Protein 3EYT (pdb70)

Solvent-accessible surface area: 27781 Å² total

B-factor: mean 21.98, std 7.63, range [4.69, 68.93]

CATH classification: 3.40.30.10

Radius of gyration: 28.7 Å; Cα contacts (8 Å, |Δi|>4): 1107; chains: 4; bounding box: 42×82×71 Å

Sequence (594 aa):
SNAKAPEELQIQQWFNSATDLTLADLRGKVIVIEAFQLCPGCVHGIPLAQKVRAAFPEDKVAVLGLHTVFEHHEATPISLKAFLHEYRIKFPVGVDQPGDGAPRTAAYQRGTPSLLLIDKAGDLRAHHFGDVSELLLLGAEIATLLGEAAPAKAPELQIQQWFNSATDDLTLADLRGKVIVIEAFQLCPGCVHGIPLAQKVRAAFPEDKVAVLGLHTVFEHHEATPISLKAFLHEYRRIKFPVGVDQPGDDGAPRTAAYQRRGTPSLLLIDKAGDLRAHHFGDVSELLLGAEIATLLGEAAPSNAKAPEELQIQQWFNSATDDLTLADLRRGKVIVIEAFQLCPGCVHGIPLAQQKVRAAFPEDKVAVLGLHTVFEHHEATPISLKAFLHEYRIKFPVGVDQPGDGAPRTAAYQRGTPSLLLIDKAGDLRAHHFGDVSELLLGAEIATLLGEAAPSSNAKAPELQIQQWFNSATDDLTLADLRGKVIVIEAFQLCPGCVHGIPLAQKVRAAFPEDDKVAVLGLHTVFEHHEATPISLKAFLHEYRIKFPVGVDQPGDGAPRTAAYQRGTPSLLLIDKAGDLRAHHFGDVSELLLGAEIATLLGEAA

Foldseek 3Di:
DVWAQDWAAFPDKDLDPDDDIVVNVQQAKEKEWEAEVPVLCVVRLVLLVVVPVPDDCVHYAYEYEDQQLPPPVVDPVVVVVVCVVVVPNGMYTYFPVDPHSGDSVSVPPHPRKMWIAASRNITDDIGHGDDDSVVVVVVNVVRSPDDRD/DFQDWAAFPDKDLDPDDDIVVVQQQAKEKEWEAEVPVLCVVRLVLLVVVPVVDDCVHYAGEYEDQQLPPPVVDVVVVVVVCVVVVPNHMYGYFPPDPHSGDSVSVPPHPGWMWIAANRRHTDDIGHGDDDPVVVVVVNVVRSPDDGD/DQKAQDWAAFPDKDLDPDDDILVNVQQAKEKEWEAEVPVLCCVRLVLLVVVPVPDDCVHYAYEYEDEQLPPPVVDVVNVVVVCVVVVPNHMYTYFPPDPHSGDSVVVPPHPGWMWIAANRNMTRDIGHGDDDPVVVVVVNVVRSVDDGDD/DVFAQDWAAFPDKDLDPDDDILVNQQQAKEKEWEAEVPPLCVVRLVLLVVVPVPDDCNHYAGEYEDEQQPPPVCDVVVVVVVCVVVVPNGMYTYFPPDPHSGDSVVVPPHPGKMWIAASRNGTDDIGHGDDDPVVVVVVNVVRSPDDD

Nearest PDB structures (foldseek):
  3eyt-assembly1_B  TM=1.003E+00  e=1.819E-28  Ruegeria pomeroyi
  2hyx-assembly2_C  TM=8.226E-01  e=2.455E-11  Mycobacterium tuberculosis H37Rv
  6gc1-assembly4_D  TM=8.647E-01  e=3.615E-08  Homo sapiens
  6gc1-assembly3_C  TM=8.654E-01  e=5.680E-08  Homo sapiens
  2cvb-assembly1_A  TM=6.441E-01  e=9.315E-06  Thermus thermophilus HB8

Secondary structure (DSSP, 8-state):
----PPPP-EEEEES-SS---TGGGTTSEEEEEEE---TTT--HHHHHHHHHHHS-TTTEEEEEEE---S-TT--HHHHHHHHHHTT--S-EEEEPP-S------TT---SSEEEEE-TTS-EEEEEES---HHHHHHHHHHHHTSPP-/--PPPP-EEEEES-SS---TGGGTTSEEEEEEE---TTT--HHHHHHHHHHHS-TTTEEEEEEE---SSTT--HHHHHHHHHHTT--S-EEEE---S------TT---SSEEEEE-TTS-EEEEEES---HHHHHHHHHHHHTSPP-/-----PPP-EEEEES-SS---TGGGTTSEEEEEEE---TTT--HHHHHHHHHHHS-TTTEEEEEEE---S-TT--HHHHHHHHHHTT--S-EEEEPP-S------TT---SSEEEEE-TTS-EEEEEES---HHHHHHHHHHHHTSPP--/----PPPP-EEEEES-SS---TGGGTTSEEEEEEE---TTT--HHHHHHHHHHHS-TTTEEEEEEE---SSTT--HHHHHHHHHHTT--S-EEEEPP-S------TT---SSEEEEE-TTS-EEEEEES---HHHHHHHHHHHHTS--

InterPro domains:
  IPR000866 Alkyl hydroperoxide reductase subunit C/ Thiol specific antioxidant [PF00578] (2-129)
  IPR013766 Thioredoxin domain [PS51352] (1-149)
  IPR036249 Thioredoxin-like superfamily [SSF52833] (2-154)
  IPR050553 Thioredoxin family ResA/DsbE subfamily [PTHR42852] (3-150)

Structure (mmCIF, N/CA/C/O backbone):
data_3EYT
#
_entry.id   3EYT
#
_cell.length_a   65.543
_cell.length_b   76.800
_cell.length_c   137.137
_cell.angle_alpha   90.00
_cell.angle_beta   90.00
_cell.angle_gamma   90.00
#
_symmetry.space_group_name_H-M   'P 21 21 21'
#
loop_
_entity.id
_entity.type
_entity.pdbx_description
1 polymer 'uncharacterized protein SPOA0173'
2 non-polymer 1,2-ETHANEDIOL
3 non-polymer 'ACETIC ACID'
4 water water
#
loop_
_atom_site.group_PDB
_atom_site.id
_atom_site.type_symbol
_atom_site.label_atom_id
_atom_site.label_alt_id
_atom_site.label_comp_id
_atom_site.label_asym_id
_atom_site.label_entity_id
_atom_site.label_seq_id
_atom_site.pdbx_PDB_ins_code
_atom_site.Cartn_x
_atom_site.Cartn_y
_atom_site.Cartn_z
_atom_site.occupancy
_atom_site.B_iso_or_equiv
_atom_site.auth_seq_id
_atom_site.auth_comp_id
_atom_site.auth_asym_id
_atom_site.auth_atom_id
_atom_site.pdbx_PDB_model_num
ATOM 1 N N . SER A 1 1 ? 49.422 36.203 25.941 1.00 51.60 -2 SER A N 1
ATOM 2 C CA . SER A 1 1 ? 50.452 35.117 26.030 1.00 50.97 -2 SER A CA 1
ATOM 3 C C . SER A 1 1 ? 51.478 35.147 24.884 1.00 50.61 -2 SER A C 1
ATOM 4 O O . SER A 1 1 ? 51.305 35.838 23.861 1.00 50.81 -2 SER A O 1
ATOM 6 N N . ASN A 1 2 ? 52.562 34.400 25.086 1.00 49.45 -1 ASN A N 1
ATOM 7 C CA . ASN A 1 2 ? 53.432 33.968 24.005 1.00 47.78 -1 ASN A CA 1
ATOM 8 C C . ASN A 1 2 ? 52.904 32.688 23.333 1.00 45.78 -1 ASN A C 1
ATOM 9 O O . ASN A 1 2 ? 53.636 32.033 22.573 1.00 46.00 -1 ASN A O 1
ATOM 14 N N . ALA A 1 3 ? 51.650 32.322 23.626 1.00 43.09 0 ALA A N 1
ATOM 15 C CA . ALA A 1 3 ? 51.004 31.158 22.992 1.00 40.10 0 ALA A CA 1
ATOM 16 C C . ALA A 1 3 ? 50.715 31.471 21.511 1.00 38.28 0 ALA A C 1
ATOM 17 O O . ALA A 1 3 ? 50.613 32.636 21.119 1.00 37.82 0 ALA A O 1
ATOM 24 N N . LYS A 1 5 ? 48.455 30.156 17.782 1.00 28.93 2 LYS A N 1
ATOM 25 C CA . LYS A 1 5 ? 47.291 29.433 17.291 1.00 27.45 2 LYS A CA 1
ATOM 26 C C . LYS A 1 5 ? 47.642 27.979 16.919 1.00 25.70 2 LYS A C 1
ATOM 27 O O . LYS A 1 5 ? 48.636 27.734 16.240 1.00 25.13 2 LYS A O 1
ATOM 33 N N . ALA A 1 6 ? 46.832 27.025 17.360 1.00 23.36 3 ALA A N 1
ATOM 34 C CA . ALA A 1 6 ? 47.028 25.617 16.963 1.00 23.03 3 ALA A CA 1
ATOM 35 C C . ALA A 1 6 ? 46.801 25.445 15.453 1.00 22.15 3 ALA A C 1
ATOM 36 O O . ALA A 1 6 ? 45.741 25.830 14.954 1.00 22.27 3 ALA A O 1
ATOM 38 N N . PRO A 1 7 ? 47.779 24.880 14.704 1.00 21.52 4 PRO A N 1
ATOM 39 C CA . PRO A 1 7 ? 47.489 24.689 13.266 1.00 21.05 4 PRO A CA 1
ATOM 40 C C . PRO A 1 7 ? 46.232 23.816 13.018 1.00 20.65 4 PRO A C 1
ATOM 41 O O . PRO A 1 7 ? 45.941 22.897 13.791 1.00 20.51 4 PRO A O 1
ATOM 45 N N A GLU A 1 8 ? 45.530 24.096 11.928 0.50 20.11 5 GLU A N 1
ATOM 46 N N B GLU A 1 8 ? 45.505 24.095 11.944 0.50 19.67 5 GLU A N 1
ATOM 47 C CA A GLU A 1 8 ? 44.304 23.374 11.603 0.50 20.58 5 GLU A CA 1
ATOM 48 C CA B GLU A 1 8 ? 44.267 23.361 11.688 0.50 19.66 5 GLU A CA 1
ATOM 49 C C A GLU A 1 8 ? 44.621 21.894 11.348 0.50 19.49 5 GLU A C 1
ATOM 50 C C B GLU A 1 8 ? 44.598 21.909 11.348 0.50 19.00 5 GLU A C 1
ATOM 51 O O A GLU A 1 8 ? 45.684 21.562 10.834 0.50 19.46 5 GLU A O 1
ATOM 52 O O B GLU A 1 8 ? 45.639 21.614 10.770 0.50 19.06 5 GLU A O 1
ATOM 63 N N . LEU A 1 9 ? 43.724 20.999 11.741 1.00 18.57 6 LEU A N 1
ATOM 64 C CA . LEU A 1 9 ? 43.922 19.571 11.452 1.00 18.13 6 LEU A CA 1
ATOM 65 C C . LEU A 1 9 ? 43.881 19.317 9.950 1.00 17.68 6 LEU A C 1
ATOM 66 O O . LEU A 1 9 ? 43.060 19.916 9.217 1.00 17.32 6 LEU A O 1
ATOM 71 N N . GLN A 1 10 ? 44.772 18.446 9.486 1.00 15.92 7 GLN A N 1
ATOM 72 C CA . GLN A 1 10 ? 44.738 18.015 8.076 1.00 15.66 7 GLN A CA 1
ATOM 73 C C . GLN A 1 10 ? 44.451 16.516 8.109 1.00 15.38 7 GLN A C 1
ATOM 74 O O . GLN A 1 10 ? 45.337 15.712 8.380 1.00 15.12 7 GLN A O 1
ATOM 80 N N . ILE A 1 11 ? 43.194 16.169 7.892 1.00 14.98 8 ILE A N 1
ATOM 81 C CA . ILE A 1 11 ? 42.696 14.840 8.140 1.00 14.67 8 ILE A CA 1
ATOM 82 C C . ILE A 1 11 ? 42.296 14.238 6.798 1.00 15.16 8 ILE A C 1
ATOM 83 O O . ILE A 1 11 ? 41.668 14.905 5.962 1.00 14.77 8 ILE A O 1
ATOM 88 N N . GLN A 1 12 ? 42.618 12.964 6.619 1.00 15.06 9 GLN A N 1
ATOM 89 C CA . GLN A 1 12 ? 42.232 12.225 5.400 1.00 16.83 9 GLN A CA 1
ATOM 90 C C . GLN A 1 12 ? 40.841 11.597 5.554 1.00 16.41 9 GLN A C 1
ATOM 91 O O . GLN A 1 12 ? 40.096 11.507 4.591 1.00 16.89 9 GLN A O 1
ATOM 97 N N . GLN A 1 13 ? 40.535 11.105 6.756 1.00 17.36 10 GLN A N 1
ATOM 98 C CA . GLN A 1 13 ? 39.193 10.606 7.081 1.00 18.29 10 GLN A CA 1
ATOM 99 C C . GLN A 1 13 ? 38.988 10.491 8.586 1.00 17.19 10 GLN A C 1
ATOM 100 O O . GLN A 1 13 ? 39.957 10.367 9.333 1.00 16.54 10 GLN A O 1
ATOM 106 N N . TRP A 1 14 ? 37.718 10.493 9.007 1.00 17.43 11 TRP A N 1
ATOM 107 C CA . TRP A 1 14 ? 37.350 10.468 10.425 1.00 16.68 11 TRP A CA 1
ATOM 108 C C . TRP A 1 14 ? 36.653 9.160 10.754 1.00 16.97 11 TRP A C 1
ATOM 109 O O . TRP A 1 14 ? 35.839 8.667 9.965 1.00 16.09 11 TRP A O 1
ATOM 120 N N . PHE A 1 15 ? 36.920 8.630 11.941 1.00 15.78 12 PHE A N 1
ATOM 121 C CA . PHE A 1 15 ? 36.178 7.477 12.443 1.00 15.98 12 PHE A CA 1
ATOM 122 C C . PHE A 1 15 ? 35.441 7.980 13.656 1.00 16.27 12 PHE A C 1
ATOM 123 O O . PHE A 1 15 ? 35.905 8.908 14.307 1.00 15.84 12 PHE A O 1
ATOM 131 N N . ASN A 1 16 ? 34.287 7.387 13.948 1.00 17.30 13 ASN A N 1
ATOM 132 C CA . ASN A 1 16 ? 33.496 7.781 15.103 1.00 18.56 13 ASN A CA 1
ATOM 133 C C . ASN A 1 16 ? 33.010 9.224 15.029 1.00 19.57 13 ASN A C 1
ATOM 134 O O . ASN A 1 16 ? 32.895 9.867 16.055 1.00 20.12 13 ASN A O 1
ATOM 139 N N . SER A 1 17 ? 32.742 9.743 13.842 1.00 20.70 14 SER A N 1
ATOM 140 C CA . SER A 1 17 ? 32.284 11.139 13.768 1.00 22.30 14 SER A CA 1
ATOM 141 C C . SER A 1 17 ? 31.309 11.296 12.639 1.00 22.94 14 SER A C 1
ATOM 142 O O . SER A 1 17 ? 31.591 10.883 11.514 1.00 23.66 14 SER A O 1
ATOM 145 N N . ALA A 1 18 ? 30.157 11.895 12.941 1.00 24.17 15 ALA A N 1
ATOM 146 C CA . ALA A 1 18 ? 29.126 12.116 11.940 1.00 25.23 15 ALA A CA 1
ATOM 147 C C . ALA A 1 18 ? 29.554 13.188 10.933 1.00 26.06 15 ALA A C 1
ATOM 148 O O . ALA A 1 18 ? 29.109 13.169 9.788 1.00 26.85 15 ALA A O 1
ATOM 150 N N . THR A 1 19 ? 30.424 14.105 11.362 1.00 26.32 16 THR A N 1
ATOM 151 C CA . THR A 1 19 ? 30.895 15.206 10.516 1.00 27.13 16 THR A CA 1
ATOM 152 C C . THR A 1 19 ? 32.433 15.297 10.445 1.00 27.44 16 THR A C 1
ATOM 153 O O . THR A 1 19 ? 33.139 14.693 11.267 1.00 26.63 16 THR A O 1
ATOM 157 N N . ASP A 1 20 ? 32.937 16.064 9.473 1.00 27.65 17 ASP A N 1
ATOM 158 C CA . ASP A 1 20 ? 34.385 16.326 9.305 1.00 28.40 17 ASP A CA 1
ATOM 159 C C . ASP A 1 20 ? 34.764 17.404 10.289 1.00 27.77 17 ASP A C 1
ATOM 160 O O . ASP A 1 20 ? 34.686 18.592 9.948 1.00 28.46 17 ASP A O 1
ATOM 165 N N . LEU A 1 21 ? 35.169 17.004 11.503 1.00 26.18 18 LEU A N 1
ATOM 166 C CA . LEU A 1 21 ? 35.448 17.955 12.583 1.00 25.07 18 LEU A CA 1
ATOM 167 C C . LEU A 1 21 ? 36.613 18.840 12.260 1.00 24.14 18 LEU A C 1
ATOM 168 O O . LEU A 1 21 ? 37.610 18.357 11.737 1.00 24.25 18 LEU A O 1
ATOM 173 N N . THR A 1 22 ? 36.501 20.122 12.587 1.00 23.06 19 THR A N 1
ATOM 174 C CA . THR A 1 22 ? 37.640 21.028 12.542 1.00 23.09 19 THR A CA 1
ATOM 175 C C . THR A 1 22 ? 37.811 21.666 13.922 1.00 23.34 19 THR A C 1
ATOM 176 O O . THR A 1 22 ? 36.870 21.709 14.727 1.00 23.20 19 THR A O 1
ATOM 180 N N . LEU A 1 23 ? 39.002 22.187 14.184 1.00 23.84 20 LEU A N 1
ATOM 181 C CA . LEU A 1 23 ? 39.224 22.947 15.408 1.00 23.87 20 LEU A CA 1
ATOM 182 C C . LEU A 1 23 ? 38.279 24.169 15.508 1.00 24.75 20 LEU A C 1
ATOM 183 O O . LEU A 1 23 ? 37.892 24.554 16.611 1.00 23.68 20 LEU A O 1
ATOM 188 N N . ALA A 1 24 ? 37.903 24.741 14.362 1.00 24.90 21 ALA A N 1
ATOM 189 C CA . ALA A 1 24 ? 36.951 25.849 14.332 1.00 25.56 21 ALA A CA 1
ATOM 190 C C . ALA A 1 24 ? 35.560 25.425 14.809 1.00 25.57 21 ALA A C 1
ATOM 191 O O . ALA A 1 24 ? 34.936 26.159 15.576 1.00 26.00 21 ALA A O 1
ATOM 193 N N . ASP A 1 25 ? 35.080 24.244 14.404 1.00 25.68 22 ASP A N 1
ATOM 194 C CA . ASP A 1 25 ? 33.824 23.683 14.955 1.00 26.08 22 ASP A CA 1
ATOM 195 C C . ASP A 1 25 ? 33.859 23.590 16.478 1.00 25.96 22 ASP A C 1
ATOM 196 O O . ASP A 1 25 ? 32.811 23.594 17.116 1.00 26.64 22 ASP A O 1
ATOM 201 N N . LEU A 1 26 ? 35.057 23.498 17.059 1.00 25.22 23 LEU A N 1
ATOM 202 C CA . LEU A 1 26 ? 35.220 23.168 18.480 1.00 24.78 23 LEU A CA 1
ATOM 203 C C . LEU A 1 26 ? 35.587 24.364 19.342 1.00 24.91 23 LEU A C 1
ATOM 204 O O . LEU A 1 26 ? 35.807 24.221 20.545 1.00 25.42 23 LEU A O 1
ATOM 209 N N . ARG A 1 27 ? 35.674 25.529 18.708 1.00 25.07 24 ARG A N 1
ATOM 210 C CA . ARG A 1 27 ? 35.894 26.809 19.376 1.00 26.05 24 ARG A CA 1
ATOM 211 C C . ARG A 1 27 ? 34.966 26.993 20.587 1.00 25.90 24 ARG A C 1
ATOM 212 O O . ARG A 1 27 ? 33.755 26.800 20.485 1.00 25.51 24 ARG A O 1
ATOM 220 N N . GLY A 1 28 ? 35.539 27.335 21.741 1.00 25.50 25 GLY A N 1
ATOM 221 C CA . GLY A 1 28 ? 34.751 27.443 22.978 1.00 25.37 25 GLY A CA 1
ATOM 222 C C . GLY A 1 28 ? 34.887 26.230 23.887 1.00 25.76 25 GLY A C 1
ATOM 223 O O . GLY A 1 28 ? 34.495 26.280 25.063 1.00 25.32 25 GLY A O 1
ATOM 224 N N . LYS A 1 29 ? 35.412 25.129 23.331 1.00 24.69 26 LYS A N 1
ATOM 225 C CA . LYS A 1 29 ? 35.721 23.954 24.114 1.00 24.82 26 LYS A CA 1
ATOM 226 C C . LYS A 1 29 ? 37.230 23.881 24.310 1.00 23.74 26 LYS A C 1
ATOM 227 O O . LYS A 1 29 ? 37.998 24.362 23.476 1.00 23.59 26 LYS A O 1
ATOM 233 N N . VAL A 1 30 ? 37.651 23.290 25.421 1.00 23.00 27 VAL A N 1
ATOM 234 C CA . VAL A 1 30 ? 39.039 22.885 25.597 1.00 21.70 27 VAL A CA 1
ATOM 235 C C . VAL A 1 30 ? 39.210 21.585 24.790 1.00 21.77 27 VAL A C 1
ATOM 236 O O . VAL A 1 30 ? 38.349 20.706 24.853 1.00 21.99 27 VAL A O 1
ATOM 240 N N . ILE A 1 31 ? 40.277 21.467 23.992 1.00 20.18 28 ILE A N 1
ATOM 241 C CA . ILE A 1 31 ? 40.387 20.320 23.103 1.00 20.24 28 ILE A CA 1
ATOM 242 C C . ILE A 1 31 ? 41.608 19.507 23.506 1.00 19.75 28 ILE A C 1
ATOM 243 O O . ILE A 1 31 ? 42.699 20.073 23.655 1.00 20.93 28 ILE A O 1
ATOM 248 N N . VAL A 1 32 ? 41.411 18.206 23.733 1.00 18.33 29 VAL A N 1
ATOM 249 C CA . VAL A 1 32 ? 42.499 17.290 24.037 1.00 17.46 29 VAL A CA 1
ATOM 250 C C . VAL A 1 32 ? 42.707 16.379 22.817 1.00 17.57 29 VAL A C 1
ATOM 251 O O . VAL A 1 32 ? 41.766 15.683 22.373 1.00 16.91 29 VAL A O 1
ATOM 255 N N . ILE A 1 33 ? 43.929 16.375 22.279 1.00 16.76 30 ILE A N 1
ATOM 256 C CA . ILE A 1 33 ? 44.239 15.533 21.130 1.00 16.70 30 ILE A CA 1
ATOM 257 C C . ILE A 1 33 ? 45.302 14.517 21.524 1.00 17.47 30 ILE A C 1
ATOM 258 O O . ILE A 1 33 ? 46.381 14.887 22.027 1.00 17.28 30 ILE A O 1
ATOM 263 N N . GLU A 1 34 ? 44.982 13.240 21.301 1.00 16.86 31 GLU A N 1
ATOM 264 C CA . GLU A 1 34 ? 45.924 12.139 21.539 1.00 16.90 31 GLU A CA 1
ATOM 265 C C . GLU A 1 34 ? 46.435 11.675 20.176 1.00 16.00 31 GLU A C 1
ATOM 266 O O . GLU A 1 34 ? 45.667 11.130 19.376 1.00 15.27 31 GLU A O 1
ATOM 272 N N . ALA A 1 35 ? 47.698 11.973 19.880 1.00 15.18 32 ALA A N 1
ATOM 273 C CA . ALA A 1 35 ? 48.293 11.491 18.631 1.00 14.77 32 ALA A CA 1
ATOM 274 C C . ALA A 1 35 ? 48.988 10.177 18.927 1.00 15.44 32 ALA A C 1
ATOM 275 O O . ALA A 1 35 ? 49.811 10.078 19.853 1.00 15.99 32 ALA A O 1
ATOM 277 N N . PHE A 1 36 ? 48.640 9.158 18.146 1.00 15.69 33 PHE A N 1
ATOM 278 C CA . PHE A 1 36 ? 49.094 7.789 18.427 1.00 15.21 33 PHE A CA 1
ATOM 279 C C . PHE A 1 36 ? 49.304 6.995 17.119 1.00 14.58 33 PHE A C 1
ATOM 280 O O . PHE A 1 36 ? 48.765 7.361 16.054 1.00 13.78 33 PHE A O 1
ATOM 288 N N . GLN A 1 37 ? 50.039 5.883 17.243 1.00 14.34 34 GLN A N 1
ATOM 289 C CA . GLN A 1 37 ? 50.087 4.845 16.234 1.00 13.79 34 GLN A CA 1
ATOM 290 C C . GLN A 1 37 ? 49.518 3.586 16.859 1.00 14.21 34 GLN A C 1
ATOM 291 O O . GLN A 1 37 ? 49.847 3.239 18.025 1.00 13.18 34 GLN A O 1
ATOM 305 N N . LEU A 1 39 ? 50.095 0.501 16.338 1.00 17.57 36 LEU A N 1
ATOM 306 C CA . LEU A 1 39 ? 51.082 -0.560 16.640 1.00 17.21 36 LEU A CA 1
ATOM 307 C C . LEU A 1 39 ? 52.196 -0.083 17.546 1.00 18.94 36 LEU A C 1
ATOM 308 O O . LEU A 1 39 ? 53.232 -0.741 17.654 1.00 19.11 36 LEU A O 1
ATOM 313 N N . CYS A 1 40 ? 51.980 1.055 18.205 1.00 18.93 37 CYS A N 1
ATOM 314 C CA . CYS A 1 40 ? 52.957 1.591 19.154 1.00 19.55 37 CYS A CA 1
ATOM 315 C C . CYS A 1 40 ? 52.548 1.090 20.540 1.00 18.47 37 CYS A C 1
ATOM 316 O O . CYS A 1 40 ? 51.491 1.471 21.030 1.00 18.03 37 CYS A O 1
ATOM 319 N N . PRO A 1 41 ? 53.370 0.226 21.166 1.00 17.86 38 PRO A N 1
ATOM 320 C CA . PRO A 1 41 ? 52.987 -0.420 22.439 1.00 17.53 38 PRO A CA 1
ATOM 321 C C . PRO A 1 41 ? 52.682 0.621 23.500 1.00 17.33 38 PRO A C 1
ATOM 322 O O . PRO A 1 41 ? 51.721 0.469 24.255 1.00 16.84 38 PRO A O 1
ATOM 326 N N . GLY A 1 42 ? 53.458 1.703 23.538 1.00 16.91 39 GLY A N 1
ATOM 327 C CA . GLY A 1 42 ? 53.199 2.788 24.519 1.00 17.41 39 GLY A CA 1
ATOM 328 C C . GLY A 1 42 ? 51.888 3.529 24.287 1.00 17.76 39 GLY A C 1
ATOM 329 O O . GLY A 1 42 ? 51.211 3.943 25.247 1.00 17.14 39 GLY A O 1
ATOM 330 N N . CYS A 1 43 ? 51.512 3.716 23.015 1.00 17.45 40 CYS A N 1
ATOM 331 C CA . CYS A 1 43 ? 50.198 4.277 22.702 1.00 18.06 40 CYS A CA 1
ATOM 332 C C . CYS A 1 43 ? 49.085 3.371 23.214 1.00 17.93 40 CYS A C 1
ATOM 333 O O . CYS A 1 43 ? 48.127 3.843 23.783 1.00 16.32 40 CYS A O 1
ATOM 336 N N . VAL A 1 44 ? 49.209 2.063 22.982 1.00 17.61 41 VAL A N 1
ATOM 337 C CA . VAL A 1 44 ? 48.120 1.139 23.368 1.00 19.90 41 VAL A CA 1
ATOM 338 C C . VAL A 1 44 ? 47.997 0.966 24.905 1.00 20.57 41 VAL A C 1
ATOM 339 O O . VAL A 1 44 ? 46.895 0.898 25.429 1.00 20.81 41 VAL A O 1
ATOM 351 N N . HIS A 1 46 ? 49.417 3.124 27.406 1.00 20.35 43 HIS A N 1
ATOM 352 C CA . HIS A 1 46 ? 49.334 4.352 28.199 1.00 20.93 43 HIS A CA 1
ATOM 353 C C . HIS A 1 46 ? 48.555 5.481 27.505 1.00 20.74 43 HIS A C 1
ATOM 354 O O . HIS A 1 46 ? 47.657 6.091 28.112 1.00 21.13 43 HIS A O 1
ATOM 361 N N . GLY A 1 47 ? 48.856 5.740 26.239 1.00 19.39 44 GLY A N 1
ATOM 362 C CA . GLY A 1 47 ? 48.335 6.998 25.606 1.00 20.46 44 GLY A CA 1
ATOM 363 C C . GLY A 1 47 ? 46.827 6.994 25.398 1.00 19.42 44 GLY A C 1
ATOM 364 O O . GLY A 1 47 ? 46.114 7.900 25.796 1.00 19.74 44 GLY A O 1
ATOM 365 N N . ILE A 1 48 ? 46.336 5.938 24.770 1.00 19.67 45 ILE A N 1
ATOM 366 C CA . ILE A 1 48 ? 44.911 5.801 24.519 1.00 19.33 45 ILE A CA 1
ATOM 367 C C . ILE A 1 48 ? 44.120 5.630 25.827 1.00 18.69 45 ILE A C 1
ATOM 368 O O . ILE A 1 48 ? 43.093 6.293 25.993 1.00 18.76 45 ILE A O 1
ATOM 373 N N . PRO A 1 49 ? 44.585 4.761 26.754 1.00 18.38 46 PRO A N 1
ATOM 374 C CA . PRO A 1 49 ? 43.847 4.698 28.016 1.00 18.56 46 PRO A CA 1
ATOM 375 C C . PRO A 1 49 ? 43.786 6.055 28.713 1.00 18.61 46 PRO A C 1
ATOM 376 O O . PRO A 1 49 ? 42.746 6.404 29.247 1.00 18.62 46 PRO A O 1
ATOM 380 N N . LEU A 1 50 ? 44.867 6.838 28.659 1.00 18.89 47 LEU A N 1
ATOM 381 C CA . LEU A 1 50 ? 44.814 8.191 29.241 1.00 18.87 47 LEU A CA 1
ATOM 382 C C . LEU A 1 50 ? 43.756 9.059 28.547 1.00 18.94 47 LEU A C 1
ATOM 383 O O . LEU A 1 50 ? 43.021 9.784 29.217 1.00 18.36 47 LEU A O 1
ATOM 388 N N . ALA A 1 51 ? 43.670 8.998 27.210 1.00 18.84 48 ALA A N 1
ATOM 389 C CA . ALA A 1 51 ? 42.674 9.812 26.506 1.00 18.45 48 ALA A CA 1
ATOM 390 C C . ALA A 1 51 ? 41.244 9.384 26.889 1.00 17.53 48 ALA A C 1
ATOM 391 O O . ALA A 1 51 ? 40.363 10.207 27.042 1.00 18.56 48 ALA A O 1
ATOM 393 N N . GLN A 1 52 ? 41.030 8.091 27.052 1.00 18.07 49 GLN A N 1
ATOM 394 C CA . GLN A 1 52 ? 39.758 7.578 27.551 1.00 18.61 49 GLN A CA 1
ATOM 395 C C . GLN A 1 52 ? 39.441 8.074 28.973 1.00 18.95 49 GLN A C 1
ATOM 396 O O . GLN A 1 52 ? 38.288 8.435 29.259 1.00 19.11 49 GLN A O 1
ATOM 402 N N . LYS A 1 53 ? 40.450 8.134 29.841 1.00 18.69 50 LYS A N 1
ATOM 403 C CA . LYS A 1 53 ? 40.215 8.645 31.201 1.00 20.44 50 LYS A CA 1
ATOM 404 C C . LYS A 1 53 ? 39.767 10.101 31.172 1.00 20.26 50 LYS A C 1
ATOM 405 O O . LYS A 1 53 ? 38.897 10.509 31.960 1.00 21.00 50 LYS A O 1
ATOM 411 N N . VAL A 1 54 ? 40.371 10.893 30.281 1.00 20.34 51 VAL A N 1
ATOM 412 C CA . VAL A 1 54 ? 39.995 12.317 30.120 1.00 19.67 51 VAL A CA 1
ATOM 413 C C . VAL A 1 54 ? 38.567 12.427 29.637 1.00 19.45 51 VAL A C 1
ATOM 414 O O . VAL A 1 54 ? 37.788 13.212 30.177 1.00 19.77 51 VAL A O 1
ATOM 418 N N . ARG A 1 55 ? 38.228 11.641 28.616 1.00 18.99 52 ARG A N 1
ATOM 419 C CA . ARG A 1 55 ? 36.862 11.594 28.092 1.00 19.25 52 ARG A CA 1
ATOM 420 C C . ARG A 1 55 ? 35.848 11.281 29.221 1.00 20.02 52 ARG A C 1
ATOM 421 O O . ARG A 1 55 ? 34.807 11.923 29.305 1.00 20.01 52 ARG A O 1
ATOM 429 N N . ALA A 1 56 ? 36.175 10.311 30.076 1.00 20.11 53 ALA A N 1
ATOM 430 C CA . ALA A 1 56 ? 35.280 9.890 31.174 1.00 21.53 53 ALA A CA 1
ATOM 431 C C . ALA A 1 56 ? 35.217 10.918 32.318 1.00 21.96 53 ALA A C 1
ATOM 432 O O . ALA A 1 56 ? 34.206 10.985 33.024 1.00 23.32 53 ALA A O 1
ATOM 434 N N . ALA A 1 57 ? 36.273 11.722 32.481 1.00 22.32 54 ALA A N 1
ATOM 435 C CA . ALA A 1 57 ? 36.380 12.678 33.609 1.00 21.69 54 ALA A CA 1
ATOM 436 C C . ALA A 1 57 ? 35.683 14.018 33.362 1.00 21.89 54 ALA A C 1
ATOM 437 O O . ALA A 1 57 ? 35.247 14.671 34.312 1.00 20.59 54 ALA A O 1
ATOM 439 N N . PHE A 1 58 ? 35.617 14.439 32.100 1.00 21.94 55 PHE A N 1
ATOM 440 C CA . PHE A 1 58 ? 35.069 15.754 31.740 1.00 22.30 55 PHE A CA 1
ATOM 441 C C . PHE A 1 58 ? 33.903 15.590 30.789 1.00 23.20 55 PHE A C 1
ATOM 442 O O . PHE A 1 58 ? 33.864 14.612 30.023 1.00 23.12 55 PHE A O 1
ATOM 450 N N . PRO A 1 59 ? 32.932 16.521 30.854 1.00 23.81 56 PRO A N 1
ATOM 451 C CA . PRO A 1 59 ? 31.745 16.436 30.021 1.00 24.34 56 PRO A CA 1
ATOM 452 C C . PRO A 1 59 ? 32.043 16.822 28.578 1.00 24.91 56 PRO A C 1
ATOM 453 O O . PRO A 1 59 ? 32.962 17.600 28.340 1.00 24.50 56 PRO A O 1
ATOM 457 N N . GLU A 1 60 ? 31.264 16.272 27.645 1.00 25.69 57 GLU A N 1
ATOM 458 C CA . GLU A 1 60 ? 31.431 16.524 26.200 1.00 27.01 57 GLU A CA 1
ATOM 459 C C . GLU A 1 60 ? 31.255 17.990 25.887 1.00 26.85 57 GLU A C 1
ATOM 460 O O . GLU A 1 60 ? 31.877 18.514 24.971 1.00 25.88 57 GLU A O 1
ATOM 466 N N . ASP A 1 61 ? 30.357 18.645 26.623 1.00 26.86 58 ASP A N 1
ATOM 467 C CA . ASP A 1 61 ? 30.035 20.044 26.336 1.00 27.07 58 ASP A CA 1
ATOM 468 C C . ASP A 1 61 ? 31.186 20.985 26.637 1.00 25.93 58 ASP A C 1
ATOM 469 O O . ASP A 1 61 ? 31.214 22.120 26.166 1.00 25.51 58 ASP A O 1
ATOM 474 N N . LYS A 1 62 ? 32.139 20.506 27.428 1.00 24.64 59 LYS A N 1
ATOM 475 C CA . LYS A 1 62 ? 33.146 21.383 27.968 1.00 23.31 59 LYS A CA 1
ATOM 476 C C . LYS A 1 62 ? 34.521 21.051 27.375 1.00 21.89 59 LYS A C 1
ATOM 477 O O . LYS A 1 62 ? 35.319 21.944 27.120 1.00 20.31 59 LYS A O 1
ATOM 483 N N . VAL A 1 63 ? 34.760 19.761 27.159 1.00 21.06 60 VAL A N 1
ATOM 484 C CA . VAL A 1 63 ? 36.067 19.262 26.729 1.00 20.67 60 VAL A CA 1
ATOM 485 C C . VAL A 1 63 ? 35.848 18.290 25.564 1.00 20.45 60 VAL A C 1
ATOM 486 O O . VAL A 1 63 ? 35.049 17.341 25.684 1.00 21.61 60 VAL A O 1
ATOM 490 N N . ALA A 1 64 ? 36.467 18.583 24.418 1.00 19.70 61 ALA A N 1
ATOM 491 C CA . ALA A 1 64 ? 36.491 17.676 23.269 1.00 18.61 61 ALA A CA 1
ATOM 492 C C . ALA A 1 64 ? 37.733 16.802 23.381 1.00 18.52 61 ALA A C 1
ATOM 493 O O . ALA A 1 64 ? 38.838 17.314 23.638 1.00 18.85 61 ALA A O 1
ATOM 495 N N . VAL A 1 65 ? 37.558 15.489 23.250 1.00 18.44 62 VAL A N 1
ATOM 496 C CA . VAL A 1 65 ? 38.705 14.544 23.132 1.00 17.87 62 VAL A CA 1
ATOM 497 C C . VAL A 1 65 ? 38.762 13.902 21.728 1.00 18.88 62 VAL A C 1
ATOM 498 O O . VAL A 1 65 ? 37.808 13.214 21.302 1.00 19.48 62 VAL A O 1
ATOM 502 N N . LEU A 1 66 ? 39.873 14.122 21.023 1.00 17.79 63 LEU A N 1
ATOM 503 C CA . LEU A 1 66 ? 40.082 13.582 19.672 1.00 18.37 63 LEU A CA 1
ATOM 504 C C . LEU A 1 66 ? 41.329 12.719 19.626 1.00 18.23 63 LEU A C 1
ATOM 505 O O . LEU A 1 66 ? 42.330 13.001 20.327 1.00 18.36 63 LEU A O 1
ATOM 510 N N . GLY A 1 67 ? 41.242 11.645 18.831 1.00 18.14 64 GLY A N 1
ATOM 511 C CA . GLY A 1 67 ? 42.403 10.833 18.500 1.00 16.86 64 GLY A CA 1
ATOM 512 C C . GLY A 1 67 ? 42.917 11.297 17.154 1.00 17.00 64 GLY A C 1
ATOM 513 O O . GLY A 1 67 ? 42.139 11.707 16.277 1.00 17.15 64 GLY A O 1
ATOM 514 N N . LEU A 1 68 ? 44.227 11.284 16.976 1.00 17.22 65 LEU A N 1
ATOM 515 C CA . LEU A 1 68 ? 44.805 11.603 15.683 1.00 15.60 65 LEU A CA 1
ATOM 516 C C . LEU A 1 68 ? 45.765 10.473 15.342 1.00 15.76 65 LEU A C 1
ATOM 517 O O . LEU A 1 68 ? 46.769 10.304 16.032 1.00 16.31 65 LEU A O 1
ATOM 522 N N . HIS A 1 69 ? 45.447 9.688 14.318 1.00 14.99 66 HIS A N 1
ATOM 523 C CA . HIS A 1 69 ? 46.268 8.564 13.948 1.00 14.06 66 HIS A CA 1
ATOM 524 C C . HIS A 1 69 ? 47.397 9.060 13.044 1.00 13.77 66 HIS A C 1
ATOM 525 O O . HIS A 1 69 ? 47.190 9.337 11.857 1.00 14.71 66 HIS A O 1
ATOM 532 N N . THR A 1 70 ? 48.575 9.256 13.650 1.00 14.68 67 THR A N 1
ATOM 533 C CA . THR A 1 70 ? 49.760 9.794 12.960 1.00 15.42 67 THR A CA 1
ATOM 534 C C . THR A 1 70 ? 50.758 8.682 12.599 1.00 15.32 67 THR A C 1
ATOM 535 O O . THR A 1 70 ? 51.684 8.407 13.362 1.00 16.79 67 THR A O 1
ATOM 539 N N . VAL A 1 71 ? 50.586 8.058 11.441 1.00 14.36 68 VAL A N 1
ATOM 540 C CA . VAL A 1 71 ? 51.438 6.927 11.061 1.00 13.77 68 VAL A CA 1
ATOM 541 C C . VAL A 1 71 ? 52.690 7.480 10.366 1.00 14.07 68 VAL A C 1
ATOM 542 O O . VAL A 1 71 ? 52.602 8.087 9.284 1.00 14.56 68 VAL A O 1
ATOM 546 N N . PHE A 1 72 ? 53.843 7.304 10.990 1.00 14.37 69 PHE A N 1
ATOM 547 C CA . PHE A 1 72 ? 55.107 7.782 10.413 1.00 14.91 69 PHE A CA 1
ATOM 548 C C . PHE A 1 72 ? 56.086 6.633 10.111 1.00 14.95 69 PHE A C 1
ATOM 549 O O . PHE A 1 72 ? 57.212 6.874 9.636 1.00 13.69 69 PHE A O 1
ATOM 557 N N . GLU A 1 73 ? 55.656 5.387 10.363 1.00 14.86 70 GLU A N 1
ATOM 558 C CA . GLU A 1 73 ? 56.472 4.188 10.010 1.00 15.82 70 GLU A CA 1
ATOM 559 C C . GLU A 1 73 ? 55.545 3.000 9.764 1.00 15.88 70 GLU A C 1
ATOM 560 O O . GLU A 1 73 ? 54.394 3.066 10.145 1.00 16.15 70 GLU A O 1
ATOM 566 N N . HIS A 1 74 ? 56.036 1.930 9.147 1.00 16.09 71 HIS A N 1
ATOM 567 C CA . HIS A 1 74 ? 55.210 0.747 8.856 1.00 15.98 71 HIS A CA 1
ATOM 568 C C . HIS A 1 74 ? 53.860 1.142 8.284 1.00 15.55 71 HIS A C 1
ATOM 569 O O . HIS A 1 74 ? 52.826 0.678 8.749 1.00 14.44 71 HIS A O 1
ATOM 576 N N . HIS A 1 75 ? 53.841 2.049 7.302 1.00 15.35 72 HIS A N 1
ATOM 577 C CA . HIS A 1 75 ? 52.581 2.614 6.801 1.00 15.54 72 HIS A CA 1
ATOM 578 C C . HIS A 1 75 ? 51.562 1.556 6.350 1.00 16.17 72 HIS A C 1
ATOM 579 O O . HIS A 1 75 ? 50.345 1.700 6.608 1.00 15.76 72 HIS A O 1
ATOM 586 N N . GLU A 1 76 ? 52.075 0.511 5.693 1.00 15.39 73 GLU A N 1
ATOM 587 C CA . GLU A 1 76 ? 51.245 -0.542 5.124 1.00 16.08 73 GLU A CA 1
ATOM 588 C C . GLU A 1 76 ? 50.570 -1.419 6.183 1.00 15.13 73 GLU A C 1
ATOM 589 O O . GLU A 1 76 ? 49.611 -2.107 5.884 1.00 17.17 73 GLU A O 1
ATOM 595 N N . ALA A 1 77 ? 51.059 -1.375 7.411 1.00 14.50 74 ALA A N 1
ATOM 596 C CA . ALA A 1 77 ? 50.558 -2.185 8.512 1.00 15.14 74 ALA A CA 1
ATOM 597 C C . ALA A 1 77 ? 49.464 -1.453 9.275 1.00 15.71 74 ALA A C 1
ATOM 598 O O . ALA A 1 77 ? 48.779 -2.072 10.090 1.00 15.40 74 ALA A O 1
ATOM 608 N N . THR A 1 79 ? 47.073 1.002 7.828 1.00 14.98 76 THR A N 1
ATOM 609 C CA . THR A 1 79 ? 46.136 1.675 6.930 1.00 15.02 76 THR A CA 1
ATOM 610 C C . THR A 1 79 ? 44.746 1.831 7.601 1.00 14.48 76 THR A C 1
ATOM 611 O O . THR A 1 79 ? 44.455 1.196 8.634 1.00 13.87 76 THR A O 1
ATOM 615 N N . PRO A 1 80 ? 43.901 2.713 7.053 1.00 14.61 77 PRO A N 1
ATOM 616 C CA . PRO A 1 80 ? 42.571 2.927 7.645 1.00 14.61 77 PRO A CA 1
ATOM 617 C C . PRO A 1 80 ? 41.746 1.645 7.865 1.00 14.95 77 PRO A C 1
ATOM 618 O O . PRO A 1 80 ? 40.995 1.585 8.845 1.00 15.30 77 PRO A O 1
ATOM 622 N N . ILE A 1 81 ? 41.862 0.653 6.985 1.00 14.69 78 ILE A N 1
ATOM 623 C CA . ILE A 1 81 ? 41.183 -0.643 7.230 1.00 16.23 78 ILE A CA 1
ATOM 624 C C . ILE A 1 81 ? 41.616 -1.317 8.570 1.00 15.00 78 ILE A C 1
ATOM 625 O O . ILE A 1 81 ? 40.790 -1.840 9.326 1.00 14.39 78 ILE A O 1
ATOM 630 N N . SER A 1 82 ? 42.902 -1.266 8.861 1.00 14.30 79 SER A N 1
ATOM 631 C CA . SER A 1 82 ? 43.429 -1.800 10.121 1.00 14.36 79 SER A CA 1
ATOM 632 C C . SER A 1 82 ? 42.992 -0.935 11.301 1.00 13.72 79 SER A C 1
ATOM 633 O O . SER A 1 82 ? 42.597 -1.454 12.353 1.00 11.14 79 SER A O 1
ATOM 636 N N . LEU A 1 83 ? 43.046 0.387 11.119 1.00 12.89 80 LEU A N 1
ATOM 637 C CA . LEU A 1 83 ? 42.642 1.307 12.195 1.00 13.23 80 LEU A CA 1
ATOM 638 C C . LEU A 1 83 ? 41.170 1.088 12.599 1.00 13.29 80 LEU A C 1
ATOM 639 O O . LEU A 1 83 ? 40.862 1.008 13.779 1.00 12.90 80 LEU A O 1
ATOM 644 N N . LYS A 1 84 ? 40.282 0.978 11.612 1.00 13.83 81 LYS A N 1
ATOM 645 C CA . LYS A 1 84 ? 38.866 0.701 11.866 1.00 14.07 81 LYS A CA 1
ATOM 646 C C . LYS A 1 84 ? 38.676 -0.533 12.776 1.00 13.57 81 LYS A C 1
ATOM 647 O O . LYS A 1 84 ? 37.918 -0.485 13.748 1.00 14.56 81 LYS A O 1
ATOM 653 N N . ALA A 1 85 ? 39.386 -1.622 12.481 1.00 13.16 82 ALA A N 1
ATOM 654 C CA . ALA A 1 85 ? 39.277 -2.847 13.277 1.00 12.93 82 ALA A CA 1
ATOM 655 C C . ALA A 1 85 ? 39.824 -2.619 14.676 1.00 12.29 82 ALA A C 1
ATOM 656 O O . ALA A 1 85 ? 39.256 -3.094 15.657 1.00 11.54 82 ALA A O 1
ATOM 658 N N . PHE A 1 86 ? 40.927 -1.880 14.758 1.00 11.77 83 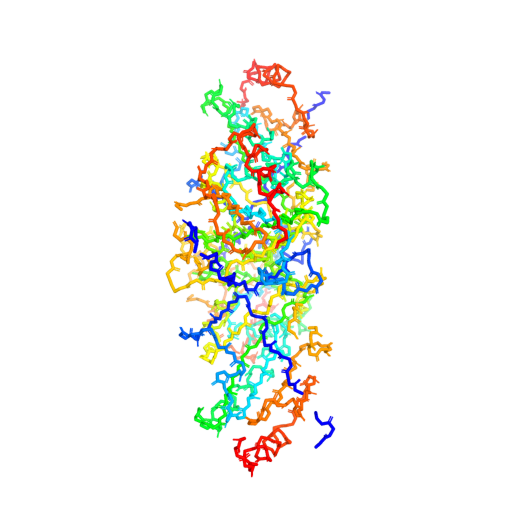PHE A N 1
ATOM 659 C CA . PHE A 1 86 ? 41.589 -1.578 16.021 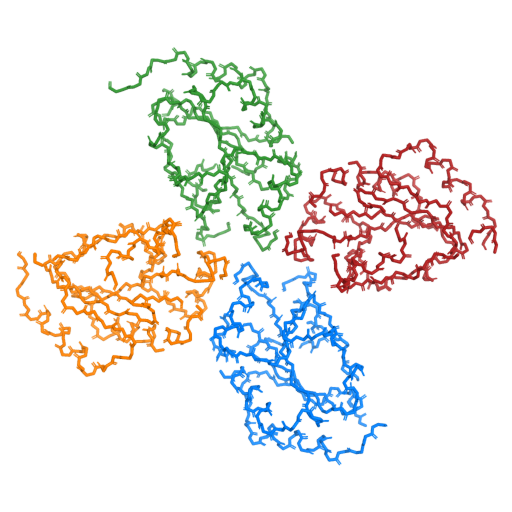1.00 12.20 83 PHE A CA 1
ATOM 660 C C . PHE A 1 86 ? 40.668 -0.774 16.937 1.00 12.13 83 PHE A C 1
ATOM 661 O O . PHE A 1 86 ? 40.542 -1.072 18.145 1.00 10.89 83 PHE A O 1
ATOM 669 N N . LEU A 1 87 ? 40.038 0.254 16.371 1.00 12.52 84 LEU A N 1
ATOM 670 C CA . LEU A 1 87 ? 39.090 1.065 17.158 1.00 13.92 84 LEU A CA 1
ATOM 671 C C . LEU A 1 87 ? 37.916 0.234 17.659 1.00 14.58 84 LEU A C 1
ATOM 672 O O . LEU A 1 87 ? 37.502 0.377 18.818 1.00 15.17 84 LEU A O 1
ATOM 677 N N . HIS A 1 88 ? 37.422 -0.653 16.807 1.00 14.68 85 HIS A N 1
ATOM 678 C CA . HIS A 1 88 ? 36.355 -1.556 17.168 1.00 15.52 85 HIS A CA 1
ATOM 679 C C . HIS A 1 88 ? 36.779 -2.500 18.286 1.00 15.25 85 HIS A C 1
ATOM 680 O O . HIS A 1 88 ? 36.075 -2.629 19.286 1.00 12.93 85 HIS A O 1
ATOM 687 N N . GLU A 1 89 ? 37.936 -3.151 18.120 1.00 14.83 86 GLU A N 1
ATOM 688 C CA . GLU A 1 89 ? 38.412 -4.151 19.088 1.00 15.43 86 GLU A CA 1
ATOM 689 C C . GLU A 1 89 ? 38.761 -3.567 20.434 1.00 15.35 86 GLU A C 1
ATOM 690 O O . GLU A 1 89 ? 38.531 -4.191 21.458 1.00 15.05 86 GLU A O 1
ATOM 696 N N . TYR A 1 90 ? 39.279 -2.347 20.429 1.00 15.79 87 TYR A N 1
ATOM 697 C CA . TYR A 1 90 ? 39.594 -1.646 21.675 1.00 16.03 87 TYR A CA 1
ATOM 698 C C . TYR A 1 90 ? 38.446 -0.769 22.209 1.00 16.86 87 TYR A C 1
ATOM 699 O O . TYR A 1 90 ? 38.639 -0.086 23.195 1.00 17.60 87 TYR A O 1
ATOM 708 N N . ARG A 1 91 ? 37.281 -0.793 21.554 1.00 17.65 88 ARG A N 1
ATOM 709 C CA . ARG A 1 91 ? 36.086 -0.017 21.982 1.00 18.61 88 ARG A CA 1
ATOM 710 C C . ARG A 1 91 ? 36.380 1.448 22.212 1.00 19.22 88 ARG A C 1
ATOM 711 O O . ARG A 1 91 ? 35.945 2.054 23.198 1.00 18.99 88 ARG A O 1
ATOM 719 N N . ILE A 1 92 ? 37.124 2.013 21.275 1.00 18.81 89 ILE A N 1
ATOM 720 C CA . ILE A 1 92 ? 37.424 3.419 21.299 1.00 19.37 89 ILE A CA 1
ATOM 721 C C . ILE A 1 92 ? 36.314 4.150 20.551 1.00 18.87 89 ILE A C 1
ATOM 722 O O . ILE A 1 92 ? 36.140 3.949 19.355 1.00 19.66 89 ILE A O 1
ATOM 727 N N . LYS A 1 93 ? 35.584 5.006 21.265 1.00 18.10 90 LYS A N 1
ATOM 728 C CA . LYS A 1 93 ? 34.380 5.663 20.731 1.00 18.91 90 LYS A CA 1
ATOM 729 C C . LYS A 1 93 ? 34.512 7.153 20.427 1.00 17.33 90 LYS A C 1
ATOM 730 O O . LYS A 1 93 ? 33.656 7.695 19.776 1.00 16.77 90 LYS A O 1
ATOM 736 N N . PHE A 1 94 ? 35.568 7.818 20.886 1.00 16.96 91 PHE A N 1
ATOM 737 C CA . PHE A 1 94 ? 35.696 9.246 20.575 1.00 17.18 91 PHE A CA 1
ATOM 738 C C . PHE A 1 94 ? 36.217 9.455 19.128 1.00 17.28 91 PHE A C 1
ATOM 739 O O . PHE A 1 94 ? 36.729 8.503 18.530 1.00 18.49 91 PHE A O 1
ATOM 747 N N . PRO A 1 95 ? 36.055 10.669 18.553 1.00 17.19 92 PRO A N 1
ATOM 748 C CA . PRO A 1 95 ? 36.435 10.806 17.127 1.00 16.30 92 PRO A CA 1
ATOM 749 C C . PRO A 1 95 ? 37.941 10.642 16.900 1.00 15.93 92 PRO A C 1
ATOM 750 O O . PRO A 1 95 ? 38.733 11.091 17.708 1.00 16.74 92 PRO A O 1
ATOM 754 N N . VAL A 1 96 ? 38.319 9.932 15.838 1.00 15.15 93 VAL A N 1
ATOM 755 C CA . VAL A 1 96 ? 39.713 9.669 15.540 1.00 13.56 93 VAL A CA 1
ATOM 756 C C . VAL A 1 96 ? 39.920 10.011 14.092 1.00 14.81 93 VAL A C 1
ATOM 757 O O . VAL A 1 96 ? 39.225 9.485 13.204 1.00 15.78 93 VAL A O 1
ATOM 761 N N . GLY A 1 97 ? 40.890 10.877 13.835 1.00 14.65 94 GLY A N 1
ATOM 762 C CA . GLY A 1 97 ? 41.157 11.329 12.472 1.00 15.63 94 GLY A CA 1
ATOM 763 C C . GLY A 1 97 ? 42.434 10.701 11.953 1.00 14.13 94 GLY A C 1
ATOM 764 O O . GLY A 1 97 ? 43.436 10.593 12.689 1.00 15.17 94 GLY A O 1
ATOM 765 N N . VAL A 1 98 ? 42.417 10.275 10.697 1.00 14.34 95 VAL A N 1
ATOM 766 C CA . VAL A 1 98 ? 43.648 9.734 10.053 1.00 14.44 95 VAL A CA 1
ATOM 767 C C . VAL A 1 98 ? 44.430 10.950 9.528 1.00 15.41 95 VAL A C 1
ATOM 768 O O . VAL A 1 98 ? 43.918 11.702 8.707 1.00 15.41 95 VAL A O 1
ATOM 772 N N . ASP A 1 99 ? 45.656 11.135 10.004 1.00 14.38 96 ASP A N 1
ATOM 773 C CA . ASP A 1 99 ? 46.456 12.243 9.563 1.00 14.31 96 ASP A CA 1
ATOM 774 C C . ASP A 1 99 ? 46.860 12.021 8.070 1.00 14.41 96 ASP A C 1
ATOM 775 O O . ASP A 1 99 ? 47.161 10.894 7.663 1.00 14.03 96 ASP A O 1
ATOM 780 N N . GLN A 1 100 ? 46.855 13.089 7.269 1.00 13.55 97 GLN A N 1
ATOM 781 C CA . GLN A 1 100 ? 47.151 13.000 5.818 1.00 13.37 97 GLN A CA 1
ATOM 782 C C . GLN A 1 100 ? 48.608 12.671 5.588 1.00 14.48 97 GLN A C 1
ATOM 783 O O . GLN A 1 100 ? 49.436 13.144 6.347 1.00 14.69 97 GLN A O 1
ATOM 789 N N . PRO A 1 101 ? 48.907 11.924 4.512 1.00 15.33 98 PRO A N 1
ATOM 790 C CA . PRO A 1 101 ? 50.268 11.489 4.159 1.00 15.53 98 PRO A CA 1
ATOM 791 C C . PRO A 1 101 ? 51.114 12.708 3.821 1.00 16.61 98 PRO A C 1
ATOM 792 O O . PRO A 1 101 ? 50.619 13.664 3.161 1.00 17.43 98 PRO A O 1
ATOM 796 N N . GLY A 1 102 ? 52.339 12.724 4.345 1.00 14.99 99 GLY A N 1
ATOM 797 C CA . GLY A 1 102 ? 53.213 13.881 4.189 1.00 16.18 99 GLY A CA 1
ATOM 798 C C . GLY A 1 102 ? 54.086 13.723 2.966 1.00 17.49 99 GLY A C 1
ATOM 799 O O . GLY A 1 102 ? 53.986 12.735 2.228 1.00 17.45 99 GLY A O 1
ATOM 800 N N . ASP A 1 103 ? 54.928 14.718 2.735 1.00 20.00 100 ASP A N 1
ATOM 801 C CA . ASP A 1 103 ? 55.936 14.661 1.681 1.00 21.96 100 ASP A CA 1
ATOM 802 C C . ASP A 1 103 ? 56.863 13.472 1.916 1.00 21.02 100 ASP A C 1
ATOM 803 O O . ASP A 1 103 ? 57.150 12.719 0.985 1.00 22.65 100 ASP A O 1
ATOM 808 N N . GLY A 1 104 ? 57.299 13.299 3.163 1.00 20.33 101 GLY A N 1
ATOM 809 C CA . GLY A 1 104 ? 58.099 12.138 3.571 1.00 19.24 101 GLY A CA 1
ATOM 810 C C . GLY A 1 104 ? 57.296 11.199 4.469 1.00 18.75 101 GLY A C 1
ATOM 811 O O . GLY A 1 104 ? 56.073 11.063 4.311 1.00 17.95 101 GLY A O 1
ATOM 812 N N . ALA A 1 105 ? 57.988 10.566 5.423 1.00 17.21 102 ALA A N 1
ATOM 813 C CA . ALA A 1 105 ? 57.378 9.538 6.281 1.00 17.28 102 ALA A CA 1
ATOM 814 C C . ALA A 1 105 ? 56.345 10.121 7.249 1.00 16.49 102 ALA A C 1
ATOM 815 O O . ALA A 1 105 ? 55.315 9.506 7.502 1.00 15.85 102 ALA A O 1
ATOM 825 N N . PRO A 1 107 ? 53.299 12.217 8.665 1.00 14.35 104 PRO A N 1
ATOM 826 C CA . PRO A 1 107 ? 52.081 12.806 8.101 1.00 13.50 104 PRO A CA 1
ATOM 827 C C . PRO A 1 107 ? 51.891 14.304 8.397 1.00 14.02 104 PRO A C 1
ATOM 828 O O . PRO A 1 107 ? 52.629 14.897 9.186 1.00 14.86 104 PRO A O 1
ATOM 832 N N . ARG A 1 108 ? 50.945 14.935 7.705 1.00 13.33 105 ARG A N 1
ATOM 833 C CA . ARG A 1 108 ? 50.872 16.404 7.682 1.00 14.16 105 ARG A CA 1
ATOM 834 C C . ARG A 1 108 ? 50.617 17.141 8.999 1.00 13.48 105 ARG A C 1
ATOM 835 O O . ARG A 1 108 ? 51.289 18.148 9.292 1.00 12.87 105 ARG A O 1
ATOM 843 N N . THR A 1 109 ? 49.643 16.689 9.777 1.00 13.87 106 THR A N 1
ATOM 844 C CA . THR A 1 109 ? 49.318 17.370 11.034 1.00 14.42 106 THR A CA 1
ATOM 845 C C . THR A 1 109 ? 50.449 17.195 12.053 1.00 14.89 106 THR A C 1
ATOM 846 O O . THR A 1 109 ? 50.836 18.134 12.765 1.00 13.77 106 THR A O 1
ATOM 858 N N . ALA A 1 111 ? 53.562 16.822 11.477 1.00 16.11 108 ALA A N 1
ATOM 859 C CA . ALA A 1 111 ? 54.652 17.718 11.084 1.00 16.46 108 ALA A CA 1
ATOM 860 C C . ALA A 1 111 ? 54.354 19.186 11.385 1.00 16.85 108 ALA A C 1
ATOM 861 O O . ALA A 1 111 ? 55.186 19.898 11.925 1.00 17.31 108 ALA A O 1
ATOM 863 N N . ALA A 1 112 ? 53.154 19.626 11.034 1.00 17.07 109 ALA A N 1
ATOM 864 C CA . ALA A 1 112 ? 52.684 20.954 11.381 1.00 17.04 109 ALA A CA 1
ATOM 865 C C . ALA A 1 112 ? 52.798 21.281 12.880 1.00 17.35 109 ALA A C 1
ATOM 866 O O . ALA A 1 112 ? 53.150 22.408 13.239 1.00 16.92 109 ALA A O 1
ATOM 868 N N . TYR A 1 113 ? 52.542 20.301 13.741 1.00 15.76 110 TYR A N 1
ATOM 869 C CA . TYR A 1 113 ? 52.637 20.515 15.172 1.00 16.92 110 TYR A CA 1
ATOM 870 C C . TYR A 1 113 ? 54.061 20.241 15.699 1.00 17.69 110 TYR A C 1
ATOM 871 O O . TYR A 1 113 ? 54.304 20.332 16.914 1.00 18.17 110 TYR A O 1
ATOM 880 N N . GLN A 1 114 ? 54.973 19.901 14.783 1.00 16.41 111 GLN A N 1
ATOM 881 C CA . GLN A 1 114 ? 56.346 19.530 15.116 1.00 16.44 111 GLN A CA 1
ATOM 882 C C . GLN A 1 114 ? 56.389 18.475 16.224 1.00 15.48 111 GLN A C 1
ATOM 883 O O . GLN A 1 114 ? 57.158 18.588 17.182 1.00 15.15 111 GLN A O 1
ATOM 897 N N . ARG A 1 116 ? 57.266 15.020 18.075 1.00 15.25 113 ARG A N 1
ATOM 898 C CA . ARG A 1 116 ? 58.572 14.362 18.123 1.00 16.49 113 ARG A CA 1
ATOM 899 C C . ARG A 1 116 ? 58.460 12.841 18.101 1.00 17.26 113 ARG A C 1
ATOM 900 O O . ARG A 1 116 ? 59.465 12.134 17.964 1.00 16.98 113 ARG A O 1
ATOM 908 N N . GLY A 1 117 ? 57.236 12.347 18.250 1.00 17.32 114 GLY A N 1
ATOM 909 C CA . GLY A 1 117 ? 56.949 10.899 18.239 1.00 16.91 114 GLY A CA 1
ATOM 910 C C . GLY A 1 117 ? 55.545 10.647 18.791 1.00 16.35 114 GLY A C 1
ATOM 911 O O . GLY A 1 117 ? 54.778 11.583 18.958 1.00 17.10 114 GLY A O 1
ATOM 912 N N . THR A 1 118 ? 55.223 9.392 19.088 1.00 16.28 115 THR A N 1
ATOM 913 C CA . THR A 1 118 ? 53.941 9.008 19.694 1.00 16.91 115 THR A CA 1
ATOM 914 C C . THR A 1 118 ? 54.234 8.162 20.930 1.00 17.41 115 THR A C 1
ATOM 915 O O . THR A 1 118 ? 55.285 7.523 20.997 1.00 16.70 115 THR A O 1
ATOM 919 N N . PRO A 1 119 ? 53.326 8.169 21.925 1.00 17.51 116 PRO A N 1
ATOM 920 C CA . PRO A 1 119 ? 52.123 8.998 22.022 1.00 17.76 116 PRO A CA 1
ATOM 921 C C . PRO A 1 119 ? 52.491 10.445 22.336 1.00 17.92 116 PRO A C 1
ATOM 922 O O . PRO A 1 119 ? 53.441 10.691 23.084 1.00 18.70 116 PRO A O 1
ATOM 926 N N . SER A 1 120 ? 51.755 11.397 21.752 1.00 18.48 117 SER A N 1
ATOM 927 C CA . SER A 1 120 ? 51.879 12.798 22.119 1.00 17.91 117 SER A CA 1
ATOM 928 C C . SER A 1 120 ? 50.483 13.289 22.468 1.00 18.01 117 SER A C 1
ATOM 929 O O . SER A 1 120 ? 49.501 12.832 21.888 1.00 17.81 117 SER A O 1
ATOM 932 N N . LEU A 1 121 ? 50.392 14.214 23.420 1.00 18.63 118 LEU A N 1
ATOM 933 C CA . LEU A 1 121 ? 49.108 14.747 23.859 1.00 18.28 118 LEU A CA 1
ATOM 934 C C . LEU A 1 121 ? 49.151 16.267 23.762 1.00 19.00 118 LEU A C 1
ATOM 935 O O . LEU A 1 121 ? 50.040 16.898 24.354 1.00 19.57 118 LEU A O 1
ATOM 940 N N . LEU A 1 122 ? 48.202 16.851 23.028 1.00 18.36 119 LEU A N 1
ATOM 941 C CA . LEU A 1 122 ? 48.150 18.292 22.819 1.00 19.45 119 LEU A CA 1
ATOM 942 C C . LEU A 1 122 ? 46.912 18.850 23.482 1.00 19.60 119 LEU A C 1
ATOM 943 O O . LEU A 1 122 ? 45.841 18.209 23.441 1.00 19.35 119 LEU A O 1
ATOM 948 N N . LEU A 1 123 ? 47.062 20.032 24.091 1.00 18.81 120 LEU A N 1
ATOM 949 C CA . LEU A 1 123 ? 45.947 20.722 24.702 1.00 19.20 120 LEU A CA 1
ATOM 950 C C . LEU A 1 123 ? 45.763 22.076 24.022 1.00 19.37 120 LEU A C 1
ATOM 951 O O . LEU A 1 123 ? 46.703 22.913 23.995 1.00 18.75 120 LEU A O 1
ATOM 956 N N . ILE A 1 124 ? 44.552 22.271 23.496 1.00 18.35 121 ILE A N 1
ATOM 957 C CA . ILE A 1 124 ? 44.150 23.503 22.837 1.00 18.39 121 ILE A CA 1
ATOM 958 C C . ILE A 1 124 ? 43.091 24.223 23.688 1.00 18.72 121 ILE A C 1
ATOM 959 O O . ILE A 1 124 ? 42.133 23.590 24.170 1.00 18.04 121 ILE A O 1
ATOM 964 N N . ASP A 1 125 ? 43.259 25.537 23.871 1.00 19.17 122 ASP A N 1
ATOM 965 C CA . ASP A 1 125 ? 42.296 26.331 24.672 1.00 20.61 122 ASP A CA 1
ATOM 966 C C . ASP A 1 125 ? 41.002 26.739 23.927 1.00 20.98 122 ASP A C 1
ATOM 967 O O . ASP A 1 125 ? 40.839 26.448 22.721 1.00 21.17 122 ASP A O 1
ATOM 972 N N . LYS A 1 126 ? 40.059 27.343 24.662 1.00 21.46 123 LYS A N 1
ATOM 973 C CA . LYS A 1 126 ? 38.753 27.760 24.113 1.00 22.14 123 LYS A CA 1
ATOM 974 C C . LYS A 1 126 ? 38.887 28.717 22.921 1.00 22.98 123 LYS A C 1
ATOM 975 O O . LYS A 1 126 ? 37.984 28.778 22.077 1.00 23.81 123 LYS A O 1
ATOM 981 N N . ALA A 1 127 ? 40.017 29.433 22.854 1.00 23.05 124 ALA A N 1
ATOM 982 C CA . ALA A 1 127 ? 40.309 30.401 21.789 1.00 23.72 124 ALA A CA 1
ATOM 983 C C . ALA A 1 127 ? 41.037 29.795 20.580 1.00 23.87 124 ALA A C 1
ATOM 984 O O . ALA A 1 127 ? 41.221 30.478 19.573 1.00 23.67 124 ALA A O 1
ATOM 986 N N . GLY A 1 128 ? 41.460 28.535 20.686 1.00 23.18 125 GLY A N 1
ATOM 987 C CA . GLY A 1 128 ? 42.109 27.869 19.576 1.00 22.65 125 GLY A CA 1
ATOM 988 C C . GLY A 1 128 ? 43.614 27.934 19.605 1.00 23.00 125 GLY A C 1
ATOM 989 O O . GLY A 1 128 ? 44.272 27.558 18.629 1.00 23.39 125 GLY A O 1
ATOM 990 N N . ASP A 1 129 ? 44.179 28.387 20.720 1.00 22.91 126 ASP A N 1
ATOM 991 C CA . ASP A 1 129 ? 45.646 28.411 20.870 1.00 23.08 126 ASP A CA 1
ATOM 992 C C . ASP A 1 129 ? 46.184 27.110 21.501 1.00 21.54 126 ASP A C 1
ATOM 993 O O . ASP A 1 129 ? 45.578 26.569 22.425 1.00 20.08 126 ASP A O 1
ATOM 998 N N . LEU A 1 130 ? 47.324 26.630 21.002 1.00 20.50 127 LEU A N 1
ATOM 999 C CA . LEU A 1 130 ? 47.991 25.446 21.571 1.00 19.88 127 LEU A CA 1
ATOM 1000 C C . LEU A 1 130 ? 48.593 25.856 22.913 1.00 20.05 127 LEU A C 1
ATOM 1001 O O . LEU A 1 130 ? 49.322 26.852 22.982 1.00 21.24 127 LEU A O 1
ATOM 1006 N N . ARG A 1 131 ? 48.283 25.143 23.987 1.00 19.15 128 ARG A N 1
ATOM 1007 C CA . ARG A 1 131 ? 48.747 25.563 25.305 1.00 18.40 128 ARG A CA 1
ATOM 1008 C C . ARG A 1 131 ? 49.650 24.527 25.968 1.00 19.42 128 ARG A C 1
ATOM 1009 O O . ARG A 1 131 ? 50.340 24.859 26.943 1.00 19.11 128 ARG A O 1
ATOM 1017 N N . ALA A 1 132 ? 49.588 23.266 25.516 1.00 18.23 129 ALA A N 1
ATOM 1018 C CA . ALA A 1 132 ? 50.499 22.224 26.051 1.00 18.86 129 ALA A CA 1
ATOM 1019 C C . ALA A 1 132 ? 50.760 21.183 24.988 1.00 18.63 129 ALA A C 1
ATOM 1020 O O . ALA A 1 132 ? 49.902 20.949 24.158 1.00 19.12 129 ALA A O 1
ATOM 1022 N N . HIS A 1 133 ? 51.914 20.532 25.046 1.00 19.00 130 HIS A N 1
ATOM 1023 C CA . HIS A 1 133 ? 52.276 19.553 24.037 1.00 19.47 130 HIS A CA 1
ATOM 1024 C C . HIS A 1 133 ? 53.193 18.608 24.750 1.00 19.83 130 HIS A C 1
ATOM 1025 O O . HIS A 1 133 ? 54.327 18.961 25.044 1.00 19.78 130 HIS A O 1
ATOM 1032 N N . HIS A 1 134 ? 52.705 17.413 25.052 1.00 19.90 131 HIS A N 1
ATOM 1033 C CA . HIS A 1 134 ? 53.484 16.466 25.851 1.00 21.38 131 HIS A CA 1
ATOM 1034 C C . HIS A 1 134 ? 53.833 15.279 24.984 1.00 22.18 131 HIS A C 1
ATOM 1035 O O . HIS A 1 134 ? 52.997 14.800 24.229 1.00 22.71 131 HIS A O 1
ATOM 1042 N N . PHE A 1 135 ? 55.066 14.813 25.092 1.00 22.09 132 PHE A N 1
ATOM 1043 C CA . PHE A 1 135 ? 55.502 13.650 24.349 1.00 22.64 132 PHE A CA 1
ATOM 1044 C C . PHE A 1 135 ? 55.774 12.553 25.346 1.00 23.72 132 PHE A C 1
ATOM 1045 O O . PHE A 1 135 ? 56.580 12.739 26.224 1.00 23.59 132 PHE A O 1
ATOM 1053 N N . GLY A 1 136 ? 55.071 11.426 25.239 1.00 25.13 133 GLY A N 1
ATOM 1054 C CA . GLY A 1 136 ? 55.339 10.273 26.115 1.00 26.48 133 GLY A CA 1
ATOM 1055 C C . GLY A 1 136 ? 54.501 10.315 27.382 1.00 26.94 133 GLY A C 1
ATOM 1056 O O . GLY A 1 136 ? 53.342 10.697 27.336 1.00 27.64 133 GLY A O 1
ATOM 1057 N N . ASP A 1 137 ? 55.099 9.946 28.511 1.00 27.67 134 ASP A N 1
ATOM 1058 C CA . ASP A 1 137 ? 54.388 9.832 29.800 1.00 28.33 134 ASP A CA 1
ATOM 1059 C C . ASP A 1 137 ? 53.919 11.166 30.324 1.00 28.09 134 ASP A C 1
ATOM 1060 O O . ASP A 1 137 ? 54.696 12.135 30.365 1.00 28.25 134 ASP A O 1
ATOM 1065 N N . VAL A 1 138 ? 52.641 11.223 30.698 1.00 27.33 135 VAL A N 1
ATOM 1066 C CA . VAL A 1 138 ? 52.046 12.455 31.225 1.00 26.73 135 VAL A CA 1
ATOM 1067 C C . VAL A 1 138 ? 51.420 12.148 32.581 1.00 25.68 135 VAL A C 1
ATOM 1068 O O . VAL A 1 138 ? 50.712 11.170 32.704 1.00 26.13 135 VAL A O 1
ATOM 1072 N N . SER A 1 139 ? 51.717 12.976 33.579 1.00 23.46 136 SER A N 1
ATOM 1073 C CA . SER A 1 139 ? 51.136 12.885 34.908 1.00 21.88 136 SER A CA 1
ATOM 1074 C C . SER A 1 139 ? 49.651 13.225 34.820 1.00 21.37 136 SER A C 1
ATOM 1075 O O . SER A 1 139 ? 49.312 14.287 34.309 1.00 19.80 136 SER A O 1
ATOM 1078 N N . GLU A 1 140 ? 48.775 12.336 35.306 1.00 20.78 137 GLU A N 1
ATOM 1079 C CA . GLU A 1 140 ? 47.329 12.613 35.308 1.00 20.72 137 GLU A CA 1
ATOM 1080 C C . GLU A 1 140 ? 46.972 13.825 36.200 1.00 20.51 137 GLU A C 1
ATOM 1081 O O . GLU A 1 140 ? 46.097 14.608 35.850 1.00 19.34 137 GLU A O 1
ATOM 1087 N N . LEU A 1 141 ? 47.645 13.956 37.348 1.00 19.84 138 LEU A N 1
ATOM 1088 C CA . LEU A 1 141 ? 47.498 15.145 38.194 1.00 19.72 138 LEU A CA 1
ATOM 1089 C C . LEU A 1 141 ? 47.769 16.435 37.419 1.00 20.35 138 LEU A C 1
ATOM 1090 O O . LEU A 1 141 ? 46.913 17.346 37.409 1.00 19.97 138 LEU A O 1
ATOM 1095 N N A LEU A 1 142 ? 48.935 16.500 36.761 0.50 20.67 139 LEU A N 1
ATOM 1096 N N B LEU A 1 142 ? 48.925 16.525 36.757 0.50 20.54 139 LEU A N 1
ATOM 1097 C CA A LEU A 1 142 ? 49.339 17.681 35.977 0.50 21.08 139 LEU A CA 1
ATOM 1098 C CA B LEU A 1 142 ? 49.268 17.766 36.046 0.50 20.78 139 LEU A CA 1
ATOM 1099 C C A LEU A 1 142 ? 48.380 17.968 34.849 0.50 20.91 139 LEU A C 1
ATOM 1100 C C B LEU A 1 142 ? 48.452 17.993 34.779 0.50 20.78 139 LEU A C 1
ATOM 1101 O O A LEU A 1 142 ? 48.026 19.126 34.605 0.50 20.74 139 LEU A O 1
ATOM 1102 O O B LEU A 1 142 ? 48.239 19.150 34.391 0.50 20.62 139 LEU A O 1
ATOM 1111 N N . LEU A 1 143 ? 47.974 16.909 34.150 1.00 20.44 140 LEU A N 1
ATOM 1112 C CA . LEU A 1 143 ? 47.074 17.051 33.008 1.00 20.36 140 LEU A CA 1
ATOM 1113 C C . LEU A 1 143 ? 45.705 17.602 33.447 1.00 19.81 140 LEU A C 1
ATOM 1114 O O . LEU A 1 143 ? 45.179 18.556 32.836 1.00 19.41 140 LEU A O 1
ATOM 1119 N N . GLY A 1 144 ? 45.138 17.017 34.508 1.00 18.13 141 GLY A N 1
ATOM 1120 C CA . GLY A 1 144 ? 43.900 17.536 35.065 1.00 17.80 141 GLY A CA 1
ATOM 1121 C C . GLY A 1 144 ? 44.038 18.999 35.456 1.00 16.72 141 GLY A C 1
ATOM 1122 O O . GLY A 1 144 ? 43.144 19.806 35.190 1.00 16.57 141 GLY A O 1
ATOM 1123 N N . ALA A 1 145 ? 45.171 19.347 36.057 1.00 16.62 142 ALA A N 1
ATOM 1124 C CA . ALA A 1 145 ? 45.451 20.737 36.476 1.00 17.42 142 ALA A CA 1
ATOM 1125 C C . ALA A 1 145 ? 45.445 21.714 35.284 1.00 18.26 142 ALA A C 1
ATOM 1126 O O . ALA A 1 145 ? 44.843 22.803 35.348 1.00 18.07 142 ALA A O 1
ATOM 1128 N N . GLU A 1 146 ? 46.118 21.321 34.205 1.00 18.66 143 GLU A N 1
ATOM 1129 C CA . GLU A 1 146 ? 46.160 22.098 32.961 1.00 19.60 143 GLU A CA 1
ATOM 1130 C C . GLU A 1 146 ? 44.782 22.236 32.320 1.00 19.90 143 GLU A C 1
ATOM 1131 O O . GLU A 1 146 ? 44.394 23.331 31.883 1.00 20.56 143 GLU A O 1
ATOM 1137 N N . ILE A 1 147 ? 44.028 21.140 32.249 1.00 19.38 144 ILE A N 1
ATOM 1138 C CA . ILE A 1 147 ? 42.679 21.196 31.659 1.00 19.31 144 ILE A CA 1
ATOM 1139 C C . ILE A 1 147 ? 41.771 22.135 32.473 1.00 19.43 144 ILE A C 1
ATOM 1140 O O . ILE A 1 147 ? 41.028 22.957 31.907 1.00 19.51 144 ILE A O 1
ATOM 1145 N N . ALA A 1 148 ? 41.865 22.052 33.802 1.00 19.16 145 ALA A N 1
ATOM 1146 C CA . ALA A 1 148 ? 41.067 22.923 34.677 1.00 19.30 145 ALA A CA 1
ATOM 1147 C C . ALA A 1 148 ? 41.449 24.380 34.481 1.00 19.14 145 ALA A C 1
ATOM 1148 O O . ALA A 1 148 ? 40.585 25.256 34.443 1.00 19.05 145 ALA A O 1
ATOM 1150 N N . THR A 1 149 ? 42.745 24.641 34.361 1.00 19.04 146 THR A N 1
ATOM 1151 C CA . THR A 1 149 ? 43.227 25.991 34.098 1.00 20.27 146 THR A CA 1
ATOM 1152 C C . THR A 1 149 ? 42.579 26.573 32.850 1.00 20.15 146 THR A C 1
ATOM 1153 O O . THR A 1 149 ? 42.111 27.730 32.849 1.00 20.73 146 THR A O 1
ATOM 1157 N N . LEU A 1 150 ? 42.520 25.762 31.798 1.00 20.16 147 LEU A N 1
ATOM 1158 C CA . LEU A 1 150 ? 41.955 26.206 30.523 1.00 19.98 147 LEU A CA 1
ATOM 1159 C C . LEU A 1 150 ? 40.428 26.290 30.576 1.00 20.45 147 LEU A C 1
ATOM 1160 O O . LEU A 1 150 ? 39.837 27.163 29.928 1.00 20.69 147 LEU A O 1
ATOM 1165 N N . LEU A 1 151 ? 39.798 25.395 31.344 1.00 20.75 148 LEU A N 1
ATOM 1166 C CA . LEU A 1 151 ? 38.343 25.443 31.547 1.00 21.35 148 LEU A CA 1
ATOM 1167 C C . LEU A 1 151 ? 37.939 26.681 32.344 1.00 21.79 148 LEU A C 1
ATOM 1168 O O . LEU A 1 151 ? 36.859 27.210 32.154 1.00 22.18 148 LEU A O 1
ATOM 1173 N N . GLY A 1 152 ? 38.821 27.123 33.231 1.00 22.48 149 GLY A N 1
ATOM 1174 C CA . GLY A 1 152 ? 38.568 28.275 34.060 1.00 24.37 149 GLY A CA 1
ATOM 1175 C C . GLY A 1 152 ? 38.715 29.605 33.353 1.00 25.80 149 GLY A C 1
ATOM 1176 O O . GLY A 1 152 ? 38.447 30.640 33.951 1.00 26.41 149 GLY A O 1
ATOM 1177 N N . GLU A 1 153 ? 39.115 29.592 32.082 1.00 26.66 150 GLU A N 1
ATOM 1178 C CA . GLU A 1 153 ? 39.334 30.827 31.347 1.00 28.38 150 GLU A CA 1
ATOM 1179 C C . GLU A 1 153 ? 38.041 31.242 30.638 1.00 29.31 150 GLU A C 1
ATOM 1180 O O . GLU A 1 153 ? 37.233 30.394 30.244 1.00 29.53 150 GLU A O 1
ATOM 1186 N N . ALA A 1 154 ? 37.839 32.545 30.490 1.00 30.78 151 ALA A N 1
ATOM 1187 C CA . ALA A 1 154 ? 36.633 33.068 29.835 1.00 32.39 151 ALA A CA 1
ATOM 1188 C C . ALA A 1 154 ? 36.553 32.649 28.368 1.00 33.55 151 ALA A C 1
ATOM 1189 O O . ALA A 1 154 ? 37.554 32.688 27.661 1.00 33.85 151 ALA A O 1
ATOM 1191 N N . ALA A 1 155 ? 35.367 32.233 27.924 1.00 35.17 152 ALA A N 1
ATOM 1192 C CA . ALA A 1 155 ? 35.141 31.853 26.527 1.00 36.67 152 ALA A CA 1
ATOM 1193 C C . ALA A 1 155 ? 35.488 33.019 25.584 1.00 37.31 152 ALA A C 1
ATOM 1194 O O . ALA A 1 155 ? 35.355 34.170 25.970 1.00 37.19 152 ALA A O 1
ATOM 1196 N N . PRO A 1 156 ? 35.947 32.714 24.352 1.00 38.02 153 PRO A N 1
ATOM 1197 C CA . PRO A 1 156 ? 36.493 33.744 23.454 1.00 38.37 153 PRO A CA 1
ATOM 1198 C C . PRO A 1 156 ? 35.469 34.778 22.971 1.00 38.38 153 PRO A C 1
ATOM 1199 O O . PRO A 1 156 ? 34.276 34.479 22.896 1.00 38.40 153 PRO A O 1
ATOM 1203 N N . ALA B 1 3 ? 43.151 -41.349 20.103 1.00 38.66 0 ALA B N 1
ATOM 1204 C CA . ALA B 1 3 ? 42.965 -40.754 21.474 1.00 38.35 0 ALA B CA 1
ATOM 1205 C C . ALA B 1 3 ? 43.155 -39.227 21.510 1.00 37.76 0 ALA B C 1
ATOM 1206 O O . ALA B 1 3 ? 42.167 -38.481 21.419 1.00 39.12 0 ALA B O 1
ATOM 1216 N N . LYS B 1 5 ? 46.161 -37.319 19.820 1.00 30.28 2 LYS B N 1
ATOM 1217 C CA . LYS B 1 5 ? 47.213 -36.766 18.956 1.00 28.91 2 LYS B CA 1
ATOM 1218 C C . LYS B 1 5 ? 46.898 -35.312 18.553 1.00 27.04 2 LYS B C 1
ATOM 1219 O O . LYS B 1 5 ? 45.790 -35.028 18.122 1.00 27.26 2 LYS B O 1
ATOM 1225 N N . ALA B 1 6 ? 47.857 -34.403 18.707 1.00 24.63 3 ALA B N 1
ATOM 1226 C CA . ALA B 1 6 ? 47.660 -33.001 18.321 1.00 23.10 3 ALA B CA 1
ATOM 1227 C C . ALA B 1 6 ? 47.621 -32.897 16.796 1.00 22.18 3 ALA B C 1
ATOM 1228 O O . ALA B 1 6 ? 48.522 -33.412 16.137 1.00 22.11 3 ALA B O 1
ATOM 1230 N N . PRO B 1 7 ? 46.569 -32.263 16.224 1.00 21.44 4 PRO B N 1
ATOM 1231 C CA . PRO B 1 7 ? 46.526 -32.081 14.757 1.00 21.60 4 PRO B CA 1
ATOM 1232 C C . PRO B 1 7 ? 47.740 -31.312 14.215 1.00 21.60 4 PRO B C 1
ATOM 1233 O O . PRO B 1 7 ? 48.279 -30.438 14.878 1.00 21.37 4 PRO B O 1
ATOM 1237 N N . GLU B 1 8 ? 48.172 -31.659 13.013 1.00 22.57 5 GLU B N 1
ATOM 1238 C CA . GLU B 1 8 ? 49.319 -31.008 12.395 1.00 23.00 5 GLU B CA 1
ATOM 1239 C C . GLU B 1 8 ? 49.022 -29.522 12.214 1.00 22.13 5 GLU B C 1
ATOM 1240 O O . GLU B 1 8 ? 47.878 -29.148 11.971 1.00 21.94 5 GLU B O 1
ATOM 1246 N N . LEU B 1 9 ? 50.040 -28.684 12.394 1.00 20.88 6 LEU B N 1
ATOM 1247 C CA . LEU B 1 9 ? 49.934 -27.260 12.077 1.00 20.07 6 LEU B CA 1
ATOM 1248 C C . LEU B 1 9 ? 49.706 -27.072 10.578 1.00 18.92 6 LEU B C 1
ATOM 1249 O O . LEU B 1 9 ? 50.307 -27.781 9.767 1.00 18.21 6 LEU B O 1
ATOM 1254 N N . GLN B 1 10 ? 48.813 -26.154 10.216 1.00 17.36 7 GLN B N 1
ATOM 1255 C CA . GLN B 1 10 ? 48.600 -25.793 8.817 1.00 17.27 7 GLN B CA 1
ATOM 1256 C C . GLN B 1 10 ? 48.934 -24.319 8.694 1.00 17.16 7 GLN B C 1
ATOM 1257 O O . GLN B 1 10 ? 48.132 -23.469 9.108 1.00 17.97 7 GLN B O 1
ATOM 1263 N N . ILE B 1 11 ? 50.152 -24.026 8.228 1.00 15.75 8 ILE B N 1
ATOM 1264 C CA . ILE B 1 11 ? 50.735 -22.671 8.330 1.00 15.53 8 ILE B CA 1
ATOM 1265 C C . ILE B 1 11 ? 50.918 -22.099 6.939 1.00 15.81 8 ILE B C 1
ATOM 1266 O O . ILE B 1 11 ? 51.483 -22.753 6.066 1.00 15.91 8 ILE B O 1
ATOM 1271 N N . GLN B 1 12 ? 50.444 -20.882 6.724 1.00 15.42 9 GLN B N 1
ATOM 1272 C CA . GLN B 1 12 ? 50.617 -20.225 5.434 1.00 15.58 9 GLN B CA 1
ATOM 1273 C C . GLN B 1 12 ? 52.025 -19.634 5.306 1.00 15.17 9 GLN B C 1
ATOM 1274 O O . GLN B 1 12 ? 52.662 -19.749 4.256 1.00 15.01 9 GLN B O 1
ATOM 1280 N N . GLN B 1 13 ? 52.518 -19.039 6.390 1.00 14.27 10 GLN B N 1
ATOM 1281 C CA . GLN B 1 13 ? 53.800 -18.344 6.351 1.00 15.13 10 GLN B CA 1
ATOM 1282 C C . GLN B 1 13 ? 54.365 -18.364 7.752 1.00 14.85 10 GLN B C 1
ATOM 1283 O O . GLN B 1 13 ? 53.633 -18.140 8.715 1.00 15.52 10 GLN B O 1
ATOM 1289 N N . TRP B 1 14 ? 55.665 -18.601 7.884 1.00 16.21 11 TRP B N 1
ATOM 1290 C CA . TRP B 1 14 ? 56.344 -18.489 9.199 1.00 16.27 11 TRP B CA 1
ATOM 1291 C C . TRP B 1 14 ? 57.127 -17.195 9.340 1.00 16.56 11 TRP B C 1
ATOM 1292 O O . TRP B 1 14 ? 57.876 -16.819 8.426 1.00 17.21 11 TRP B O 1
ATOM 1303 N N . PHE B 1 15 ? 57.011 -16.549 10.505 1.00 15.95 12 PHE B N 1
ATOM 1304 C CA . PHE B 1 15 ? 57.897 -15.454 10.880 1.00 15.66 12 PHE B CA 1
ATOM 1305 C C . PHE B 1 15 ? 58.864 -15.913 12.007 1.00 16.44 12 PHE B C 1
ATOM 1306 O O . PHE B 1 15 ? 58.577 -16.875 12.728 1.00 15.97 12 PHE B O 1
ATOM 1314 N N . ASN B 1 16 ? 59.988 -15.217 12.173 1.00 17.37 13 ASN B N 1
ATOM 1315 C CA . ASN B 1 16 ? 61.038 -15.628 13.150 1.00 18.01 13 ASN B CA 1
ATOM 1316 C C . ASN B 1 16 ? 61.439 -17.106 13.054 1.00 20.05 13 ASN B C 1
ATOM 1317 O O . ASN B 1 16 ? 61.605 -17.776 14.069 1.00 20.11 13 ASN B O 1
ATOM 1322 N N . SER B 1 17 ? 61.593 -17.652 11.860 1.00 21.99 14 SER B N 1
ATOM 1323 C CA . SER B 1 17 ? 61.975 -19.066 11.804 1.00 23.61 14 SER B CA 1
ATOM 1324 C C . SER B 1 17 ? 62.729 -19.353 10.526 1.00 24.40 14 SER B C 1
ATOM 1325 O O . SER B 1 17 ? 62.243 -19.018 9.454 1.00 25.51 14 SER B O 1
ATOM 1328 N N . ALA B 1 18 ? 63.892 -19.994 10.617 1.00 25.73 15 ALA B N 1
ATOM 1329 C CA . ALA B 1 18 ? 64.645 -20.322 9.403 1.00 26.81 15 ALA B CA 1
ATOM 1330 C C . ALA B 1 18 ? 63.883 -21.354 8.574 1.00 27.86 15 ALA B C 1
ATOM 1331 O O . ALA B 1 18 ? 63.858 -21.274 7.348 1.00 28.37 15 ALA B O 1
ATOM 1333 N N . THR B 1 19 ? 63.228 -22.295 9.256 1.00 29.30 16 THR B N 1
ATOM 1334 C CA . THR B 1 19 ? 62.508 -23.386 8.587 1.00 30.24 16 THR B CA 1
ATOM 1335 C C . THR B 1 19 ? 60.999 -23.379 8.798 1.00 30.42 16 THR B C 1
ATOM 1336 O O . THR B 1 19 ? 60.472 -22.741 9.720 1.00 30.87 16 THR B O 1
ATOM 1340 N N A ASP B 1 20 ? 60.332 -24.113 7.920 0.50 30.63 17 ASP B N 1
ATOM 1341 N N B ASP B 1 20 ? 60.291 -24.089 7.922 0.50 30.45 17 ASP B N 1
ATOM 1342 C CA A ASP B 1 20 ? 58.932 -24.447 8.039 0.50 30.66 17 ASP B CA 1
ATOM 1343 C CA B ASP B 1 20 ? 58.858 -24.331 8.079 0.50 30.24 17 ASP B CA 1
ATOM 1344 C C A ASP B 1 20 ? 58.812 -25.489 9.155 0.50 30.32 17 ASP B C 1
ATOM 1345 C C B ASP B 1 20 ? 58.663 -25.438 9.118 0.50 30.13 17 ASP B C 1
ATOM 1346 O O A ASP B 1 20 ? 58.969 -26.684 8.902 0.50 30.23 17 ASP B O 1
ATOM 1347 O O B ASP B 1 20 ? 58.614 -26.622 8.772 0.50 29.97 17 ASP B O 1
ATOM 1356 N N . LEU B 1 21 ? 58.561 -25.028 10.382 1.00 29.50 18 LEU B N 1
ATOM 1357 C CA . LEU B 1 21 ? 58.416 -25.923 11.535 1.00 28.73 18 LEU B CA 1
ATOM 1358 C C . LEU B 1 21 ? 57.160 -26.772 11.490 1.00 27.64 18 LEU B C 1
ATOM 1359 O O . LEU B 1 21 ? 56.077 -26.271 11.142 1.00 27.41 18 LEU B O 1
ATOM 1364 N N . THR B 1 22 ? 57.311 -28.051 11.829 1.00 25.94 19 THR B N 1
ATOM 1365 C CA . THR B 1 22 ? 56.170 -28.929 12.048 1.00 25.09 19 THR B CA 1
ATOM 1366 C C . THR B 1 22 ? 56.237 -29.445 13.481 1.00 25.33 19 THR B C 1
ATOM 1367 O O . THR B 1 22 ? 57.278 -29.354 14.146 1.00 24.96 19 THR B O 1
ATOM 1371 N N . LEU B 1 23 ? 55.132 -29.997 13.964 1.00 25.25 20 LEU B N 1
ATOM 1372 C CA . LEU B 1 23 ? 55.140 -30.648 15.289 1.00 25.40 20 LEU B CA 1
ATOM 1373 C C . LEU B 1 23 ? 56.092 -31.855 15.317 1.00 25.37 20 LEU B C 1
ATOM 1374 O O . LEU B 1 23 ? 56.762 -32.095 16.326 1.00 24.90 20 LEU B O 1
ATOM 1379 N N . ALA B 1 24 ? 56.164 -32.594 14.210 1.00 24.79 21 ALA B N 1
ATOM 1380 C CA . ALA B 1 24 ? 57.121 -33.694 14.107 1.00 24.93 21 ALA B CA 1
ATOM 1381 C C . ALA B 1 24 ? 58.561 -33.234 14.277 1.00 25.13 21 ALA B C 1
ATOM 1382 O O . ALA B 1 24 ? 59.340 -33.936 14.895 1.00 24.10 21 ALA B O 1
ATOM 1384 N N . ASP B 1 25 ? 58.919 -32.062 13.742 1.00 25.17 22 ASP B N 1
ATOM 1385 C CA . ASP B 1 25 ? 60.252 -31.489 14.013 1.00 25.71 22 ASP B CA 1
ATOM 1386 C C . ASP B 1 25 ? 60.517 -31.348 15.503 1.00 25.60 22 ASP B C 1
ATOM 1387 O O . ASP B 1 25 ? 61.653 -31.467 15.933 1.00 25.89 22 ASP B O 1
ATOM 1392 N N . LEU B 1 26 ? 59.462 -31.097 16.277 1.00 24.76 23 LEU B N 1
ATOM 1393 C CA . LEU B 1 26 ? 59.581 -30.814 17.712 1.00 24.20 23 LEU B CA 1
ATOM 1394 C C . LEU B 1 26 ? 59.302 -31.993 18.646 1.00 24.33 23 LEU B C 1
ATOM 1395 O O . LEU B 1 26 ? 59.231 -31.814 19.871 1.00 23.90 23 LEU B O 1
ATOM 1400 N N . ARG B 1 27 ? 59.161 -33.201 18.096 1.00 25.20 24 ARG B N 1
ATOM 1401 C CA . ARG B 1 27 ? 58.981 -34.404 18.941 1.00 26.27 24 ARG B CA 1
ATOM 1402 C C . ARG B 1 27 ? 60.073 -34.496 19.986 1.00 25.70 24 ARG B C 1
ATOM 1403 O O . ARG B 1 27 ? 61.231 -34.222 19.692 1.00 25.90 24 ARG B O 1
ATOM 1411 N N . GLY B 1 28 ? 59.705 -34.857 21.212 1.00 25.28 25 GLY B N 1
ATOM 1412 C CA . GLY B 1 28 ? 60.678 -34.933 22.290 1.00 25.05 25 GLY B CA 1
ATOM 1413 C C . GLY B 1 28 ? 60.740 -33.674 23.138 1.00 24.90 25 GLY B C 1
ATOM 1414 O O . GLY B 1 28 ? 61.256 -33.714 24.237 1.00 25.12 25 GLY B O 1
ATOM 1415 N N . LYS B 1 29 ? 60.216 -32.555 22.627 1.00 24.57 26 LYS B N 1
ATOM 1416 C CA . LYS B 1 29 ? 60.062 -31.327 23.409 1.00 23.91 26 LYS B CA 1
ATOM 1417 C C . LYS B 1 29 ? 58.612 -31.153 23.851 1.00 22.86 26 LYS B C 1
ATOM 1418 O O . LYS B 1 29 ? 57.694 -31.632 23.185 1.00 22.25 26 LYS B O 1
ATOM 1424 N N . VAL B 1 30 ? 58.412 -30.439 24.960 1.00 21.83 27 VAL B N 1
ATOM 1425 C CA . VAL B 1 30 ? 57.088 -29.956 25.322 1.00 20.58 27 VAL B CA 1
ATOM 1426 C C . VAL B 1 30 ? 56.835 -28.712 24.459 1.00 20.22 27 VAL B C 1
ATOM 1427 O O . VAL B 1 30 ? 57.720 -27.881 24.273 1.00 20.12 27 VAL B O 1
ATOM 1431 N N . ILE B 1 31 ? 55.641 -28.606 23.894 1.00 19.34 28 ILE B N 1
ATOM 1432 C CA . ILE B 1 31 ? 55.360 -27.522 22.951 1.00 18.95 28 ILE B CA 1
ATOM 1433 C C . ILE B 1 31 ? 54.236 -26.676 23.529 1.00 18.58 28 ILE B C 1
ATOM 1434 O O . ILE B 1 31 ? 53.193 -27.204 23.945 1.00 18.86 28 ILE B O 1
ATOM 1439 N N . VAL B 1 32 ? 54.489 -25.373 23.605 1.00 17.67 29 VAL B N 1
ATOM 1440 C CA . VAL B 1 32 ? 53.503 -24.395 24.054 1.00 17.84 29 VAL B CA 1
ATOM 1441 C C . VAL B 1 32 ? 53.136 -23.515 22.871 1.00 18.58 29 VAL B C 1
ATOM 1442 O O . VAL B 1 32 ? 53.991 -22.843 22.292 1.00 19.05 29 VAL B O 1
ATOM 1446 N N . ILE B 1 33 ? 51.863 -23.547 22.508 1.00 17.90 30 ILE B N 1
ATOM 1447 C CA . ILE B 1 33 ? 51.365 -22.759 21.393 1.00 18.62 30 ILE B CA 1
ATOM 1448 C C . ILE B 1 33 ? 50.434 -21.670 21.887 1.00 18.10 30 ILE B C 1
ATOM 1449 O O . ILE B 1 33 ? 49.409 -21.951 22.522 1.00 18.89 30 ILE B O 1
ATOM 1454 N N . GLU B 1 34 ? 50.793 -20.426 21.593 1.00 17.79 31 GLU B N 1
ATOM 1455 C CA . GLU B 1 34 ? 49.946 -19.295 21.914 1.00 18.38 31 GLU B CA 1
ATOM 1456 C C . GLU B 1 34 ? 49.200 -18.902 20.649 1.00 18.08 31 GLU B C 1
ATOM 1457 O O . GLU B 1 34 ? 49.790 -18.406 19.689 1.00 18.44 31 GLU B O 1
ATOM 1463 N N . ALA B 1 35 ? 47.898 -19.141 20.640 1.00 17.97 32 ALA B N 1
ATOM 1464 C CA . ALA B 1 35 ? 47.064 -18.766 19.499 1.00 17.79 32 ALA B CA 1
ATOM 1465 C C . ALA B 1 35 ? 46.429 -17.403 19.776 1.00 17.74 32 ALA B C 1
ATOM 1466 O O . ALA B 1 35 ? 45.749 -17.218 20.805 1.00 18.23 32 ALA B O 1
ATOM 1468 N N . PHE B 1 36 ? 46.681 -16.441 18.883 1.00 16.36 33 PHE B N 1
ATOM 1469 C CA . PHE B 1 36 ? 46.372 -15.030 19.157 1.00 15.89 33 PHE B CA 1
ATOM 1470 C C . PHE B 1 36 ? 45.942 -14.324 17.884 1.00 15.06 33 PHE B C 1
ATOM 1471 O O . PHE B 1 36 ? 46.146 -14.857 16.766 1.00 15.57 33 PHE B O 1
ATOM 1479 N N . GLN B 1 37 ? 45.329 -13.153 18.056 1.00 14.31 34 GLN B N 1
ATOM 1480 C CA . GLN B 1 37 ? 45.097 -12.188 16.971 1.00 15.13 34 GLN B CA 1
ATOM 1481 C C . GLN B 1 37 ? 45.783 -10.884 17.403 1.00 14.30 34 GLN B C 1
ATOM 1482 O O . GLN B 1 37 ? 45.689 -10.454 18.587 1.00 14.41 34 GLN B O 1
ATOM 1496 N N . LEU B 1 39 ? 45.182 -7.871 16.920 1.00 15.53 36 LEU B N 1
ATOM 1497 C CA . LEU B 1 39 ? 44.299 -6.777 17.340 1.00 16.27 36 LEU B CA 1
ATOM 1498 C C . LEU B 1 39 ? 43.355 -7.151 18.523 1.00 17.21 36 LEU B C 1
ATOM 1499 O O . LEU B 1 39 ? 42.437 -6.406 18.866 1.00 17.36 36 LEU B O 1
ATOM 1504 N N . CYS B 1 40 ? 43.600 -8.296 19.141 1.00 17.46 37 CYS B N 1
ATOM 1505 C CA . CYS B 1 40 ? 42.747 -8.756 20.252 1.00 18.47 37 CYS B CA 1
ATOM 1506 C C . CYS B 1 40 ? 43.379 -8.205 21.537 1.00 17.23 37 CYS B C 1
ATOM 1507 O O . CYS B 1 40 ? 44.524 -8.542 21.840 1.00 16.68 37 CYS B O 1
ATOM 1510 N N . PRO B 1 41 ? 42.671 -7.312 22.252 1.00 17.89 38 PRO B N 1
ATOM 1511 C CA . PRO B 1 41 ? 43.280 -6.681 23.421 1.00 17.96 38 PRO B CA 1
ATOM 1512 C C . PRO B 1 41 ? 43.752 -7.686 24.475 1.00 18.43 38 PRO B C 1
ATOM 1513 O O . PRO B 1 41 ? 44.840 -7.520 25.031 1.00 18.40 38 PRO B O 1
ATOM 1517 N N . GLY B 1 42 ? 43.004 -8.763 24.683 1.00 18.13 39 GLY B N 1
ATOM 1518 C CA . GLY B 1 42 ? 43.442 -9.803 25.617 1.00 18.75 39 GLY B CA 1
ATOM 1519 C C . GLY B 1 42 ? 44.738 -10.515 25.197 1.00 19.00 39 GLY B C 1
ATOM 1520 O O . GLY B 1 42 ? 45.530 -10.906 26.030 1.00 18.46 39 GLY B O 1
ATOM 1521 N N . CYS B 1 43 ? 44.953 -10.708 23.906 1.00 19.01 40 CYS B N 1
ATOM 1522 C CA . CYS B 1 43 ? 46.211 -11.298 23.445 1.00 19.44 40 CYS B CA 1
ATOM 1523 C C . CYS B 1 43 ? 47.382 -10.374 23.709 1.00 19.27 40 CYS B C 1
ATOM 1524 O O . CYS B 1 43 ? 48.440 -10.819 24.116 1.00 18.98 40 CYS B O 1
ATOM 1527 N N . VAL B 1 44 ? 47.199 -9.088 23.435 1.00 19.82 41 VAL B N 1
ATOM 1528 C CA . VAL B 1 44 ? 48.283 -8.127 23.561 1.00 20.98 41 VAL B CA 1
ATOM 1529 C C . VAL B 1 44 ? 48.628 -7.903 25.051 1.00 21.61 41 VAL B C 1
ATOM 1530 O O . VAL B 1 44 ? 49.796 -7.885 25.442 1.00 21.55 41 VAL B O 1
ATOM 1542 N N . HIS B 1 46 ? 47.670 -9.935 27.782 1.00 22.77 43 HIS B N 1
ATOM 1543 C CA . HIS B 1 46 ? 47.921 -11.122 28.617 1.00 22.35 43 HIS B CA 1
ATOM 1544 C C . HIS B 1 46 ? 48.509 -12.295 27.886 1.00 21.50 43 HIS B C 1
ATOM 1545 O O . HIS B 1 46 ? 49.454 -12.920 28.377 1.00 22.55 43 HIS B O 1
ATOM 1552 N N . GLY B 1 47 ? 47.928 -12.629 26.738 1.00 19.71 44 GLY B N 1
ATOM 1553 C CA . GLY B 1 47 ? 48.298 -13.869 26.034 1.00 20.14 44 GLY B CA 1
ATOM 1554 C C . GLY B 1 47 ? 49.737 -13.873 25.566 1.00 19.95 44 GLY B C 1
ATOM 1555 O O . GLY B 1 47 ? 50.520 -14.786 25.907 1.00 19.34 44 GLY B O 1
ATOM 1556 N N . ILE B 1 48 ? 50.100 -12.857 24.782 1.00 19.31 45 ILE B N 1
ATOM 1557 C CA . ILE B 1 48 ? 51.485 -12.747 24.300 1.00 19.80 45 ILE B CA 1
ATOM 1558 C C . ILE B 1 48 ? 52.535 -12.607 25.443 1.00 19.78 45 ILE B C 1
ATOM 1559 O O . ILE B 1 48 ? 53.537 -13.340 25.453 1.00 19.90 45 ILE B O 1
ATOM 1564 N N . PRO B 1 49 ? 52.308 -11.693 26.406 1.00 19.60 46 PRO B N 1
ATOM 1565 C CA . PRO B 1 49 ? 53.222 -11.623 27.548 1.00 20.21 46 PRO B CA 1
ATOM 1566 C C . PRO B 1 49 ? 53.371 -12.964 28.296 1.00 19.97 46 PRO B C 1
ATOM 1567 O O . PRO B 1 49 ? 54.466 -13.294 28.731 1.00 19.84 46 PRO B O 1
ATOM 1571 N N . LEU B 1 50 ? 52.293 -13.725 28.450 1.00 19.82 47 LEU B N 1
ATOM 1572 C CA . LEU B 1 50 ? 52.413 -15.063 29.064 1.00 19.91 47 LEU B CA 1
ATOM 1573 C C . LEU B 1 50 ? 53.356 -15.961 28.284 1.00 19.64 47 LEU B C 1
ATOM 1574 O O . LEU B 1 50 ? 54.209 -16.619 28.871 1.00 19.62 47 LEU B O 1
ATOM 1579 N N . ALA B 1 51 ? 53.179 -16.012 26.961 1.00 19.17 48 ALA B N 1
ATOM 1580 C CA . ALA B 1 51 ? 54.029 -16.850 26.091 1.00 18.43 48 ALA B CA 1
ATOM 1581 C C . ALA B 1 51 ? 55.504 -16.418 26.203 1.00 18.88 48 ALA B C 1
ATOM 1582 O O . ALA B 1 51 ? 56.407 -17.267 26.264 1.00 18.46 48 ALA B O 1
ATOM 1584 N N . GLN B 1 52 ? 55.739 -15.104 26.258 1.00 19.23 49 GLN B N 1
ATOM 1585 C CA . GLN B 1 52 ? 57.096 -14.573 26.504 1.00 19.76 49 GLN B CA 1
ATOM 1586 C C . GLN B 1 52 ? 57.674 -15.006 27.860 1.00 20.33 49 GLN B C 1
ATOM 1587 O O . GLN B 1 52 ? 58.868 -15.323 27.961 1.00 20.29 49 GLN B O 1
ATOM 1593 N N . LYS B 1 53 ? 56.826 -15.042 28.890 1.00 20.86 50 LYS B N 1
ATOM 1594 C CA . LYS B 1 53 ? 57.260 -15.516 30.218 1.00 20.99 50 LYS B CA 1
ATOM 1595 C C . LYS B 1 53 ? 57.663 -16.982 30.203 1.00 20.99 50 LYS B C 1
ATOM 1596 O O . LYS B 1 53 ? 58.667 -17.364 30.830 1.00 20.14 50 LYS B O 1
ATOM 1602 N N . VAL B 1 54 ? 56.897 -17.792 29.462 1.00 20.27 51 VAL B N 1
ATOM 1603 C CA . VAL B 1 54 ? 57.181 -19.201 29.319 1.00 20.71 51 VAL B CA 1
ATOM 1604 C C . VAL B 1 54 ? 58.512 -19.381 28.608 1.00 20.59 51 VAL B C 1
ATOM 1605 O O . VAL B 1 54 ? 59.378 -20.104 29.102 1.00 20.91 51 VAL B O 1
ATOM 1609 N N . ARG B 1 55 ? 58.686 -18.687 27.487 1.00 20.79 52 ARG B N 1
ATOM 1610 C CA . ARG B 1 55 ? 59.926 -18.731 26.715 1.00 21.10 52 ARG B CA 1
ATOM 1611 C C . ARG B 1 55 ? 61.129 -18.395 27.592 1.00 21.81 52 ARG B C 1
ATOM 1612 O O . ARG B 1 55 ? 62.182 -19.042 27.489 1.00 22.38 52 ARG B O 1
ATOM 1620 N N . ALA B 1 56 ? 60.957 -17.403 28.465 1.00 22.02 53 ALA B N 1
ATOM 1621 C CA . ALA B 1 56 ? 62.034 -16.930 29.347 1.00 22.17 53 ALA B CA 1
ATOM 1622 C C . ALA B 1 56 ? 62.280 -17.879 30.507 1.00 22.71 53 ALA B C 1
ATOM 1623 O O . ALA B 1 56 ? 63.405 -17.979 31.006 1.00 22.92 53 ALA B O 1
ATOM 1625 N N . ALA B 1 57 ? 61.240 -18.592 30.932 1.00 23.57 54 ALA B N 1
ATOM 1626 C CA . ALA B 1 57 ? 61.325 -19.415 32.145 1.00 23.34 54 ALA B CA 1
ATOM 1627 C C . ALA B 1 57 ? 61.785 -20.850 31.916 1.00 23.94 54 ALA B C 1
ATOM 1628 O O . ALA B 1 57 ? 62.216 -21.515 32.854 1.00 23.17 54 ALA B O 1
ATOM 1630 N N . PHE B 1 58 ? 61.694 -21.338 30.683 1.00 23.65 55 PHE B N 1
ATOM 1631 C CA . PHE B 1 58 ? 62.075 -22.709 30.375 1.00 24.34 55 PHE B CA 1
ATOM 1632 C C . PHE B 1 58 ? 63.099 -22.679 29.250 1.00 24.92 55 PHE B C 1
ATOM 1633 O O . PHE B 1 58 ? 63.066 -21.774 28.434 1.00 25.57 55 PHE B O 1
ATOM 1641 N N . PRO B 1 59 ? 64.009 -23.660 29.193 1.00 25.42 56 PRO B N 1
ATOM 1642 C CA . PRO B 1 59 ? 65.039 -23.588 28.138 1.00 25.97 56 PRO B CA 1
ATOM 1643 C C . PRO B 1 59 ? 64.585 -24.154 26.789 1.00 26.41 56 PRO B C 1
ATOM 1644 O O . PRO B 1 59 ? 63.743 -25.044 26.752 1.00 25.99 56 PRO B O 1
ATOM 1648 N N . GLU B 1 60 ? 65.175 -23.654 25.705 1.00 27.32 57 GLU B N 1
ATOM 1649 C CA . GLU B 1 60 ? 64.766 -24.000 24.335 1.00 28.51 57 GLU B CA 1
ATOM 1650 C C . GLU B 1 60 ? 64.834 -25.496 24.072 1.00 28.76 57 GLU B C 1
ATOM 1651 O O . GLU B 1 60 ? 63.982 -26.053 23.365 1.00 28.35 57 GLU B O 1
ATOM 1657 N N . ASP B 1 61 ? 65.864 -26.143 24.625 1.00 28.55 58 ASP B N 1
ATOM 1658 C CA . ASP B 1 61 ? 66.108 -27.548 24.325 1.00 28.79 58 ASP B CA 1
ATOM 1659 C C . ASP B 1 61 ? 65.026 -28.463 24.912 1.00 27.43 58 ASP B C 1
ATOM 1660 O O . ASP B 1 61 ? 64.851 -29.586 24.434 1.00 27.13 58 ASP B O 1
ATOM 1665 N N . LYS B 1 62 ? 64.303 -27.974 25.920 1.00 25.50 59 LYS B N 1
ATOM 1666 C CA . LYS B 1 62 ? 63.242 -28.754 26.561 1.00 24.43 59 LYS B CA 1
ATOM 1667 C C . LYS B 1 62 ? 61.817 -28.319 26.184 1.00 23.61 59 LYS B C 1
ATOM 1668 O O . LYS B 1 62 ? 60.906 -29.159 26.176 1.00 22.89 59 LYS B O 1
ATOM 1674 N N . VAL B 1 63 ? 61.637 -27.020 25.924 1.00 22.30 60 VAL B N 1
ATOM 1675 C CA . VAL B 1 63 ? 60.315 -26.438 25.672 1.00 21.30 60 VAL B CA 1
ATOM 1676 C C . VAL B 1 63 ? 60.284 -25.551 24.404 1.00 21.06 60 VAL B C 1
ATOM 1677 O O . VAL B 1 63 ? 61.004 -24.566 24.312 1.00 21.75 60 VAL B O 1
ATOM 1681 N N . ALA B 1 64 ? 59.429 -25.891 23.448 1.00 20.19 61 ALA B N 1
ATOM 1682 C CA . ALA B 1 64 ? 59.235 -25.063 22.278 1.00 19.37 61 ALA B CA 1
ATOM 1683 C C . ALA B 1 64 ? 58.073 -24.111 22.553 1.00 19.23 61 ALA B C 1
ATOM 1684 O O . ALA B 1 64 ? 57.049 -24.537 23.088 1.00 19.43 61 ALA B O 1
ATOM 1686 N N . VAL B 1 65 ? 58.271 -22.826 22.265 1.00 17.89 62 VAL B N 1
ATOM 1687 C CA . VAL B 1 65 ? 57.208 -21.819 22.342 1.00 18.33 62 VAL B CA 1
ATOM 1688 C C . VAL B 1 65 ? 56.961 -21.259 20.950 1.00 18.23 62 VAL B C 1
ATOM 1689 O O . VAL B 1 65 ? 57.891 -20.731 20.314 1.00 18.81 62 VAL B O 1
ATOM 1693 N N . LEU B 1 66 ? 55.715 -21.395 20.485 1.00 18.13 63 LEU B N 1
ATOM 1694 C CA . LEU B 1 66 ? 55.290 -20.941 19.150 1.00 18.44 63 LEU B CA 1
ATOM 1695 C C . LEU B 1 66 ? 54.071 -20.026 19.245 1.00 18.34 63 LEU B C 1
ATOM 1696 O O . LEU B 1 66 ? 53.194 -20.234 20.084 1.00 18.59 63 LEU B O 1
ATOM 1701 N N . GLY B 1 67 ? 54.011 -19.065 18.331 1.00 16.82 64 GLY B N 1
ATOM 1702 C CA . GLY B 1 67 ? 52.829 -18.237 18.171 1.00 17.05 64 GLY B CA 1
ATOM 1703 C C . GLY B 1 67 ? 52.081 -18.757 16.966 1.00 16.90 64 GLY B C 1
ATOM 1704 O O . GLY B 1 67 ? 52.691 -19.184 15.978 1.00 16.07 64 GLY B O 1
ATOM 1705 N N . LEU B 1 68 ? 50.752 -18.713 17.044 1.00 16.68 65 LEU B N 1
ATOM 1706 C CA . LEU B 1 68 ? 49.918 -19.053 15.921 1.00 16.52 65 LEU B CA 1
ATOM 1707 C C . LEU B 1 68 ? 48.932 -17.902 15.696 1.00 16.34 65 LEU B C 1
ATOM 1708 O O . LEU B 1 68 ? 48.061 -17.665 16.542 1.00 15.92 65 LEU B O 1
ATOM 1713 N N . HIS B 1 69 ? 49.063 -17.187 14.566 1.00 15.43 66 HIS B N 1
ATOM 1714 C CA . HIS B 1 69 ? 48.192 -16.040 14.327 1.00 15.11 66 HIS B CA 1
ATOM 1715 C C . HIS B 1 69 ? 46.920 -16.562 13.653 1.00 15.96 66 HIS B C 1
ATOM 1716 O O . HIS B 1 69 ? 46.942 -16.955 12.469 1.00 16.94 66 HIS B O 1
ATOM 1723 N N . THR B 1 70 ? 45.847 -16.647 14.430 1.00 16.27 67 THR B N 1
ATOM 1724 C CA . THR B 1 70 ? 44.614 -17.294 13.982 1.00 15.84 67 THR B CA 1
ATOM 1725 C C . THR B 1 70 ? 43.589 -16.205 13.719 1.00 15.71 67 THR B C 1
ATOM 1726 O O . THR B 1 70 ? 42.761 -15.908 14.591 1.00 15.55 67 THR B O 1
ATOM 1730 N N . VAL B 1 71 ? 43.644 -15.641 12.513 1.00 15.17 68 VAL B N 1
ATOM 1731 C CA . VAL B 1 71 ? 42.778 -14.561 12.112 1.00 15.38 68 VAL B CA 1
ATOM 1732 C C . VAL B 1 71 ? 41.430 -15.113 11.687 1.00 15.94 68 VAL B C 1
ATOM 1733 O O . VAL B 1 71 ? 41.299 -15.733 10.632 1.00 16.71 68 VAL B O 1
ATOM 1737 N N . PHE B 1 72 ? 40.416 -14.873 12.504 1.00 16.88 69 PHE B N 1
ATOM 1738 C CA . PHE B 1 72 ? 39.078 -15.371 12.196 1.00 16.96 69 PHE B CA 1
ATOM 1739 C C . PHE B 1 72 ? 38.097 -14.218 12.098 1.00 17.89 69 PHE B C 1
ATOM 1740 O O . PHE B 1 72 ? 36.917 -14.413 11.827 1.00 17.26 69 PHE B O 1
ATOM 1748 N N . GLU B 1 73 ? 38.581 -13.004 12.355 1.00 18.27 70 GLU B N 1
ATOM 1749 C CA . GLU B 1 73 ? 37.745 -11.802 12.201 1.00 18.60 70 GLU B CA 1
ATOM 1750 C C . GLU B 1 73 ? 38.601 -10.627 11.727 1.00 17.69 70 GLU B C 1
ATOM 1751 O O . GLU B 1 73 ? 39.820 -10.660 11.908 1.00 17.08 70 GLU B O 1
ATOM 1757 N N . HIS B 1 74 ? 37.968 -9.619 11.111 1.00 16.78 71 HIS B N 1
ATOM 1758 C CA . HIS B 1 74 ? 38.658 -8.435 10.555 1.00 16.94 71 HIS B CA 1
ATOM 1759 C C . HIS B 1 74 ? 39.842 -8.889 9.706 1.00 16.95 71 HIS B C 1
ATOM 1760 O O . HIS B 1 74 ? 40.956 -8.387 9.895 1.00 15.23 71 HIS B O 1
ATOM 1767 N N . HIS B 1 75 ? 39.612 -9.844 8.802 1.00 16.20 72 HIS B N 1
ATOM 1768 C CA . HIS B 1 75 ? 40.722 -10.555 8.151 1.00 17.29 72 HIS B CA 1
ATOM 1769 C C . HIS B 1 75 ? 41.644 -9.562 7.408 1.00 16.94 72 HIS B C 1
ATOM 1770 O O . HIS B 1 75 ? 42.854 -9.636 7.556 1.00 17.50 72 HIS B O 1
ATOM 1777 N N . GLU B 1 76 ? 41.059 -8.629 6.659 1.00 17.22 73 GLU B N 1
ATOM 1778 C CA . GLU B 1 76 ? 41.836 -7.618 5.881 1.00 18.82 73 GLU B CA 1
ATOM 1779 C C . GLU B 1 76 ? 42.678 -6.648 6.744 1.00 18.14 73 GLU B C 1
ATOM 1780 O O . GLU B 1 76 ? 43.642 -6.055 6.252 1.00 17.08 73 GLU B O 1
ATOM 1786 N N . ALA B 1 77 ? 42.324 -6.511 8.017 1.00 17.13 74 ALA B N 1
ATOM 1787 C CA . ALA B 1 77 ? 43.017 -5.608 8.933 1.00 16.98 74 ALA B CA 1
ATOM 1788 C C . ALA B 1 77 ? 44.238 -6.285 9.539 1.00 16.83 74 ALA B C 1
ATOM 1789 O O . ALA B 1 77 ? 45.096 -5.625 10.079 1.00 17.18 74 ALA B O 1
ATOM 1799 N N . THR B 1 79 ? 46.409 -8.888 8.100 1.00 14.47 76 THR B N 1
ATOM 1800 C CA . THR B 1 79 ? 47.214 -9.697 7.187 1.00 15.07 76 THR B CA 1
ATOM 1801 C C . THR B 1 79 ? 48.700 -9.849 7.604 1.00 15.86 76 THR B C 1
ATOM 1802 O O . THR B 1 79 ? 49.202 -9.129 8.510 1.00 16.18 76 THR B O 1
ATOM 1806 N N . PRO B 1 80 ? 49.429 -10.776 6.939 1.00 15.57 77 PRO B N 1
ATOM 1807 C CA . PRO B 1 80 ? 50.802 -10.994 7.373 1.00 14.47 77 PRO B CA 1
ATOM 1808 C C . PRO B 1 80 ? 51.696 -9.742 7.309 1.00 14.89 77 PRO B C 1
ATOM 1809 O O . PRO B 1 80 ? 52.626 -9.613 8.122 1.00 15.31 77 PRO B O 1
ATOM 1813 N N . ILE B 1 81 ? 51.435 -8.840 6.376 1.00 14.74 78 ILE B N 1
ATOM 1814 C CA . ILE B 1 81 ? 52.259 -7.627 6.336 1.00 17.32 78 ILE B CA 1
ATOM 1815 C C . ILE B 1 81 ? 52.033 -6.768 7.626 1.00 15.94 78 ILE B C 1
ATOM 1816 O O . ILE B 1 81 ? 52.982 -6.166 8.141 1.00 14.91 78 ILE B O 1
ATOM 1821 N N . SER B 1 82 ? 50.801 -6.757 8.154 1.00 14.42 79 SER B N 1
ATOM 1822 C CA . SER B 1 82 ? 50.530 -6.087 9.435 1.00 14.19 79 SER B CA 1
ATOM 1823 C C . SER B 1 82 ? 51.182 -6.800 10.597 1.00 14.20 79 SER B C 1
ATOM 1824 O O . SER B 1 82 ? 51.750 -6.168 11.512 1.00 13.41 79 SER B O 1
ATOM 1827 N N . LEU B 1 83 ? 51.104 -8.129 10.560 1.00 13.40 80 LEU B N 1
ATOM 1828 C CA . LEU B 1 83 ? 51.682 -8.953 11.599 1.00 13.11 80 LEU B CA 1
ATOM 1829 C C . LEU B 1 83 ? 53.211 -8.772 11.679 1.00 12.84 80 LEU B C 1
ATOM 1830 O O . LEU B 1 83 ? 53.770 -8.713 12.765 1.00 12.69 80 LEU B O 1
ATOM 1835 N N . LYS B 1 84 ? 53.860 -8.661 10.522 1.00 13.56 81 LYS B N 1
ATOM 1836 C CA . LYS B 1 84 ? 55.316 -8.479 10.452 1.00 14.38 81 LYS B CA 1
ATOM 1837 C C . LYS B 1 84 ? 55.687 -7.234 11.281 1.00 13.67 81 LYS B C 1
ATOM 1838 O O . LYS B 1 84 ? 56.546 -7.288 12.163 1.00 15.74 81 LYS B O 1
ATOM 1844 N N . ALA B 1 85 ? 55.010 -6.126 11.038 1.00 12.97 82 ALA B N 1
ATOM 1845 C CA . ALA B 1 85 ? 55.244 -4.900 11.816 1.00 12.62 82 ALA B CA 1
ATOM 1846 C C . ALA B 1 85 ? 54.924 -5.042 13.309 1.00 12.96 82 ALA B C 1
ATOM 1847 O O . ALA B 1 85 ? 55.714 -4.596 14.161 1.00 12.04 82 ALA B O 1
ATOM 1849 N N . PHE B 1 86 ? 53.788 -5.686 13.625 1.00 12.30 83 PHE B N 1
ATOM 1850 C CA . PHE B 1 86 ? 53.416 -6.026 15.001 1.00 13.46 83 PHE B CA 1
ATOM 1851 C C . PHE B 1 86 ? 54.526 -6.719 15.813 1.00 14.18 83 PHE B C 1
ATOM 1852 O O . PHE B 1 86 ? 54.861 -6.287 16.927 1.00 14.59 83 PHE B O 1
ATOM 1860 N N . LEU B 1 87 ? 55.055 -7.795 15.239 1.00 14.76 84 LEU B N 1
ATOM 1861 C CA . LEU B 1 87 ? 56.050 -8.634 15.872 1.00 15.77 84 LEU B CA 1
ATOM 1862 C C . LEU B 1 87 ? 57.339 -7.830 16.048 1.00 16.79 84 LEU B C 1
ATOM 1863 O O . LEU B 1 87 ? 58.027 -7.968 17.064 1.00 18.27 84 LEU B O 1
ATOM 1868 N N . HIS B 1 88 ? 57.646 -6.992 15.068 1.00 16.31 85 HIS B N 1
ATOM 1869 C CA . HIS B 1 88 ? 58.797 -6.110 15.197 1.00 18.24 85 HIS B CA 1
ATOM 1870 C C . HIS B 1 88 ? 58.602 -5.108 16.330 1.00 17.82 85 HIS B C 1
ATOM 1871 O O . HIS B 1 88 ? 59.423 -5.045 17.230 1.00 18.70 85 HIS B O 1
ATOM 1878 N N . GLU B 1 89 ? 57.505 -4.353 16.306 1.00 18.21 86 GLU B N 1
ATOM 1879 C CA . GLU B 1 89 ? 57.251 -3.321 17.351 1.00 18.32 86 GLU B CA 1
ATOM 1880 C C . GLU B 1 89 ? 57.084 -3.852 18.772 1.00 17.24 86 GLU B C 1
ATOM 1881 O O . GLU B 1 89 ? 57.487 -3.204 19.731 1.00 17.54 86 GLU B O 1
ATOM 1887 N N . TYR B 1 90 ? 56.515 -5.033 18.903 1.00 16.45 87 TYR B N 1
ATOM 1888 C CA . TYR B 1 90 ? 56.400 -5.665 20.208 1.00 17.30 87 TYR B CA 1
ATOM 1889 C C . TYR B 1 90 ? 57.581 -6.580 20.580 1.00 17.73 87 TYR B C 1
ATOM 1890 O O . TYR B 1 90 ? 57.529 -7.234 21.597 1.00 17.55 87 TYR B O 1
ATOM 1899 N N A ARG B 1 91 ? 58.625 -6.630 19.753 0.50 18.52 88 ARG B N 1
ATOM 1900 N N B ARG B 1 91 ? 58.607 -6.622 19.730 0.50 18.52 88 ARG B N 1
ATOM 1901 C CA A ARG B 1 91 ? 59.842 -7.405 20.079 0.50 19.19 88 ARG B CA 1
ATOM 1902 C CA B ARG B 1 91 ? 59.830 -7.393 20.002 0.50 19.17 88 ARG B CA 1
ATOM 1903 C C A ARG B 1 91 ? 59.542 -8.885 20.339 0.50 19.20 88 ARG B C 1
ATOM 1904 C C B ARG B 1 91 ? 59.527 -8.858 20.333 0.50 19.21 88 ARG B C 1
ATOM 1905 O O A ARG B 1 91 ? 60.033 -9.462 21.298 0.50 19.26 88 ARG B O 1
ATOM 1906 O O B ARG B 1 91 ? 59.992 -9.390 21.328 0.50 19.29 88 ARG B O 1
ATOM 1921 N N . ILE B 1 92 ? 58.729 -9.495 19.492 1.00 19.57 89 ILE B N 1
ATOM 1922 C CA . ILE B 1 92 ? 58.344 -10.887 19.685 1.00 20.75 89 ILE B CA 1
ATOM 1923 C C . ILE B 1 92 ? 59.265 -11.709 18.807 1.00 20.98 89 ILE B C 1
ATOM 1924 O O . ILE B 1 92 ? 59.246 -11.532 17.587 1.00 21.04 89 ILE B O 1
ATOM 1929 N N . LYS B 1 93 ? 60.108 -12.554 19.429 1.00 20.50 90 LYS B N 1
ATOM 1930 C CA . LYS B 1 93 ? 61.215 -13.222 18.718 1.00 20.30 90 LYS B CA 1
ATOM 1931 C C . LYS B 1 93 ? 61.041 -14.728 18.471 1.00 19.83 90 LYS B C 1
ATOM 1932 O O . LYS B 1 93 ? 61.807 -15.333 17.699 1.00 20.15 90 LYS B O 1
ATOM 1938 N N . PHE B 1 94 ? 60.089 -15.350 19.152 1.00 18.84 91 PHE B N 1
ATOM 1939 C CA . PHE B 1 94 ? 59.870 -16.785 18.953 1.00 18.25 91 PHE B CA 1
ATOM 1940 C C . PHE B 1 94 ? 59.097 -17.050 17.640 1.00 17.50 91 PHE B C 1
ATOM 1941 O O . PHE B 1 94 ? 58.484 -16.111 17.082 1.00 18.26 91 PHE B O 1
ATOM 1949 N N . PRO B 1 95 ? 59.137 -18.305 17.124 1.00 16.87 92 PRO B N 1
ATOM 1950 C CA . PRO B 1 95 ? 58.529 -18.543 15.804 1.00 16.02 92 PRO B CA 1
ATOM 1951 C C . PRO B 1 95 ? 57.018 -18.248 15.821 1.00 15.96 92 PRO B C 1
ATOM 1952 O O . PRO B 1 95 ? 56.332 -18.587 16.780 1.00 16.07 92 PRO B O 1
ATOM 1956 N N . VAL B 1 96 ? 56.518 -17.591 14.790 1.00 15.29 93 VAL B N 1
ATOM 1957 C CA . VAL B 1 96 ? 55.093 -17.285 14.724 1.00 14.89 93 VAL B CA 1
ATOM 1958 C C . VAL B 1 96 ? 54.571 -17.701 13.354 1.00 15.44 93 VAL B C 1
ATOM 1959 O O . VAL B 1 96 ? 55.106 -17.269 12.318 1.00 15.14 93 VAL B O 1
ATOM 1963 N N . GLY B 1 97 ? 53.583 -18.601 13.344 1.00 15.36 94 GLY B N 1
ATOM 1964 C CA . GLY B 1 97 ? 53.016 -19.120 12.092 1.00 14.61 94 GLY B CA 1
ATOM 1965 C C . GLY B 1 97 ? 51.669 -18.457 11.807 1.00 15.89 94 GLY B C 1
ATOM 1966 O O . GLY B 1 97 ? 50.811 -18.382 12.693 1.00 16.57 94 GLY B O 1
ATOM 1967 N N . VAL B 1 98 ? 51.469 -17.997 10.565 1.00 15.68 95 VAL B N 1
ATOM 1968 C CA . VAL B 1 98 ? 50.159 -17.511 10.127 1.00 14.90 95 VAL B CA 1
ATOM 1969 C C . VAL B 1 98 ? 49.312 -18.752 9.847 1.00 15.41 95 VAL B C 1
ATOM 1970 O O . VAL B 1 98 ? 49.649 -19.604 8.998 1.00 15.12 95 VAL B O 1
ATOM 1974 N N . ASP B 1 99 ? 48.203 -18.860 10.559 1.00 15.02 96 ASP B N 1
ATOM 1975 C CA . ASP B 1 99 ? 47.322 -19.997 10.365 1.00 15.69 96 ASP B CA 1
ATOM 1976 C C . ASP B 1 99 ? 46.736 -19.874 8.946 1.00 16.08 96 ASP B C 1
ATOM 1977 O O . ASP B 1 99 ? 46.337 -18.791 8.531 1.00 16.85 96 ASP B O 1
ATOM 1982 N N . GLN B 1 100 ? 46.732 -20.986 8.210 1.00 16.45 97 GLN B N 1
ATOM 1983 C CA . GLN B 1 100 ? 46.231 -21.068 6.840 1.00 17.92 97 GLN B CA 1
ATOM 1984 C C . GLN B 1 100 ? 44.760 -20.616 6.736 1.00 18.28 97 GLN B C 1
ATOM 1985 O O . GLN B 1 100 ? 43.865 -21.282 7.290 1.00 19.22 97 GLN B O 1
ATOM 1991 N N . PRO B 1 101 ? 44.501 -19.510 6.020 1.00 18.35 98 PRO B N 1
ATOM 1992 C CA . PRO B 1 101 ? 43.094 -19.053 5.943 1.00 19.20 98 PRO B CA 1
ATOM 1993 C C . PRO B 1 101 ? 42.146 -20.180 5.454 1.00 21.16 98 PRO B C 1
ATOM 1994 O O . PRO B 1 101 ? 42.519 -21.007 4.589 1.00 21.35 98 PRO B O 1
ATOM 1998 N N . GLY B 1 102 ? 40.952 -20.245 6.025 1.00 21.77 99 GLY B N 1
ATOM 1999 C CA . GLY B 1 102 ? 40.027 -21.343 5.717 1.00 23.33 99 GLY B CA 1
ATOM 2000 C C . GLY B 1 102 ? 39.088 -20.931 4.601 1.00 24.50 99 GLY B C 1
ATOM 2001 O O . GLY B 1 102 ? 39.206 -19.832 4.057 1.00 24.44 99 GLY B O 1
ATOM 2002 N N A ASP B 1 103 ? 38.130 -21.797 4.280 0.50 25.04 100 ASP B N 1
ATOM 2003 N N B ASP B 1 103 ? 38.167 -21.816 4.230 0.50 24.92 100 ASP B N 1
ATOM 2004 C CA A ASP B 1 103 ? 37.110 -21.469 3.279 0.50 25.75 100 ASP B CA 1
ATOM 2005 C CA B ASP B 1 103 ? 37.131 -21.423 3.282 0.50 25.49 100 ASP B CA 1
ATOM 2006 C C A ASP B 1 103 ? 36.047 -20.496 3.821 0.50 25.47 100 ASP B C 1
ATOM 2007 C C B ASP B 1 103 ? 36.332 -20.281 3.908 0.50 25.26 100 ASP B C 1
ATOM 2008 O O A ASP B 1 103 ? 35.416 -19.737 3.064 0.50 26.17 100 ASP B O 1
ATOM 2009 O O B ASP B 1 103 ? 36.164 -19.202 3.299 0.50 25.84 100 ASP B O 1
ATOM 2018 N N . GLY B 1 104 ? 35.874 -20.516 5.136 1.00 24.83 101 GLY B N 1
ATOM 2019 C CA . GLY B 1 104 ? 35.071 -19.545 5.857 1.00 22.76 101 GLY B CA 1
ATOM 2020 C C . GLY B 1 104 ? 35.977 -18.744 6.778 1.00 21.08 101 GLY B C 1
ATOM 2021 O O . GLY B 1 104 ? 37.207 -18.616 6.545 1.00 20.84 101 GLY B O 1
ATOM 2022 N N . ALA B 1 105 ? 35.374 -18.207 7.825 1.00 18.87 102 ALA B N 1
ATOM 2023 C CA . ALA B 1 105 ? 36.035 -17.219 8.672 1.00 18.61 102 ALA B CA 1
ATOM 2024 C C . ALA B 1 105 ? 37.214 -17.832 9.443 1.00 17.76 102 ALA B C 1
ATOM 2025 O O . ALA B 1 105 ? 38.260 -17.221 9.539 1.00 17.69 102 ALA B O 1
ATOM 2035 N N . PRO B 1 107 ? 40.449 -20.001 10.344 1.00 16.45 104 PRO B N 1
ATOM 2036 C CA . PRO B 1 107 ? 41.559 -20.592 9.626 1.00 16.80 104 PRO B CA 1
ATOM 2037 C C . PRO B 1 107 ? 41.738 -22.073 10.005 1.00 17.02 104 PRO B C 1
ATOM 2038 O O . PRO B 1 107 ? 41.090 -22.566 10.941 1.00 16.51 104 PRO B O 1
ATOM 2042 N N . ARG B 1 108 ? 42.563 -22.787 9.237 1.00 17.52 105 ARG B N 1
ATOM 2043 C CA . ARG B 1 108 ? 42.533 -24.254 9.252 1.00 16.87 105 ARG B CA 1
ATOM 2044 C C . ARG B 1 108 ? 43.036 -24.904 10.536 1.00 17.15 105 ARG B C 1
ATOM 2045 O O . ARG B 1 108 ? 42.451 -25.889 11.039 1.00 16.19 105 ARG B O 1
ATOM 2053 N N . THR B 1 109 ? 44.112 -24.383 11.094 1.00 16.19 106 THR B N 1
ATOM 2054 C CA . THR B 1 109 ? 44.615 -24.986 12.356 1.00 16.09 106 THR B CA 1
ATOM 2055 C C . THR B 1 109 ? 43.648 -24.697 13.516 1.00 16.06 106 THR B C 1
ATOM 2056 O O . THR B 1 109 ? 43.360 -25.579 14.346 1.00 15.47 106 THR B O 1
ATOM 2068 N N . ALA B 1 111 ? 40.472 -24.262 13.310 1.00 16.73 108 ALA B N 1
ATOM 2069 C CA . ALA B 1 111 ? 39.314 -25.165 13.128 1.00 17.39 108 ALA B CA 1
ATOM 2070 C C . ALA B 1 111 ? 39.635 -26.611 13.542 1.00 17.31 108 ALA B C 1
ATOM 2071 O O . ALA B 1 111 ? 38.822 -27.256 14.229 1.00 16.58 108 ALA B O 1
ATOM 2073 N N . ALA B 1 112 ? 40.818 -27.098 13.153 1.00 17.25 109 ALA B N 1
ATOM 2074 C CA . ALA B 1 112 ? 41.263 -28.475 13.518 1.00 17.39 109 ALA B CA 1
ATOM 2075 C C . ALA B 1 112 ? 41.338 -28.700 15.018 1.00 16.95 109 ALA B C 1
ATOM 2076 O O . ALA B 1 112 ? 41.111 -29.809 15.497 1.00 16.56 109 ALA B O 1
ATOM 2078 N N . TYR B 1 113 ? 41.687 -27.653 15.750 1.00 17.17 110 TYR B N 1
ATOM 2079 C CA . TYR B 1 113 ? 41.850 -27.720 17.198 1.00 17.62 110 TYR B CA 1
ATOM 2080 C C . TYR B 1 113 ? 40.569 -27.333 17.937 1.00 19.26 110 TYR B C 1
ATOM 2081 O O . TYR B 1 113 ? 40.522 -27.418 19.180 1.00 19.03 110 TYR B O 1
ATOM 2090 N N . GLN B 1 114 ? 39.535 -26.948 17.175 1.00 18.93 111 GLN B N 1
ATOM 2091 C CA . GLN B 1 114 ? 38.264 -26.464 17.729 1.00 20.43 111 GLN B CA 1
ATOM 2092 C C . GLN B 1 114 ? 38.461 -25.414 18.805 1.00 20.89 111 GLN B C 1
ATOM 2093 O O . GLN B 1 114 ? 37.881 -25.479 19.887 1.00 20.88 111 GLN B O 1
ATOM 2107 N N A ARG B 1 116 ? 38.022 -21.853 20.682 0.50 21.61 113 ARG B N 1
ATOM 2108 N N B ARG B 1 116 ? 38.001 -21.865 20.685 0.50 21.37 113 ARG B N 1
ATOM 2109 C CA A ARG B 1 116 ? 36.884 -20.986 20.948 0.50 21.99 113 ARG B CA 1
ATOM 2110 C CA B ARG B 1 116 ? 36.871 -20.971 20.926 0.50 21.54 113 ARG B CA 1
ATOM 2111 C C A ARG B 1 116 ? 37.164 -19.537 20.534 0.50 21.81 113 ARG B C 1
ATOM 2112 C C B ARG B 1 116 ? 37.160 -19.535 20.490 0.50 21.54 113 ARG B C 1
ATOM 2113 O O A ARG B 1 116 ? 36.242 -18.723 20.425 0.50 22.19 113 ARG B O 1
ATOM 2114 O O B ARG B 1 116 ? 36.241 -18.728 20.322 0.50 21.92 113 ARG B O 1
ATOM 2129 N N . GLY B 1 117 ? 38.433 -19.213 20.313 1.00 21.31 114 GLY B N 1
ATOM 2130 C CA . GLY B 1 117 ? 38.811 -17.854 19.965 1.00 20.83 114 GLY B CA 1
ATOM 2131 C C . GLY B 1 117 ? 40.135 -17.605 20.623 1.00 19.56 114 GLY B C 1
ATOM 2132 O O . GLY B 1 117 ? 40.888 -18.554 20.863 1.00 20.15 114 GLY B O 1
ATOM 2133 N N . THR B 1 118 ? 40.423 -16.343 20.909 1.00 18.47 115 THR B N 1
ATOM 2134 C CA . THR B 1 118 ? 41.777 -15.952 21.296 1.00 17.74 115 THR B CA 1
ATOM 2135 C C . THR B 1 118 ? 41.725 -15.058 22.527 1.00 17.80 115 THR B C 1
ATOM 2136 O O . THR B 1 118 ? 40.731 -14.385 22.734 1.00 17.24 115 THR B O 1
ATOM 2140 N N . PRO B 1 119 ? 42.774 -15.080 23.369 1.00 17.51 116 PRO B N 1
ATOM 2141 C CA . PRO B 1 119 ? 43.928 -15.985 23.335 1.00 17.55 116 PRO B CA 1
ATOM 2142 C C . PRO B 1 119 ? 43.592 -17.438 23.772 1.00 17.71 116 PRO B C 1
ATOM 2143 O O . PRO B 1 119 ? 42.763 -17.675 24.678 1.00 17.55 116 PRO B O 1
ATOM 2147 N N . SER B 1 120 ? 44.172 -18.404 23.074 1.00 17.42 117 SER B N 1
ATOM 2148 C CA . SER B 1 120 ? 44.128 -19.793 23.508 1.00 17.02 117 SER B CA 1
ATOM 2149 C C . SER B 1 120 ? 45.553 -20.286 23.675 1.00 18.27 117 SER B C 1
ATOM 2150 O O . SER B 1 120 ? 46.446 -19.865 22.936 1.00 18.16 117 SER B O 1
ATOM 2153 N N . LEU B 1 121 ? 45.769 -21.151 24.656 1.00 18.86 118 LEU B N 1
ATOM 2154 C CA . LEU B 1 121 ? 47.084 -21.706 24.906 1.00 19.60 118 LEU B CA 1
ATOM 2155 C C . LEU B 1 121 ? 46.971 -23.212 24.869 1.00 19.69 118 LEU B C 1
ATOM 2156 O O . LEU B 1 121 ? 46.136 -23.788 25.566 1.00 20.76 118 LEU B O 1
ATOM 2161 N N . LEU B 1 122 ? 47.801 -23.840 24.048 1.00 19.69 119 LEU B N 1
ATOM 2162 C CA . LEU B 1 122 ? 47.789 -25.297 23.856 1.00 20.67 119 LEU B CA 1
ATOM 2163 C C . LEU B 1 122 ? 49.130 -25.845 24.352 1.00 20.66 119 LEU B C 1
ATOM 2164 O O . LEU B 1 122 ? 50.179 -25.226 24.131 1.00 19.82 119 LEU B O 1
ATOM 2169 N N . LEU B 1 123 ? 49.077 -26.974 25.063 1.00 21.04 120 LEU B N 1
ATOM 2170 C CA . LEU B 1 123 ? 50.272 -27.686 25.512 1.00 20.93 120 LEU B CA 1
ATOM 2171 C C . LEU B 1 123 ? 50.297 -29.042 24.861 1.00 19.83 120 LEU B C 1
ATOM 2172 O O . LEU B 1 123 ? 49.334 -29.811 24.997 1.00 19.28 120 LEU B O 1
ATOM 2177 N N . ILE B 1 124 ? 51.383 -29.323 24.151 1.00 19.39 121 ILE B N 1
ATOM 2178 C CA . ILE B 1 124 ? 51.610 -30.626 23.517 1.00 19.83 121 ILE B CA 1
ATOM 2179 C C . ILE B 1 124 ? 52.760 -31.357 24.232 1.00 20.08 121 ILE B C 1
ATOM 2180 O O . ILE B 1 124 ? 53.792 -30.733 24.539 1.00 19.55 121 ILE B O 1
ATOM 2185 N N . ASP B 1 125 ? 52.592 -32.657 24.498 1.00 20.77 122 ASP B N 1
ATOM 2186 C CA . ASP B 1 125 ? 53.624 -33.406 25.228 1.00 21.88 122 ASP B CA 1
ATOM 2187 C C . ASP B 1 125 ? 54.716 -33.883 24.290 1.00 22.03 122 ASP B C 1
ATOM 2188 O O . ASP B 1 125 ? 54.657 -33.634 23.077 1.00 22.62 122 ASP B O 1
ATOM 2193 N N . LYS B 1 126 ? 55.718 -34.545 24.847 1.00 22.40 123 LYS B N 1
ATOM 2194 C CA . LYS B 1 126 ? 56.871 -34.989 24.069 1.00 23.07 123 LYS B CA 1
ATOM 2195 C C . LYS B 1 126 ? 56.510 -35.997 22.944 1.00 23.78 123 LYS B C 1
ATOM 2196 O O . LYS B 1 126 ? 57.259 -36.148 21.968 1.00 24.71 123 LYS B O 1
ATOM 2202 N N . ALA B 1 127 ? 55.365 -36.672 23.081 1.00 23.87 124 ALA B N 1
ATOM 2203 C CA . ALA B 1 127 ? 54.888 -37.627 22.073 1.00 23.97 124 ALA B CA 1
ATOM 2204 C C . ALA B 1 127 ? 54.075 -36.955 20.973 1.00 24.28 124 ALA B C 1
ATOM 2205 O O . ALA B 1 127 ? 53.771 -37.579 19.973 1.00 24.27 124 ALA B O 1
ATOM 2207 N N . GLY B 1 128 ? 53.715 -35.682 21.166 1.00 24.27 125 GLY B N 1
ATOM 2208 C CA . GLY B 1 128 ? 52.908 -34.970 20.201 1.00 24.01 125 GLY B CA 1
ATOM 2209 C C . GLY B 1 128 ? 51.421 -35.066 20.462 1.00 23.86 125 GLY B C 1
ATOM 2210 O O . GLY B 1 128 ? 50.627 -34.809 19.572 1.00 24.07 125 GLY B O 1
ATOM 2211 N N . ASP B 1 129 ? 51.044 -35.430 21.685 1.00 23.75 126 ASP B N 1
ATOM 2212 C CA . ASP B 1 129 ? 49.634 -35.491 22.081 1.00 23.23 126 ASP B CA 1
ATOM 2213 C C . ASP B 1 129 ? 49.220 -34.152 22.665 1.00 22.16 126 ASP B C 1
ATOM 2214 O O . ASP B 1 129 ? 49.979 -33.545 23.401 1.00 22.25 126 ASP B O 1
ATOM 2219 N N . LEU B 1 130 ? 48.013 -33.697 22.351 1.00 21.77 127 LEU B N 1
ATOM 2220 C CA . LEU B 1 130 ? 47.493 -32.475 22.944 1.00 22.11 127 LEU B CA 1
ATOM 2221 C C . LEU B 1 130 ? 47.113 -32.750 24.383 1.00 21.99 127 LEU B C 1
ATOM 2222 O O . LEU B 1 130 ? 46.332 -33.659 24.620 1.00 23.06 127 LEU B O 1
ATOM 2227 N N . ARG B 1 131 ? 47.659 -31.993 25.339 1.00 21.80 128 ARG B N 1
ATOM 2228 C CA . ARG B 1 131 ? 47.426 -32.288 26.749 1.00 22.06 128 ARG B CA 1
ATOM 2229 C C . ARG B 1 131 ? 46.740 -31.208 27.591 1.00 22.58 128 ARG B C 1
ATOM 2230 O O . ARG B 1 131 ? 46.278 -31.498 28.687 1.00 23.32 128 ARG B O 1
ATOM 2238 N N . ALA B 1 132 ? 46.695 -29.973 27.094 1.00 21.85 129 ALA B N 1
ATOM 2239 C CA . ALA B 1 132 ? 45.911 -28.880 27.703 1.00 21.70 129 ALA B CA 1
ATOM 2240 C C . ALA B 1 132 ? 45.540 -27.929 26.590 1.00 21.20 129 ALA B C 1
ATOM 2241 O O . ALA B 1 132 ? 46.247 -27.832 25.587 1.00 20.15 129 ALA B O 1
ATOM 2243 N N . HIS B 1 133 ? 44.433 -27.225 26.787 1.00 20.90 130 HIS B N 1
ATOM 2244 C CA . HIS B 1 133 ? 43.923 -26.293 25.821 1.00 20.99 130 HIS B CA 1
ATOM 2245 C C . HIS B 1 133 ? 43.189 -25.220 26.640 1.00 21.41 130 HIS B C 1
ATOM 2246 O O . HIS B 1 133 ? 42.055 -25.414 27.046 1.00 21.98 130 HIS B O 1
ATOM 2253 N N . HIS B 1 134 ? 43.858 -24.107 26.931 1.00 21.06 131 HIS B N 1
ATOM 2254 C CA . HIS B 1 134 ? 43.239 -23.080 27.762 1.00 22.44 131 HIS B CA 1
ATOM 2255 C C . HIS B 1 134 ? 42.745 -21.914 26.918 1.00 22.86 131 HIS B C 1
ATOM 2256 O O . HIS B 1 134 ? 43.476 -21.414 26.063 1.00 22.47 131 HIS B O 1
ATOM 2263 N N . PHE B 1 135 ? 41.509 -21.489 27.161 1.00 23.40 132 PHE B N 1
ATOM 2264 C CA . PHE B 1 135 ? 40.944 -20.324 26.489 1.00 24.38 132 PHE B CA 1
ATOM 2265 C C . PHE B 1 135 ? 40.830 -19.195 27.504 1.00 24.60 132 PHE B C 1
ATOM 2266 O O . PHE B 1 135 ? 40.228 -19.372 28.560 1.00 24.27 132 PHE B O 1
ATOM 2274 N N . GLY B 1 136 ? 41.422 -18.048 27.186 1.00 25.41 133 GLY B N 1
ATOM 2275 C CA . GLY B 1 136 ? 41.361 -16.874 28.062 1.00 26.40 133 GLY B CA 1
ATOM 2276 C C . GLY B 1 136 ? 42.476 -16.865 29.099 1.00 26.79 133 GLY B C 1
ATOM 2277 O O . GLY B 1 136 ? 43.605 -17.272 28.805 1.00 27.36 133 GLY B O 1
ATOM 2278 N N . ASP B 1 137 ? 42.164 -16.385 30.303 1.00 26.90 134 ASP B N 1
ATOM 2279 C CA . ASP B 1 137 ? 43.141 -16.216 31.397 1.00 27.04 134 ASP B CA 1
ATOM 2280 C C . ASP B 1 137 ? 43.662 -17.553 31.902 1.00 26.35 134 ASP B C 1
ATOM 2281 O O . ASP B 1 137 ? 42.897 -18.506 32.041 1.00 26.28 134 ASP B O 1
ATOM 2286 N N . VAL B 1 138 ? 44.966 -17.610 32.165 1.00 25.65 135 VAL B N 1
ATOM 2287 C CA . VAL B 1 138 ? 45.645 -18.828 32.631 1.00 25.16 135 VAL B CA 1
ATOM 2288 C C . VAL B 1 138 ? 46.408 -18.463 33.913 1.00 25.05 135 VAL B C 1
ATOM 2289 O O . VAL B 1 138 ? 47.160 -17.470 33.929 1.00 25.79 135 VAL B O 1
ATOM 2293 N N . SER B 1 139 ? 46.189 -19.235 34.978 1.00 23.51 136 SER B N 1
ATOM 2294 C CA . SER B 1 139 ? 47.034 -19.198 36.176 1.00 23.03 136 SER B CA 1
ATOM 2295 C C . SER B 1 139 ? 48.451 -19.606 35.823 1.00 22.12 136 SER B C 1
ATOM 2296 O O . SER B 1 139 ? 48.672 -20.723 35.311 1.00 21.37 136 SER B O 1
ATOM 2299 N N . GLU B 1 140 ? 49.399 -18.705 36.076 1.00 21.41 137 GLU B N 1
ATOM 2300 C CA . GLU B 1 140 ? 50.803 -18.989 35.818 1.00 21.11 137 GLU B CA 1
ATOM 2301 C C . GLU B 1 140 ? 51.293 -20.133 36.707 1.00 20.56 137 GLU B C 1
ATOM 2302 O O . GLU B 1 140 ? 52.032 -21.014 36.241 1.00 20.11 137 GLU B O 1
ATOM 2308 N N . LEU B 1 141 ? 50.845 -20.150 37.964 1.00 19.45 138 LEU B N 1
ATOM 2309 C CA . LEU B 1 141 ? 51.209 -21.242 38.869 1.00 19.56 138 LEU B CA 1
ATOM 2310 C C . LEU B 1 141 ? 50.785 -22.587 38.262 1.00 19.64 138 LEU B C 1
ATOM 2311 O O . LEU B 1 141 ? 51.567 -23.549 38.214 1.00 18.87 138 LEU B O 1
ATOM 2316 N N . LEU B 1 142 ? 49.552 -22.645 37.772 1.00 19.87 139 LEU B N 1
ATOM 2317 C CA . LEU B 1 142 ? 49.021 -23.921 37.311 1.00 19.83 139 LEU B CA 1
ATOM 2318 C C . LEU B 1 142 ? 49.594 -24.290 35.962 1.00 19.19 139 LEU B C 1
ATOM 2319 O O . LEU B 1 142 ? 49.770 -25.454 35.687 1.00 19.10 139 LEU B O 1
ATOM 2324 N N . LEU B 1 143 ? 49.908 -23.297 35.133 1.00 19.47 140 LEU B N 1
ATOM 2325 C CA . LEU B 1 143 ? 50.508 -23.568 33.834 1.00 18.75 140 LEU B CA 1
ATOM 2326 C C . LEU B 1 143 ? 51.900 -24.153 34.058 1.00 18.57 140 LEU B C 1
ATOM 2327 O O . LEU B 1 143 ? 52.274 -25.117 33.417 1.00 18.46 140 LEU B O 1
ATOM 2332 N N . GLY B 1 144 ? 52.637 -23.562 34.996 1.00 18.68 141 GLY B N 1
ATOM 2333 C CA . GLY B 1 144 ? 53.967 -24.026 35.356 1.00 18.65 141 GLY B CA 1
ATOM 2334 C C . GLY B 1 144 ? 53.886 -25.474 35.814 1.00 18.44 141 GLY B C 1
ATOM 2335 O O . GLY B 1 144 ? 54.660 -26.301 35.363 1.00 18.93 141 GLY B O 1
ATOM 2336 N N . ALA B 1 145 ? 52.923 -25.768 36.691 1.00 18.55 142 ALA B N 1
ATOM 2337 C CA . ALA B 1 145 ? 52.667 -27.126 37.149 1.00 18.98 142 ALA B CA 1
ATOM 2338 C C . ALA B 1 145 ? 52.487 -28.134 35.993 1.00 19.63 142 ALA B C 1
ATOM 2339 O O . ALA B 1 145 ? 53.148 -29.176 35.971 1.00 19.96 142 ALA B O 1
ATOM 2341 N N . GLU B 1 146 ? 51.636 -27.783 35.027 1.00 19.20 143 GLU B N 1
ATOM 2342 C CA . GLU B 1 146 ? 51.372 -28.593 33.839 1.00 19.69 143 GLU B CA 1
ATOM 2343 C C . GLU B 1 146 ? 52.599 -28.775 32.970 1.00 18.87 143 GLU B C 1
ATOM 2344 O O . GLU B 1 146 ? 52.862 -29.879 32.499 1.00 19.69 143 GLU B O 1
ATOM 2350 N N . ILE B 1 147 ? 53.345 -27.700 32.733 1.00 18.85 144 ILE B N 1
ATOM 2351 C CA . ILE B 1 147 ? 54.572 -27.816 31.925 1.00 18.68 144 ILE B CA 1
ATOM 2352 C C . ILE B 1 147 ? 55.560 -28.792 32.594 1.00 19.68 144 ILE B C 1
ATOM 2353 O O . ILE B 1 147 ? 56.089 -29.708 31.943 1.00 20.04 144 ILE B O 1
ATOM 2358 N N . ALA B 1 148 ? 55.777 -28.614 33.894 1.00 19.65 145 ALA B N 1
ATOM 2359 C CA . ALA B 1 148 ? 56.600 -29.543 34.663 1.00 19.59 145 ALA B CA 1
ATOM 2360 C C . ALA B 1 148 ? 56.110 -30.977 34.566 1.00 19.88 145 ALA B C 1
ATOM 2361 O O . ALA B 1 148 ? 56.907 -31.896 34.382 1.00 19.28 145 ALA B O 1
ATOM 2363 N N . THR B 1 149 ? 54.798 -31.182 34.701 1.00 20.73 146 THR B N 1
ATOM 2364 C CA . THR B 1 149 ? 54.247 -32.549 34.620 1.00 20.82 146 THR B CA 1
ATOM 2365 C C . THR B 1 149 ? 54.650 -33.197 33.302 1.00 20.27 146 THR B C 1
ATOM 2366 O O . THR B 1 149 ? 55.117 -34.342 33.268 1.00 19.22 146 THR B O 1
ATOM 2370 N N . LEU B 1 150 ? 54.521 -32.437 32.222 1.00 20.13 147 LEU B N 1
ATOM 2371 C CA . LEU B 1 150 ? 54.910 -32.921 30.890 1.00 20.34 147 LEU B CA 1
ATOM 2372 C C . LEU B 1 150 ? 56.422 -33.101 30.675 1.00 20.38 147 LEU B C 1
ATOM 2373 O O . LEU B 1 150 ? 56.836 -34.020 29.957 1.00 20.92 147 LEU B O 1
ATOM 2378 N N . LEU B 1 151 ? 57.235 -32.223 31.261 1.00 20.66 148 LEU B N 1
ATOM 2379 C CA . LEU B 1 151 ? 58.693 -32.373 31.187 1.00 21.84 148 LEU B CA 1
ATOM 2380 C C . LEU B 1 151 ? 59.196 -33.566 32.005 1.00 22.41 148 LEU B C 1
ATOM 2381 O O . LEU B 1 151 ? 60.235 -34.151 31.672 1.00 22.38 148 LEU B O 1
ATOM 2386 N N . GLY B 1 152 ? 58.461 -33.925 33.055 1.00 22.72 149 GLY B N 1
ATOM 2387 C CA . GLY B 1 152 ? 58.811 -35.096 33.872 1.00 24.31 149 GLY B CA 1
ATOM 2388 C C . GLY B 1 152 ? 58.387 -36.427 33.268 1.00 25.56 149 GLY B C 1
ATOM 2389 O O . GLY B 1 152 ? 58.639 -37.475 33.864 1.00 25.59 149 GLY B O 1
ATOM 2390 N N . GLU B 1 153 ? 57.745 -36.406 32.094 1.00 26.01 150 GLU B N 1
ATOM 2391 C CA . GLU B 1 153 ? 57.371 -37.651 31.406 1.00 28.10 150 GLU B CA 1
ATOM 2392 C C . GLU B 1 153 ? 58.477 -38.131 30.489 1.00 28.99 150 GLU B C 1
ATOM 2393 O O . GLU B 1 153 ? 59.221 -37.327 29.937 1.00 28.99 150 GLU B O 1
ATOM 2399 N N . ALA B 1 154 ? 58.565 -39.448 30.321 1.00 30.81 151 ALA B N 1
ATOM 2400 C CA . ALA B 1 154 ? 59.563 -40.060 29.436 1.00 31.94 151 ALA B CA 1
ATOM 2401 C C . ALA B 1 154 ? 59.380 -39.695 27.950 1.00 32.75 151 ALA B C 1
ATOM 2402 O O . ALA B 1 154 ? 58.252 -39.603 27.462 1.00 33.33 151 ALA B O 1
ATOM 2404 N N . ALA B 1 155 ? 60.497 -39.477 27.252 1.00 33.55 152 ALA B N 1
ATOM 2405 C CA . ALA B 1 155 ? 60.517 -39.278 25.796 1.00 34.25 152 ALA B CA 1
ATOM 2406 C C . ALA B 1 155 ? 60.174 -40.568 25.038 1.00 34.66 152 ALA B C 1
ATOM 2407 O O . ALA B 1 155 ? 60.618 -41.644 25.423 1.00 34.48 152 ALA B O 1
ATOM 2409 N N . PRO B 1 156 ? 59.383 -40.453 23.952 1.00 35.28 153 PRO B N 1
ATOM 2410 C CA . PRO B 1 156 ? 58.870 -41.552 23.112 1.00 35.50 153 PRO B CA 1
ATOM 2411 C C . PRO B 1 156 ? 59.859 -42.683 22.831 1.00 35.70 153 PRO B C 1
ATOM 2412 O O . PRO B 1 156 ? 60.926 -42.435 22.273 1.00 36.23 153 PRO B O 1
ATOM 2416 N N . SER C 1 1 ? 70.567 -28.244 -20.176 1.00 45.97 -2 SER C N 1
ATOM 2417 C CA . SER C 1 1 ? 69.081 -28.372 -20.351 1.00 45.39 -2 SER C CA 1
ATOM 2418 C C . SER C 1 1 ? 68.354 -27.024 -20.317 1.00 44.74 -2 SER C C 1
ATOM 2419 O O . SER C 1 1 ? 67.335 -26.847 -20.997 1.00 45.27 -2 SER C O 1
ATOM 2421 N N . ASN C 1 2 ? 68.868 -26.086 -19.519 1.00 43.80 -1 ASN C N 1
ATOM 2422 C CA . ASN C 1 2 ? 68.242 -24.756 -19.330 1.00 42.51 -1 ASN C CA 1
ATOM 2423 C C . ASN C 1 2 ? 66.764 -24.822 -18.833 1.00 41.38 -1 ASN C C 1
ATOM 2424 O O . ASN C 1 2 ? 65.880 -24.078 -19.303 1.00 42.24 -1 ASN C O 1
ATOM 2429 N N . ALA C 1 3 ? 66.517 -25.723 -17.887 1.00 39.60 0 ALA C N 1
ATOM 2430 C CA . ALA C 1 3 ? 65.197 -25.895 -17.297 1.00 37.95 0 ALA C CA 1
ATOM 2431 C C . ALA C 1 3 ? 65.372 -25.948 -15.788 1.00 37.18 0 ALA C C 1
ATOM 2432 O O . ALA C 1 3 ? 65.384 -27.030 -15.184 1.00 37.61 0 ALA C O 1
ATOM 2442 N N . LYS C 1 5 ? 64.471 -25.506 -11.752 1.00 30.88 2 LYS C N 1
ATOM 2443 C CA . LYS C 1 5 ? 63.245 -25.831 -11.017 1.00 29.95 2 LYS C CA 1
ATOM 2444 C C . LYS C 1 5 ? 62.435 -24.561 -10.669 1.00 27.76 2 LYS C C 1
ATOM 2445 O O . LYS C 1 5 ? 63.016 -23.516 -10.366 1.00 27.63 2 LYS C O 1
ATOM 2451 N N . ALA C 1 6 ? 61.105 -24.632 -10.780 1.00 25.15 3 ALA C N 1
ATOM 2452 C CA . ALA C 1 6 ? 60.255 -23.490 -10.429 1.00 22.81 3 ALA C CA 1
ATOM 2453 C C . ALA C 1 6 ? 59.832 -23.500 -8.935 1.00 21.63 3 ALA C C 1
ATOM 2454 O O . ALA C 1 6 ? 59.124 -24.399 -8.497 1.00 20.44 3 ALA C O 1
ATOM 2456 N N . PRO C 1 7 ? 60.278 -22.500 -8.138 1.00 20.25 4 PRO C N 1
ATOM 2457 C CA . PRO C 1 7 ? 59.877 -22.514 -6.714 1.00 19.78 4 PRO C CA 1
ATOM 2458 C C . PRO C 1 7 ? 58.353 -22.511 -6.525 1.00 19.10 4 PRO C C 1
ATOM 2459 O O . PRO C 1 7 ? 57.643 -21.911 -7.333 1.00 17.55 4 PRO C O 1
ATOM 2463 N N A GLU C 1 8 ? 57.875 -23.173 -5.475 0.50 19.07 5 GLU C N 1
ATOM 2464 N N B GLU C 1 8 ? 57.875 -23.155 -5.457 0.50 19.19 5 GLU C N 1
ATOM 2465 C CA A GLU C 1 8 ? 56.455 -23.161 -5.120 0.50 19.17 5 GLU C CA 1
ATOM 2466 C CA B GLU C 1 8 ? 56.454 -23.099 -5.096 0.50 19.42 5 GLU C CA 1
ATOM 2467 C C A GLU C 1 8 ? 55.985 -21.703 -4.849 0.50 19.04 5 GLU C C 1
ATOM 2468 C C B GLU C 1 8 ? 56.023 -21.634 -4.936 0.50 19.11 5 GLU C C 1
ATOM 2469 O O A GLU C 1 8 ? 56.721 -20.924 -4.253 0.50 18.69 5 GLU C O 1
ATOM 2470 O O B GLU C 1 8 ? 56.797 -20.796 -4.485 0.50 18.59 5 GLU C O 1
ATOM 2481 N N . LEU C 1 9 ? 54.795 -21.330 -5.334 1.00 18.38 6 LEU C N 1
ATOM 2482 C CA . LEU C 1 9 ? 54.236 -19.993 -5.106 1.00 17.61 6 LEU C CA 1
ATOM 2483 C C . LEU C 1 9 ? 54.032 -19.787 -3.610 1.00 17.34 6 LEU C C 1
ATOM 2484 O O . LEU C 1 9 ? 53.564 -20.699 -2.908 1.00 17.42 6 LEU C O 1
ATOM 2489 N N . GLN C 1 10 ? 54.436 -18.640 -3.106 1.00 15.43 7 GLN C N 1
ATOM 2490 C CA . GLN C 1 10 ? 54.123 -18.292 -1.717 1.00 15.05 7 GLN C CA 1
ATOM 2491 C C . GLN C 1 10 ? 53.178 -17.102 -1.749 1.00 14.78 7 GLN C C 1
ATOM 2492 O O . GLN C 1 10 ? 53.585 -15.969 -1.981 1.00 13.07 7 GLN C O 1
ATOM 2498 N N . ILE C 1 11 ? 51.901 -17.392 -1.545 1.00 14.80 8 ILE C N 1
ATOM 2499 C CA . ILE C 1 11 ? 50.812 -16.469 -1.790 1.00 15.15 8 ILE C CA 1
ATOM 2500 C C . ILE C 1 11 ? 50.113 -16.192 -0.472 1.00 15.47 8 ILE C C 1
ATOM 2501 O O . ILE C 1 11 ? 49.978 -17.093 0.369 1.00 15.43 8 ILE C O 1
ATOM 2506 N N . GLN C 1 12 ? 49.692 -14.936 -0.287 1.00 15.72 9 GLN C N 1
ATOM 2507 C CA . GLN C 1 12 ? 48.987 -14.496 0.915 1.00 15.37 9 GLN C CA 1
ATOM 2508 C C . GLN C 1 12 ? 47.455 -14.624 0.732 1.00 15.53 9 GLN C C 1
ATOM 2509 O O . GLN C 1 12 ? 46.709 -15.016 1.669 1.00 14.34 9 GLN C O 1
ATOM 2515 N N . GLN C 1 13 ? 46.994 -14.276 -0.468 1.00 14.25 10 GLN C N 1
ATOM 2516 C CA . GLN C 1 13 ? 45.607 -14.485 -0.835 1.00 14.98 10 GLN C CA 1
ATOM 2517 C C . GLN C 1 13 ? 45.433 -14.463 -2.352 1.00 14.66 10 GLN C C 1
ATOM 2518 O O . GLN C 1 13 ? 46.274 -13.933 -3.067 1.00 13.91 10 GLN C O 1
ATOM 2524 N N . TRP C 1 14 ? 44.320 -15.009 -2.817 1.00 15.35 11 TRP C N 1
ATOM 2525 C CA . TRP C 1 14 ? 44.001 -15.143 -4.238 1.00 15.45 11 TRP C CA 1
ATOM 2526 C C . TRP C 1 14 ? 42.755 -14.331 -4.568 1.00 15.83 11 TRP C C 1
ATOM 2527 O O . TRP C 1 14 ? 41.827 -14.277 -3.765 1.00 15.19 11 TRP C O 1
ATOM 2538 N N . PHE C 1 15 ? 42.761 -13.677 -5.724 1.00 15.50 12 PHE C N 1
ATOM 2539 C CA . PHE C 1 15 ? 41.549 -13.078 -6.297 1.00 14.97 12 PHE C CA 1
ATOM 2540 C C . PHE C 1 15 ? 41.157 -13.879 -7.539 1.00 15.14 12 PHE C C 1
ATOM 2541 O O . PHE C 1 15 ? 42.017 -14.420 -8.226 1.00 15.23 12 PHE C O 1
ATOM 2549 N N . ASN C 1 16 ? 39.859 -13.965 -7.829 1.00 15.37 13 ASN C N 1
ATOM 2550 C CA . ASN C 1 16 ? 39.381 -14.647 -9.026 1.00 17.42 13 ASN C CA 1
ATOM 2551 C C . ASN C 1 16 ? 39.762 -16.102 -8.995 1.00 18.90 13 ASN C C 1
ATOM 2552 O O . ASN C 1 16 ? 40.113 -16.643 -10.013 1.00 19.54 13 ASN C O 1
ATOM 2557 N N . SER C 1 17 ? 39.750 -16.724 -7.821 1.00 21.14 14 SER C N 1
ATOM 2558 C CA . SER C 1 17 ? 40.019 -18.148 -7.725 1.00 22.90 14 SER C CA 1
ATOM 2559 C C . SER C 1 17 ? 39.224 -18.776 -6.589 1.00 23.82 14 SER C C 1
ATOM 2560 O O . SER C 1 17 ? 39.304 -18.332 -5.434 1.00 24.21 14 SER C O 1
ATOM 2563 N N . ALA C 1 18 ? 38.481 -19.828 -6.910 1.00 25.12 15 ALA C N 1
ATOM 2564 C CA . ALA C 1 18 ? 37.710 -20.572 -5.901 1.00 26.04 15 ALA C CA 1
ATOM 2565 C C . ALA C 1 18 ? 38.617 -21.218 -4.855 1.00 26.37 15 ALA C C 1
ATOM 2566 O O . ALA C 1 18 ? 38.270 -21.282 -3.665 1.00 27.25 15 ALA C O 1
ATOM 2568 N N . THR C 1 19 ? 39.800 -21.645 -5.292 1.00 26.83 16 THR C N 1
ATOM 2569 C CA . THR C 1 19 ? 40.759 -22.320 -4.419 1.00 26.24 16 THR C CA 1
ATOM 2570 C C . THR C 1 19 ? 42.134 -21.627 -4.309 1.00 26.01 16 THR C C 1
ATOM 2571 O O . THR C 1 19 ? 42.452 -20.684 -5.052 1.00 25.84 16 THR C O 1
ATOM 2575 N N A ASP C 1 20 ? 42.909 -22.120 -3.348 0.50 25.69 17 ASP C N 1
ATOM 2576 N N B ASP C 1 20 ? 42.978 -22.129 -3.406 0.50 25.68 17 ASP C N 1
ATOM 2577 C CA A ASP C 1 20 ? 44.293 -21.759 -3.172 0.50 25.34 17 ASP C CA 1
ATOM 2578 C CA B ASP C 1 20 ? 44.315 -21.562 -3.201 0.50 25.37 17 ASP C CA 1
ATOM 2579 C C A ASP C 1 20 ? 45.073 -22.561 -4.208 0.50 25.24 17 ASP C C 1
ATOM 2580 C C B ASP C 1 20 ? 45.378 -22.270 -4.055 0.50 25.21 17 ASP C C 1
ATOM 2581 O O A ASP C 1 20 ? 45.376 -23.745 -3.990 0.50 25.32 17 ASP C O 1
ATOM 2582 O O B ASP C 1 20 ? 46.169 -23.087 -3.562 0.50 25.25 17 ASP C O 1
ATOM 2591 N N . LEU C 1 21 ? 45.362 -21.923 -5.342 1.00 24.37 18 LEU C N 1
ATOM 2592 C CA . LEU C 1 21 ? 46.145 -22.562 -6.415 1.00 24.17 18 LEU C CA 1
ATOM 2593 C C . LEU C 1 21 ? 47.617 -22.769 -6.138 1.00 23.39 18 LEU C C 1
ATOM 2594 O O . LEU C 1 21 ? 48.288 -21.870 -5.666 1.00 22.60 18 LEU C O 1
ATOM 2599 N N . THR C 1 22 ? 48.125 -23.938 -6.498 1.00 23.21 19 THR C N 1
ATOM 2600 C CA . THR C 1 22 ? 49.549 -24.191 -6.425 1.00 23.45 19 THR C CA 1
ATOM 2601 C C . THR C 1 22 ? 50.049 -24.667 -7.787 1.00 24.17 19 THR C C 1
ATOM 2602 O O . THR C 1 22 ? 49.261 -25.141 -8.630 1.00 23.99 19 THR C O 1
ATOM 2606 N N . LEU C 1 23 ? 51.359 -24.589 -7.981 1.00 24.28 20 LEU C N 1
ATOM 2607 C CA . LEU C 1 23 ? 51.983 -25.083 -9.215 1.00 24.94 20 LEU C CA 1
ATOM 2608 C C . LEU C 1 23 ? 51.770 -26.598 -9.372 1.00 25.30 20 LEU C C 1
ATOM 2609 O O . LEU C 1 23 ? 51.560 -27.090 -10.501 1.00 24.10 20 LEU C O 1
ATOM 2614 N N . ALA C 1 24 ? 51.778 -27.319 -8.242 1.00 25.34 21 ALA C N 1
ATOM 2615 C CA . ALA C 1 24 ? 51.479 -28.762 -8.244 1.00 25.70 21 ALA C CA 1
ATOM 2616 C C . ALA C 1 24 ? 50.067 -29.062 -8.773 1.00 26.14 21 ALA C C 1
ATOM 2617 O O . ALA C 1 24 ? 49.890 -29.982 -9.578 1.00 26.02 21 ALA C O 1
ATOM 2619 N N . ASP C 1 25 ? 49.078 -28.272 -8.356 1.00 26.86 22 ASP C N 1
ATOM 2620 C CA . ASP C 1 25 ? 47.713 -28.334 -8.902 1.00 27.37 22 ASP C CA 1
ATOM 2621 C C . ASP C 1 25 ? 47.664 -28.196 -10.420 1.00 27.54 22 ASP C C 1
ATOM 2622 O O . ASP C 1 25 ? 46.712 -28.666 -11.063 1.00 27.66 22 ASP C O 1
ATOM 2627 N N . LEU C 1 26 ? 48.658 -27.519 -10.987 1.00 26.50 23 LEU C N 1
ATOM 2628 C CA . LEU C 1 26 ? 48.623 -27.140 -12.400 1.00 26.37 23 LEU C CA 1
ATOM 2629 C C . LEU C 1 26 ? 49.572 -27.990 -13.246 1.00 25.99 23 LEU C C 1
ATOM 2630 O O . LEU C 1 26 ? 49.755 -27.721 -14.429 1.00 25.75 23 LEU C O 1
ATOM 2635 N N A ARG C 1 27 ? 50.173 -29.002 -12.618 0.50 25.95 24 ARG C N 1
ATOM 2636 N N B ARG C 1 27 ? 50.159 -29.006 -12.613 0.50 25.75 24 ARG C N 1
ATOM 2637 C CA A ARG C 1 27 ? 51.005 -29.990 -13.303 0.50 26.28 24 ARG C CA 1
ATOM 2638 C CA B ARG C 1 27 ? 50.973 -30.038 -13.258 0.50 25.90 24 ARG C CA 1
ATOM 2639 C C A ARG C 1 27 ? 50.323 -30.494 -14.567 0.50 26.05 24 ARG C C 1
ATOM 2640 C C B ARG C 1 27 ? 50.318 -30.513 -14.563 0.50 25.83 24 ARG C C 1
ATOM 2641 O O A ARG C 1 27 ? 49.146 -30.859 -14.547 0.50 25.67 24 ARG C O 1
ATOM 2642 O O B ARG C 1 27 ? 49.140 -30.875 -14.565 0.50 25.46 24 ARG C O 1
ATOM 2657 N N . GLY C 1 28 ? 51.073 -30.509 -15.662 1.00 26.07 25 GLY C N 1
ATOM 2658 C CA . GLY C 1 28 ? 50.547 -30.972 -16.969 1.00 26.72 25 GLY C CA 1
ATOM 2659 C C . GLY C 1 28 ? 50.039 -29.867 -17.891 1.00 26.61 25 GLY C C 1
ATOM 2660 O O . GLY C 1 28 ? 49.851 -30.086 -19.092 1.00 27.60 25 GLY C O 1
ATOM 2661 N N . LYS C 1 29 ? 49.785 -28.691 -17.323 1.00 26.40 26 LYS C N 1
ATOM 2662 C CA . LYS C 1 29 ? 49.489 -27.477 -18.100 1.00 25.67 26 LYS C CA 1
ATOM 2663 C C . LYS C 1 29 ? 50.765 -26.674 -18.202 1.00 24.53 26 LYS C C 1
ATOM 2664 O O . LYS C 1 29 ? 51.606 -26.705 -17.295 1.00 23.71 26 LYS C O 1
ATOM 2670 N N . VAL C 1 30 ? 50.910 -25.978 -19.321 1.00 23.42 27 VAL C N 1
ATOM 2671 C CA . VAL C 1 30 ? 51.895 -24.926 -19.436 1.00 22.03 27 VAL C CA 1
ATOM 2672 C C . VAL C 1 30 ? 51.327 -23.757 -18.605 1.00 21.73 27 VAL C C 1
ATOM 2673 O O . VAL C 1 30 ? 50.127 -23.480 -18.616 1.00 21.99 27 VAL C O 1
ATOM 2677 N N . ILE C 1 31 ? 52.180 -23.125 -17.815 1.00 20.31 28 ILE C N 1
ATOM 2678 C CA . ILE C 1 31 ? 51.723 -22.045 -16.942 1.00 18.76 28 ILE C CA 1
ATOM 2679 C C . ILE C 1 31 ? 52.434 -20.748 -17.322 1.00 18.21 28 ILE C C 1
ATOM 2680 O O . ILE C 1 31 ? 53.679 -20.720 -17.478 1.00 18.04 28 ILE C O 1
ATOM 2685 N N . VAL C 1 32 ? 51.650 -19.691 -17.513 1.00 16.75 29 VAL C N 1
ATOM 2686 C CA . VAL C 1 32 ? 52.189 -18.361 -17.776 1.00 16.36 29 VAL C CA 1
ATOM 2687 C C . VAL C 1 32 ? 51.887 -17.516 -16.555 1.00 16.02 29 VAL C C 1
ATOM 2688 O O . VAL C 1 32 ? 50.727 -17.376 -16.168 1.00 16.31 29 VAL C O 1
ATOM 2692 N N . ILE C 1 33 ? 52.924 -16.961 -15.938 1.00 16.24 30 ILE C N 1
ATOM 2693 C CA . ILE C 1 33 ? 52.743 -16.076 -14.797 1.00 16.99 30 ILE C CA 1
ATOM 2694 C C . ILE C 1 33 ? 53.172 -14.658 -15.126 1.00 16.24 30 ILE C C 1
ATOM 2695 O O . ILE C 1 33 ? 54.304 -14.419 -15.517 1.00 17.07 30 ILE C O 1
ATOM 2700 N N . GLU C 1 34 ? 52.261 -13.720 -14.913 1.00 15.39 31 GLU C N 1
ATOM 2701 C CA . GLU C 1 34 ? 52.565 -12.312 -15.097 1.00 15.52 31 GLU C CA 1
ATOM 2702 C C . GLU C 1 34 ? 52.718 -11.675 -13.711 1.00 14.59 31 GLU C C 1
ATOM 2703 O O . GLU C 1 34 ? 51.743 -11.567 -12.962 1.00 15.09 31 GLU C O 1
ATOM 2709 N N . ALA C 1 35 ? 53.949 -11.279 -13.385 1.00 13.67 32 ALA C N 1
ATOM 2710 C CA . ALA C 1 35 ? 54.271 -10.652 -12.113 1.00 12.85 32 ALA C CA 1
ATOM 2711 C C . ALA C 1 35 ? 54.244 -9.159 -12.378 1.00 13.29 32 ALA C C 1
ATOM 2712 O O . ALA C 1 35 ? 54.895 -8.667 -13.308 1.00 13.58 32 ALA C O 1
ATOM 2714 N N . PHE C 1 36 ? 53.461 -8.446 -11.578 1.00 13.24 33 PHE C N 1
ATOM 2715 C CA . PHE C 1 36 ? 53.181 -7.054 -11.858 1.00 13.57 33 PHE C CA 1
ATOM 2716 C C . PHE C 1 36 ? 52.960 -6.311 -10.533 1.00 13.59 33 PHE C C 1
ATOM 2717 O O . PHE C 1 36 ? 52.696 -6.925 -9.489 1.00 12.04 33 PHE C O 1
ATOM 2725 N N . GLN C 1 37 ? 53.037 -4.978 -10.611 1.00 13.47 34 GLN C N 1
ATOM 2726 C CA . GLN C 1 37 ? 52.574 -4.083 -9.552 1.00 11.86 34 GLN C CA 1
ATOM 2727 C C . GLN C 1 37 ? 51.510 -3.239 -10.200 1.00 12.58 34 GLN C C 1
ATOM 2728 O O . GLN C 1 37 ? 51.698 -2.743 -11.332 1.00 12.88 34 GLN C O 1
ATOM 2742 N N . LEU C 1 39 ? 50.519 -0.223 -9.685 1.00 13.40 36 LEU C N 1
ATOM 2743 C CA . LEU C 1 39 ? 50.872 1.167 -9.997 1.00 14.68 36 LEU C CA 1
ATOM 2744 C C . LEU C 1 39 ? 52.104 1.338 -10.920 1.00 15.67 36 LEU C C 1
ATOM 2745 O O . LEU C 1 39 ? 52.617 2.444 -11.112 1.00 15.51 36 LEU C O 1
ATOM 2750 N N . CYS C 1 40 ? 52.561 0.253 -11.519 1.00 16.40 37 CYS C N 1
ATOM 2751 C CA . CYS C 1 40 ? 53.714 0.326 -12.395 1.00 17.84 37 CYS C CA 1
ATOM 2752 C C . CYS C 1 40 ? 53.235 0.575 -13.825 1.00 16.51 37 CYS C C 1
ATOM 2753 O O . CYS C 1 40 ? 52.478 -0.219 -14.370 1.00 16.10 37 CYS C O 1
ATOM 2756 N N . PRO C 1 41 ? 53.640 1.709 -14.423 1.00 16.81 38 PRO C N 1
ATOM 2757 C CA . PRO C 1 41 ? 53.038 2.073 -15.716 1.00 16.70 38 PRO C CA 1
ATOM 2758 C C . PRO C 1 41 ? 53.260 1.019 -16.800 1.00 17.22 38 PRO C C 1
ATOM 2759 O O . PRO C 1 41 ? 52.350 0.773 -17.596 1.00 17.08 38 PRO C O 1
ATOM 2763 N N . GLY C 1 42 ? 54.423 0.356 -16.812 1.00 17.04 39 GLY C N 1
ATOM 2764 C CA . GLY C 1 42 ? 54.693 -0.679 -17.830 1.00 17.29 39 GLY C CA 1
ATOM 2765 C C . GLY C 1 42 ? 53.816 -1.912 -17.651 1.00 17.80 39 GLY C C 1
ATOM 2766 O O . GLY C 1 42 ? 53.442 -2.547 -18.635 1.00 18.81 39 GLY C O 1
ATOM 2767 N N . CYS C 1 43 ? 53.495 -2.273 -16.408 1.00 16.62 40 CYS C N 1
ATOM 2768 C CA . CYS C 1 43 ? 52.543 -3.360 -16.137 1.00 17.40 40 CYS C CA 1
ATOM 2769 C C . CYS C 1 43 ? 51.149 -3.059 -16.677 1.00 17.81 40 CYS C C 1
ATOM 2770 O O . CYS C 1 43 ? 50.478 -3.925 -17.231 1.00 17.80 40 CYS C O 1
ATOM 2773 N N . VAL C 1 44 ? 50.706 -1.818 -16.495 1.00 18.33 41 VAL C N 1
ATOM 2774 C CA . VAL C 1 44 ? 49.366 -1.425 -16.912 1.00 18.84 41 VAL C CA 1
ATOM 2775 C C . VAL C 1 44 ? 49.328 -1.320 -18.453 1.00 19.81 41 VAL C C 1
ATOM 2776 O O . VAL C 1 44 ? 48.441 -1.848 -19.108 1.00 18.81 41 VAL C O 1
ATOM 2788 N N . HIS C 1 46 ? 51.496 -2.563 -20.760 1.00 21.03 43 HIS C N 1
ATOM 2789 C CA . HIS C 1 46 ? 51.993 -3.705 -21.561 1.00 21.01 43 HIS C CA 1
ATOM 2790 C C . HIS C 1 46 ? 51.832 -5.110 -20.956 1.00 19.82 43 HIS C C 1
ATOM 2791 O O . HIS C 1 46 ? 51.435 -6.029 -21.649 1.00 20.12 43 HIS C O 1
ATOM 2798 N N . GLY C 1 47 ? 52.188 -5.272 -19.690 1.00 19.02 44 GLY C N 1
ATOM 2799 C CA . GLY C 1 47 ? 52.306 -6.599 -19.081 1.00 18.41 44 GLY C CA 1
ATOM 2800 C C . GLY C 1 47 ? 50.965 -7.268 -18.913 1.00 18.33 44 GLY C C 1
ATOM 2801 O O . GLY C 1 47 ? 50.769 -8.412 -19.323 1.00 17.35 44 GLY C O 1
ATOM 2802 N N . ILE C 1 48 ? 50.046 -6.551 -18.278 1.00 18.23 45 ILE C N 1
ATOM 2803 C CA . ILE C 1 48 ? 48.695 -7.042 -18.077 1.00 17.84 45 ILE C CA 1
ATOM 2804 C C . ILE C 1 48 ? 47.970 -7.241 -19.444 1.00 17.62 45 ILE C C 1
ATOM 2805 O O . ILE C 1 48 ? 47.401 -8.297 -19.674 1.00 18.12 45 ILE C O 1
ATOM 2810 N N . PRO C 1 49 ? 48.030 -6.257 -20.367 1.00 17.37 46 PRO C N 1
ATOM 2811 C CA . PRO C 1 49 ? 47.389 -6.560 -21.661 1.00 17.26 46 PRO C CA 1
ATOM 2812 C C . PRO C 1 49 ? 47.998 -7.773 -22.347 1.00 17.75 46 PRO C C 1
ATOM 2813 O O . PRO C 1 49 ? 47.281 -8.519 -22.991 1.00 18.05 46 PRO C O 1
ATOM 2817 N N . LEU C 1 50 ? 49.302 -7.997 -22.179 1.00 17.36 47 LEU C N 1
ATOM 2818 C CA . LEU C 1 50 ? 49.908 -9.221 -22.740 1.00 17.13 47 LEU C CA 1
ATOM 2819 C C . LEU C 1 50 ? 49.330 -10.496 -22.106 1.00 16.60 47 LEU C C 1
ATOM 2820 O O . LEU C 1 50 ? 49.002 -11.444 -22.807 1.00 15.20 47 LEU C O 1
ATOM 2825 N N . ALA C 1 51 ? 49.203 -10.510 -20.771 1.00 16.48 48 ALA C N 1
ATOM 2826 C CA . ALA C 1 51 ? 48.656 -11.672 -20.084 1.00 16.48 48 ALA C CA 1
ATOM 2827 C C . ALA C 1 51 ? 47.223 -11.968 -20.567 1.00 16.79 48 ALA C C 1
ATOM 2828 O O . ALA C 1 51 ? 46.860 -13.134 -20.751 1.00 16.83 48 ALA C O 1
ATOM 2830 N N A GLN C 1 52 ? 46.433 -10.926 -20.789 0.50 16.05 49 GLN C N 1
ATOM 2831 N N B GLN C 1 52 ? 46.438 -10.902 -20.756 0.50 16.64 49 GLN C N 1
ATOM 2832 C CA A GLN C 1 52 ? 45.073 -11.097 -21.285 0.50 16.25 49 GLN C CA 1
ATOM 2833 C CA B GLN C 1 52 ? 45.078 -10.975 -21.307 0.50 17.39 49 GLN C CA 1
ATOM 2834 C C A GLN C 1 52 ? 45.002 -11.638 -22.717 0.50 16.52 49 GLN C C 1
ATOM 2835 C C B GLN C 1 52 ? 45.046 -11.663 -22.674 0.50 17.20 49 GLN C C 1
ATOM 2836 O O A GLN C 1 52 ? 44.071 -12.368 -23.051 0.50 16.86 49 GLN C O 1
ATOM 2837 O O B GLN C 1 52 ? 44.180 -12.505 -22.925 0.50 17.49 49 GLN C O 1
ATOM 2848 N N . LYS C 1 53 ? 45.986 -11.279 -23.541 1.00 17.13 50 LYS C N 1
ATOM 2849 C CA . LYS C 1 53 ? 46.114 -11.818 -24.915 1.00 17.63 50 LYS C CA 1
ATOM 2850 C C . LYS C 1 53 ? 46.441 -13.286 -24.884 1.00 17.80 50 LYS C C 1
ATOM 2851 O O . LYS C 1 53 ? 45.832 -14.066 -25.608 1.00 17.17 50 LYS C O 1
ATOM 2857 N N . VAL C 1 54 ? 47.402 -13.658 -24.022 1.00 17.44 51 VAL C N 1
ATOM 2858 C CA . VAL C 1 54 ? 47.745 -15.061 -23.831 1.00 16.90 51 VAL C CA 1
ATOM 2859 C C . VAL C 1 54 ? 46.510 -15.833 -23.395 1.00 17.03 51 VAL C C 1
ATOM 2860 O O . VAL C 1 54 ? 46.216 -16.907 -23.952 1.00 17.56 51 VAL C O 1
ATOM 2864 N N . ARG C 1 55 ? 45.793 -15.299 -22.410 1.00 16.61 52 ARG C N 1
ATOM 2865 C CA . ARG C 1 55 ? 44.592 -15.962 -21.925 1.00 16.70 52 ARG C CA 1
ATOM 2866 C C . ARG C 1 55 ? 43.569 -16.141 -23.036 1.00 17.49 52 ARG C C 1
ATOM 2867 O O . ARG C 1 55 ? 42.971 -17.219 -23.145 1.00 18.28 52 ARG C O 1
ATOM 2875 N N . ALA C 1 56 ? 43.359 -15.093 -23.843 1.00 17.93 53 ALA C N 1
ATOM 2876 C CA . ALA C 1 56 ? 42.427 -15.173 -24.956 1.00 19.19 53 ALA C CA 1
ATOM 2877 C C . ALA C 1 56 ? 42.954 -16.108 -26.057 1.00 19.97 53 ALA C C 1
ATOM 2878 O O . ALA C 1 56 ? 42.174 -16.774 -26.706 1.00 21.38 53 ALA C O 1
ATOM 2880 N N . ALA C 1 57 ? 44.267 -16.181 -26.258 1.00 20.67 54 ALA C N 1
ATOM 2881 C CA . ALA C 1 57 ? 44.783 -16.954 -27.417 1.00 21.26 54 ALA C CA 1
ATOM 2882 C C . ALA C 1 57 ? 44.896 -18.464 -27.221 1.00 21.59 54 ALA C C 1
ATOM 2883 O O . ALA C 1 57 ? 44.828 -19.210 -28.205 1.00 21.95 54 ALA C O 1
ATOM 2885 N N . PHE C 1 58 ? 45.044 -18.918 -25.976 1.00 20.98 55 PHE C N 1
ATOM 2886 C CA . PHE C 1 58 ? 45.187 -20.351 -25.683 1.00 21.94 55 PHE C CA 1
ATOM 2887 C C . PHE C 1 58 ? 44.033 -20.902 -24.823 1.00 22.64 55 PHE C C 1
ATOM 2888 O O . PHE C 1 58 ? 43.430 -20.167 -24.046 1.00 22.46 55 PHE C O 1
ATOM 2896 N N . PRO C 1 59 ? 43.713 -22.195 -24.973 1.00 23.39 56 PRO C N 1
ATOM 2897 C CA . PRO C 1 59 ? 42.607 -22.718 -24.161 1.00 24.04 56 PRO C CA 1
ATOM 2898 C C . PRO C 1 59 ? 42.993 -23.000 -22.695 1.00 24.91 56 PRO C C 1
ATOM 2899 O O . PRO C 1 59 ? 44.142 -23.391 -22.395 1.00 24.21 56 PRO C O 1
ATOM 2903 N N . GLU C 1 60 ? 42.019 -22.800 -21.810 1.00 25.37 57 GLU C N 1
ATOM 2904 C CA . GLU C 1 60 ? 42.189 -22.962 -20.365 1.00 26.79 57 GLU C CA 1
ATOM 2905 C C . GLU C 1 60 ? 42.591 -24.379 -20.004 1.00 26.80 57 GLU C C 1
ATOM 2906 O O . GLU C 1 60 ? 43.230 -24.594 -18.975 1.00 27.03 57 GLU C O 1
ATOM 2912 N N . ASP C 1 61 ? 42.215 -25.360 -20.826 1.00 26.84 58 ASP C N 1
ATOM 2913 C CA . ASP C 1 61 ? 42.566 -26.739 -20.482 1.00 27.29 58 ASP C CA 1
ATOM 2914 C C . ASP C 1 61 ? 44.052 -26.997 -20.706 1.00 26.56 58 ASP C C 1
ATOM 2915 O O . ASP C 1 61 ? 44.634 -27.872 -20.066 1.00 27.53 58 ASP C O 1
ATOM 2920 N N . LYS C 1 62 ? 44.666 -26.221 -21.592 1.00 25.16 59 LYS C N 1
ATOM 2921 C CA . LYS C 1 62 ? 46.057 -26.448 -21.946 1.00 24.33 59 LYS C CA 1
ATOM 2922 C C . LYS C 1 62 ? 47.024 -25.474 -21.285 1.00 23.61 59 LYS C C 1
ATOM 2923 O O . LYS C 1 62 ? 48.142 -25.863 -20.929 1.00 23.90 59 LYS C O 1
ATOM 2929 N N . VAL C 1 63 ? 46.594 -24.216 -21.135 1.00 21.98 60 VAL C N 1
ATOM 2930 C CA . VAL C 1 63 ? 47.450 -23.141 -20.628 1.00 21.35 60 VAL C CA 1
ATOM 2931 C C . VAL C 1 63 ? 46.750 -22.458 -19.453 1.00 20.91 60 VAL C C 1
ATOM 2932 O O . VAL C 1 63 ? 45.587 -22.015 -19.562 1.00 21.16 60 VAL C O 1
ATOM 2936 N N . ALA C 1 64 ? 47.433 -22.422 -18.318 1.00 19.94 61 ALA C N 1
ATOM 2937 C CA . ALA C 1 64 ? 46.962 -21.611 -17.187 1.00 19.48 61 ALA C CA 1
ATOM 2938 C C . ALA C 1 64 ? 47.664 -20.255 -17.222 1.00 19.52 61 ALA C C 1
ATOM 2939 O O . ALA C 1 64 ? 48.885 -20.179 -17.438 1.00 20.67 61 ALA C O 1
ATOM 2941 N N . VAL C 1 65 ? 46.905 -19.188 -17.000 1.00 18.06 62 VAL C N 1
ATOM 2942 C CA . VAL C 1 65 ? 47.459 -17.852 -16.904 1.00 16.68 62 VAL C CA 1
ATOM 2943 C C . VAL C 1 65 ? 47.133 -17.320 -15.509 1.00 16.77 62 VAL C C 1
ATOM 2944 O O . VAL C 1 65 ? 45.973 -17.302 -15.098 1.00 16.39 62 VAL C O 1
ATOM 2948 N N . LEU C 1 66 ? 48.171 -16.908 -14.797 1.00 16.41 63 LEU C N 1
ATOM 2949 C CA . LEU C 1 66 ? 48.077 -16.454 -13.398 1.00 16.76 63 LEU C CA 1
ATOM 2950 C C . LEU C 1 66 ? 48.695 -15.079 -13.313 1.00 15.67 63 LEU C C 1
ATOM 2951 O O . LEU C 1 66 ? 49.707 -14.837 -13.961 1.00 16.58 63 LEU C O 1
ATOM 2956 N N . GLY C 1 67 ? 48.118 -14.207 -12.490 1.00 15.77 64 GLY C N 1
ATOM 2957 C CA . GLY C 1 67 ? 48.766 -12.930 -12.146 1.00 16.01 64 GLY C CA 1
ATOM 2958 C C . GLY C 1 67 ? 49.460 -13.099 -10.794 1.00 15.31 64 GLY C C 1
ATOM 2959 O O . GLY C 1 67 ? 48.958 -13.798 -9.918 1.00 16.45 64 GLY C O 1
ATOM 2960 N N . LEU C 1 68 ? 50.594 -12.447 -10.608 1.00 14.42 65 LEU C N 1
ATOM 2961 C CA . LEU C 1 68 ? 51.244 -12.446 -9.309 1.00 14.37 65 LEU C CA 1
ATOM 2962 C C . LEU C 1 68 ? 51.532 -10.984 -8.931 1.00 13.87 65 LEU C C 1
ATOM 2963 O O . LEU C 1 68 ? 52.329 -10.308 -9.592 1.00 13.91 65 LEU C O 1
ATOM 2968 N N . HIS C 1 69 ? 50.831 -10.479 -7.913 1.00 12.91 66 HIS C N 1
ATOM 2969 C CA . HIS C 1 69 ? 51.031 -9.067 -7.494 1.00 12.56 66 HIS C CA 1
ATOM 2970 C C . HIS C 1 69 ? 52.229 -9.001 -6.533 1.00 12.95 66 HIS C C 1
ATOM 2971 O O . HIS C 1 69 ? 52.153 -9.427 -5.356 1.00 13.57 66 HIS C O 1
ATOM 2978 N N . THR C 1 70 ? 53.347 -8.523 -7.070 1.00 13.12 67 THR C N 1
ATOM 2979 C CA . THR C 1 70 ? 54.648 -8.575 -6.359 1.00 13.72 67 THR C CA 1
ATOM 2980 C C . THR C 1 70 ? 54.979 -7.132 -5.978 1.00 13.20 67 THR C C 1
ATOM 2981 O O . THR C 1 70 ? 55.671 -6.411 -6.716 1.00 14.36 67 THR C O 1
ATOM 2985 N N . VAL C 1 71 ? 54.458 -6.670 -4.844 1.00 12.96 68 VAL C N 1
ATOM 2986 C CA . VAL C 1 71 ? 54.641 -5.279 -4.500 1.00 12.56 68 VAL C CA 1
ATOM 2987 C C . VAL C 1 71 ? 55.988 -5.179 -3.757 1.00 13.37 68 VAL C C 1
ATOM 2988 O O . VAL C 1 71 ? 56.133 -5.749 -2.668 1.00 12.83 68 VAL C O 1
ATOM 2992 N N . PHE C 1 72 ? 56.944 -4.447 -4.315 1.00 13.61 69 PHE C N 1
ATOM 2993 C CA . PHE C 1 72 ? 58.259 -4.356 -3.696 1.00 15.04 69 PHE C CA 1
ATOM 2994 C C . PHE C 1 72 ? 58.583 -2.915 -3.334 1.00 16.06 69 PHE C C 1
ATOM 2995 O O . PHE C 1 72 ? 59.680 -2.615 -2.890 1.00 15.28 69 PHE C O 1
ATOM 3003 N N . GLU C 1 73 ? 57.599 -2.025 -3.507 1.00 16.57 70 GLU C N 1
ATOM 3004 C CA . GLU C 1 73 ? 57.761 -0.609 -3.142 1.00 17.55 70 GLU C CA 1
ATOM 3005 C C . GLU C 1 73 ? 56.390 0.026 -2.940 1.00 17.42 70 GLU C C 1
ATOM 3006 O O . GLU C 1 73 ? 55.409 -0.519 -3.447 1.00 17.43 70 GLU C O 1
ATOM 3012 N N . HIS C 1 74 ? 56.320 1.154 -2.216 1.00 16.43 71 HIS C N 1
ATOM 3013 C CA . HIS C 1 74 ? 55.041 1.825 -1.981 1.00 16.46 71 HIS C CA 1
ATOM 3014 C C . HIS C 1 74 ? 54.005 0.819 -1.466 1.00 16.08 71 HIS C C 1
ATOM 3015 O O . HIS C 1 74 ? 52.847 0.851 -1.901 1.00 15.20 71 HIS C O 1
ATOM 3022 N N . HIS C 1 75 ? 54.408 -0.068 -0.551 1.00 15.91 72 HIS C N 1
ATOM 3023 C CA . HIS C 1 75 ? 53.540 -1.177 -0.128 1.00 16.09 72 HIS C CA 1
ATOM 3024 C C . HIS C 1 75 ? 52.139 -0.708 0.331 1.00 15.96 72 HIS C C 1
ATOM 3025 O O . HIS C 1 75 ? 51.113 -1.357 0.057 1.00 15.28 72 HIS C O 1
ATOM 3032 N N . GLU C 1 76 ? 52.108 0.439 1.008 1.00 14.85 73 GLU C N 1
ATOM 3033 C CA . GLU C 1 76 ? 50.872 0.971 1.582 1.00 15.54 73 GLU C CA 1
ATOM 3034 C C . GLU C 1 76 ? 49.878 1.485 0.526 1.00 15.26 73 GLU C C 1
ATOM 3035 O O . GLU C 1 76 ? 48.717 1.693 0.839 1.00 15.73 73 GLU C O 1
ATOM 3041 N N . ALA C 1 77 ? 50.349 1.684 -0.698 1.00 14.99 74 ALA C N 1
ATOM 3042 C CA . ALA C 1 77 ? 49.549 2.211 -1.794 1.00 15.05 74 ALA C CA 1
ATOM 3043 C C . ALA C 1 77 ? 48.893 1.105 -2.609 1.00 15.73 74 ALA C C 1
ATOM 3044 O O . ALA C 1 77 ? 47.976 1.399 -3.394 1.00 15.56 74 ALA C O 1
ATOM 3054 N N . THR C 1 79 ? 47.829 -2.227 -1.450 1.00 15.40 76 THR C N 1
ATOM 3055 C CA . THR C 1 79 ? 47.351 -3.310 -0.592 1.00 15.82 76 THR C CA 1
ATOM 3056 C C . THR C 1 79 ? 46.167 -4.053 -1.284 1.00 15.33 76 THR C C 1
ATOM 3057 O O . THR C 1 79 ? 45.614 -3.569 -2.301 1.00 16.34 76 THR C O 1
ATOM 3061 N N . PRO C 1 80 ? 45.760 -5.213 -0.743 1.00 15.79 77 PRO C N 1
ATOM 3062 C CA . PRO C 1 80 ? 44.710 -5.968 -1.418 1.00 15.46 77 PRO C CA 1
ATOM 3063 C C . PRO C 1 80 ? 43.394 -5.210 -1.656 1.00 15.74 77 PRO C C 1
ATOM 3064 O O . PRO C 1 80 ? 42.712 -5.501 -2.658 1.00 14.85 77 PRO C O 1
ATOM 3068 N N . ILE C 1 81 ? 43.014 -4.275 -0.775 1.00 15.10 78 ILE C N 1
ATOM 3069 C CA . ILE C 1 81 ? 41.742 -3.531 -1.019 1.00 15.15 78 ILE C CA 1
ATOM 3070 C C . ILE C 1 81 ? 41.913 -2.714 -2.315 1.00 14.13 78 ILE C C 1
ATOM 3071 O O . ILE C 1 81 ? 40.990 -2.602 -3.129 1.00 14.02 78 ILE C O 1
ATOM 3076 N N . SER C 1 82 ? 43.114 -2.179 -2.520 1.00 13.28 79 SER C N 1
ATOM 3077 C CA . SER C 1 82 ? 43.405 -1.445 -3.755 1.00 12.87 79 SER C CA 1
ATOM 3078 C C . SER C 1 82 ? 43.469 -2.321 -4.987 1.00 12.14 79 SER C C 1
ATOM 3079 O O . SER C 1 82 ? 42.977 -1.944 -6.066 1.00 11.89 79 SER C O 1
ATOM 3082 N N . LEU C 1 83 ? 44.105 -3.480 -4.844 1.00 12.99 80 LEU C N 1
ATOM 3083 C CA . LEU C 1 83 ? 44.205 -4.473 -5.910 1.00 13.10 80 LEU C CA 1
ATOM 3084 C C . LEU C 1 83 ? 42.855 -4.979 -6.365 1.00 14.21 80 LEU C C 1
ATOM 3085 O O . LEU C 1 83 ? 42.638 -5.116 -7.559 1.00 15.14 80 LEU C O 1
ATOM 3090 N N . LYS C 1 84 ? 41.958 -5.277 -5.412 1.00 14.23 81 LYS C N 1
ATOM 3091 C CA . LYS C 1 84 ? 40.592 -5.721 -5.740 1.00 14.97 81 LYS C CA 1
ATOM 3092 C C . LYS C 1 84 ? 39.889 -4.725 -6.696 1.00 13.42 81 LYS C C 1
ATOM 3093 O O . LYS C 1 84 ? 39.293 -5.128 -7.705 1.00 13.12 81 LYS C O 1
ATOM 3099 N N . ALA C 1 85 ? 40.005 -3.430 -6.390 1.00 12.43 82 ALA C N 1
ATOM 3100 C CA . ALA C 1 85 ? 39.393 -2.368 -7.218 1.00 12.71 82 ALA C CA 1
ATOM 3101 C C . ALA C 1 85 ? 40.073 -2.283 -8.576 1.00 11.40 82 ALA C C 1
ATOM 3102 O O . ALA C 1 85 ? 39.409 -2.174 -9.604 1.00 11.44 82 ALA C O 1
ATOM 3104 N N . PHE C 1 86 ? 41.393 -2.411 -8.583 1.00 12.89 83 PHE C N 1
ATOM 3105 C CA . PHE C 1 86 ? 42.154 -2.401 -9.829 1.00 13.59 83 PHE C CA 1
ATOM 3106 C C . PHE C 1 86 ? 41.765 -3.547 -10.775 1.00 14.40 83 PHE C C 1
ATOM 3107 O O . PHE C 1 86 ? 41.588 -3.340 -12.001 1.00 15.84 83 PHE C O 1
ATOM 3115 N N . LEU C 1 87 ? 41.622 -4.748 -10.219 1.00 12.97 84 LEU C N 1
ATOM 3116 C CA . LEU C 1 87 ? 41.225 -5.906 -11.019 1.00 13.87 84 LEU C CA 1
ATOM 3117 C C . LEU C 1 87 ? 39.818 -5.727 -11.579 1.00 13.73 84 LEU C C 1
ATOM 3118 O O . LEU C 1 87 ? 39.552 -6.114 -12.709 1.00 13.62 84 LEU C O 1
ATOM 3123 N N . HIS C 1 88 ? 38.927 -5.144 -10.787 1.00 14.22 85 HIS C N 1
ATOM 3124 C CA . HIS C 1 88 ? 37.585 -4.817 -11.271 1.00 15.06 85 HIS C CA 1
ATOM 3125 C C . HIS C 1 88 ? 37.615 -3.797 -12.442 1.00 15.51 85 HIS C C 1
ATOM 3126 O O . HIS C 1 88 ? 37.105 -4.087 -13.545 1.00 15.56 85 HIS C O 1
ATOM 3133 N N . GLU C 1 89 ? 38.230 -2.632 -12.221 1.00 14.96 86 GLU C N 1
ATOM 3134 C CA . GLU C 1 89 ? 38.259 -1.556 -13.247 1.00 15.37 86 GLU C CA 1
ATOM 3135 C C . GLU C 1 89 ? 38.864 -1.974 -14.559 1.00 15.67 86 GLU C C 1
ATOM 3136 O O . GLU C 1 89 ? 38.395 -1.571 -15.627 1.00 15.71 86 GLU C O 1
ATOM 3142 N N . TYR C 1 90 ? 39.912 -2.779 -14.482 1.00 14.77 87 TYR C N 1
ATOM 3143 C CA . TYR C 1 90 ? 40.613 -3.219 -15.665 1.00 15.31 87 TYR C CA 1
ATOM 3144 C C . TYR C 1 90 ? 40.101 -4.561 -16.180 1.00 15.76 87 TYR C C 1
ATOM 3145 O O . TYR C 1 90 ? 40.727 -5.166 -17.066 1.00 16.16 87 TYR C O 1
ATOM 3154 N N . ARG C 1 91 ? 39.009 -5.056 -15.593 1.00 16.02 88 ARG C N 1
ATOM 3155 C CA . ARG C 1 91 ? 38.424 -6.342 -15.994 1.00 16.75 88 ARG C CA 1
ATOM 3156 C C . ARG C 1 91 ? 39.425 -7.494 -16.150 1.00 16.63 88 ARG C C 1
ATOM 3157 O O . ARG C 1 91 ? 39.424 -8.216 -17.147 1.00 15.87 88 ARG C O 1
ATOM 3165 N N . ILE C 1 92 ? 40.262 -7.673 -15.143 1.00 17.22 89 ILE C N 1
ATOM 3166 C CA . ILE C 1 92 ? 41.189 -8.775 -15.102 1.00 17.57 89 ILE C CA 1
ATOM 3167 C C . ILE C 1 92 ? 40.478 -9.912 -14.385 1.00 17.45 89 ILE C C 1
ATOM 3168 O O . ILE C 1 92 ? 40.155 -9.796 -13.196 1.00 16.86 89 ILE C O 1
ATOM 3173 N N . LYS C 1 93 ? 40.202 -10.989 -15.117 1.00 17.13 90 LYS C N 1
ATOM 3174 C CA . LYS C 1 93 ? 39.338 -12.036 -14.621 1.00 18.11 90 LYS C CA 1
ATOM 3175 C C . LYS C 1 93 ? 40.105 -13.314 -14.274 1.00 18.04 90 LYS C C 1
ATOM 3176 O O . LYS C 1 93 ? 39.546 -14.217 -13.639 1.00 18.26 90 LYS C O 1
ATOM 3182 N N . PHE C 1 94 ? 41.358 -13.422 -14.704 1.00 17.23 91 PHE C N 1
ATOM 3183 C CA . PHE C 1 94 ? 42.157 -14.623 -14.358 1.00 16.78 91 PHE C CA 1
ATOM 3184 C C . PHE C 1 94 ? 42.698 -14.567 -12.906 1.00 16.35 91 PHE C C 1
ATOM 3185 O O . PHE C 1 94 ? 42.703 -13.495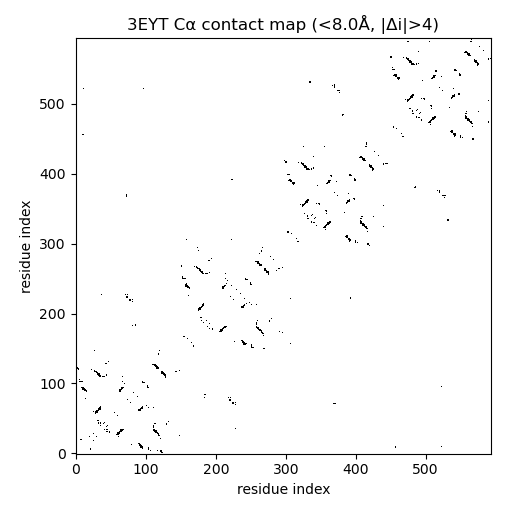 -12.293 1.00 16.82 91 PHE C O 1
ATOM 3193 N N . PRO C 1 95 ? 43.114 -15.722 -12.351 1.00 15.94 92 PRO C N 1
ATOM 3194 C CA . PRO C 1 95 ? 43.484 -15.742 -10.940 1.00 15.86 92 PRO C CA 1
ATOM 3195 C C . PRO C 1 95 ? 44.684 -14.849 -10.689 1.00 14.48 92 PRO C C 1
ATOM 3196 O O . PRO C 1 95 ? 45.642 -14.802 -11.479 1.00 14.84 92 PRO C O 1
ATOM 3200 N N . VAL C 1 96 ? 44.596 -14.097 -9.616 1.00 14.22 93 VAL C N 1
ATOM 3201 C CA . VAL C 1 96 ? 45.702 -13.219 -9.236 1.00 13.27 93 VAL C CA 1
ATOM 3202 C C . VAL C 1 96 ? 46.072 -13.464 -7.783 1.00 13.66 93 VAL C C 1
ATOM 3203 O O . VAL C 1 96 ? 45.217 -13.362 -6.893 1.00 14.76 93 VAL C O 1
ATOM 3207 N N . GLY C 1 97 ? 47.354 -13.750 -7.551 1.00 13.62 94 GLY C N 1
ATOM 3208 C CA . GLY C 1 97 ? 47.829 -14.079 -6.183 1.00 13.53 94 GLY C CA 1
ATOM 3209 C C . GLY C 1 97 ? 48.625 -12.916 -5.626 1.00 14.59 94 GLY C C 1
ATOM 3210 O O . GLY C 1 97 ? 49.446 -12.354 -6.339 1.00 14.64 94 GLY C O 1
ATOM 3211 N N . VAL C 1 98 ? 48.385 -12.538 -4.364 1.00 14.80 95 VAL C N 1
ATOM 3212 C CA . VAL C 1 98 ? 49.213 -11.519 -3.720 1.00 14.47 95 VAL C CA 1
ATOM 3213 C C . VAL C 1 98 ? 50.439 -12.227 -3.113 1.00 15.61 95 VAL C C 1
ATOM 3214 O O . VAL C 1 98 ? 50.305 -13.141 -2.263 1.00 15.73 95 VAL C O 1
ATOM 3218 N N . ASP C 1 99 ? 51.613 -11.802 -3.553 1.00 14.87 96 ASP C N 1
ATOM 3219 C CA . ASP C 1 99 ? 52.865 -12.425 -3.124 1.00 15.27 96 ASP C CA 1
ATOM 3220 C C . ASP C 1 99 ? 53.046 -12.123 -1.624 1.00 15.51 96 ASP C C 1
ATOM 3221 O O . ASP C 1 99 ? 52.789 -11.017 -1.167 1.00 16.26 96 ASP C O 1
ATOM 3226 N N . GLN C 1 100 ? 53.487 -13.111 -0.862 1.00 16.18 97 GLN C N 1
ATOM 3227 C CA . GLN C 1 100 ? 53.688 -12.912 0.589 1.00 15.08 97 GLN C CA 1
ATOM 3228 C C . GLN C 1 100 ? 54.789 -11.878 0.888 1.00 16.08 97 GLN C C 1
ATOM 3229 O O . GLN C 1 100 ? 55.813 -11.843 0.202 1.00 16.46 97 GLN C O 1
ATOM 3235 N N . PRO C 1 101 ? 54.625 -11.107 1.971 1.00 16.16 98 PRO C N 1
ATOM 3236 C CA . PRO C 1 101 ? 55.653 -10.132 2.344 1.00 16.87 98 PRO C CA 1
ATOM 3237 C C . PRO C 1 101 ? 56.987 -10.813 2.704 1.00 16.50 98 PRO C C 1
ATOM 3238 O O . PRO C 1 101 ? 57.000 -11.898 3.305 1.00 16.57 98 PRO C O 1
ATOM 3242 N N . GLY C 1 102 ? 58.090 -10.190 2.302 1.00 16.95 99 GLY C N 1
ATOM 3243 C CA . GLY C 1 102 ? 59.407 -10.774 2.497 1.00 17.44 99 GLY C CA 1
ATOM 3244 C C . GLY C 1 102 ? 60.018 -10.265 3.789 1.00 18.93 99 GLY C C 1
ATOM 3245 O O . GLY C 1 102 ? 59.371 -9.501 4.541 1.00 18.07 99 GLY C O 1
ATOM 3246 N N . ASP C 1 103 ? 61.258 -10.688 4.019 1.00 19.34 100 ASP C N 1
ATOM 3247 C CA . ASP C 1 103 ? 62.068 -10.224 5.122 1.00 21.12 100 ASP C CA 1
ATOM 3248 C C . ASP C 1 103 ? 62.339 -8.752 4.951 1.00 20.57 100 ASP C C 1
ATOM 3249 O O . ASP C 1 103 ? 62.342 -7.999 5.938 1.00 21.14 100 ASP C O 1
ATOM 3254 N N . GLY C 1 104 ? 62.568 -8.344 3.700 1.00 19.33 101 GLY C N 1
ATOM 3255 C CA . GLY C 1 104 ? 62.765 -6.932 3.354 1.00 18.91 101 GLY C CA 1
ATOM 3256 C C . GLY C 1 104 ? 61.610 -6.464 2.443 1.00 19.44 101 GLY C C 1
ATOM 3257 O O . GLY C 1 104 ? 60.498 -7.000 2.522 1.00 18.75 101 GLY C O 1
ATOM 3258 N N . ALA C 1 105 ? 61.909 -5.490 1.579 1.00 17.96 102 ALA C N 1
ATOM 3259 C CA . ALA C 1 105 ? 60.986 -4.878 0.639 1.00 18.01 102 ALA C CA 1
ATOM 3260 C C . ALA C 1 105 ? 60.381 -5.875 -0.368 1.00 18.37 102 ALA C C 1
ATOM 3261 O O . ALA C 1 105 ? 59.166 -5.861 -0.587 1.00 18.25 102 ALA C O 1
ATOM 3271 N N . PRO C 1 107 ? 58.849 -9.136 -2.025 1.00 14.76 104 PRO C N 1
ATOM 3272 C CA . PRO C 1 107 ? 58.045 -10.228 -1.486 1.00 13.86 104 PRO C CA 1
ATOM 3273 C C . PRO C 1 107 ? 58.650 -11.612 -1.800 1.00 13.42 104 PRO C C 1
ATOM 3274 O O . PRO C 1 107 ? 59.604 -11.699 -2.584 1.00 12.72 104 PRO C O 1
ATOM 3278 N N . ARG C 1 108 ? 58.088 -12.679 -1.216 1.00 13.66 105 ARG C N 1
ATOM 3279 C CA . ARG C 1 108 ? 58.811 -13.966 -1.132 1.00 14.30 105 ARG C CA 1
ATOM 3280 C C . ARG C 1 108 ? 58.950 -14.689 -2.475 1.00 14.24 105 ARG C C 1
ATOM 3281 O O . ARG C 1 108 ? 60.035 -15.219 -2.793 1.00 12.86 105 ARG C O 1
ATOM 3289 N N . THR C 1 109 ? 57.863 -14.752 -3.239 1.00 12.89 106 THR C N 1
ATOM 3290 C CA . THR C 1 109 ? 57.914 -15.475 -4.531 1.00 14.36 106 THR C CA 1
ATOM 3291 C C . THR C 1 109 ? 58.789 -14.717 -5.532 1.00 14.48 106 THR C C 1
ATOM 3292 O O . THR C 1 109 ? 59.620 -15.306 -6.269 1.00 15.24 106 THR C O 1
ATOM 3304 N N . ALA C 1 111 ? 61.387 -12.843 -4.829 1.00 12.35 108 ALA C N 1
ATOM 3305 C CA . ALA C 1 111 ? 62.775 -13.135 -4.455 1.00 13.87 108 ALA C CA 1
ATOM 3306 C C . ALA C 1 111 ? 63.167 -14.547 -4.833 1.00 14.10 108 ALA C C 1
ATOM 3307 O O . ALA C 1 111 ? 64.242 -14.748 -5.367 1.00 14.65 108 ALA C O 1
ATOM 3309 N N . ALA C 1 112 ? 62.300 -15.532 -4.566 1.00 14.05 109 ALA C N 1
ATOM 3310 C CA . ALA C 1 112 ? 62.581 -16.929 -4.925 1.00 13.50 109 ALA C CA 1
ATOM 3311 C C . ALA C 1 112 ? 62.875 -17.080 -6.419 1.00 13.51 109 ALA C C 1
ATOM 3312 O O . ALA C 1 112 ? 63.723 -17.890 -6.808 1.00 12.53 109 ALA C O 1
ATOM 3314 N N . TYR C 1 113 ? 62.205 -16.274 -7.243 1.00 11.94 110 TYR C N 1
ATOM 3315 C CA . TYR C 1 113 ? 62.382 -16.355 -8.677 1.00 13.69 110 TYR C CA 1
ATOM 3316 C C . TYR C 1 113 ? 63.512 -15.476 -9.217 1.00 13.43 110 TYR C C 1
ATOM 3317 O O . TYR C 1 113 ? 63.781 -15.505 -10.428 1.00 14.83 110 TYR C O 1
ATOM 3326 N N . GLN C 1 114 ? 64.132 -14.701 -8.330 1.00 13.53 111 GLN C N 1
ATOM 3327 C CA . GLN C 1 114 ? 65.202 -13.759 -8.685 1.00 14.66 111 GLN C CA 1
ATOM 3328 C C . GLN C 1 114 ? 64.710 -12.761 -9.760 1.00 14.41 111 GLN C C 1
ATOM 3329 O O . GLN C 1 114 ? 65.426 -12.455 -10.717 1.00 13.72 111 GLN C O 1
ATOM 3343 N N . ARG C 1 116 ? 63.806 -9.320 -11.629 1.00 16.98 113 ARG C N 1
ATOM 3344 C CA . ARG C 1 116 ? 64.532 -8.047 -11.706 1.00 17.64 113 ARG C CA 1
ATOM 3345 C C . ARG C 1 116 ? 63.610 -6.856 -11.509 1.00 17.62 113 ARG C C 1
ATOM 3346 O O . ARG C 1 116 ? 64.072 -5.732 -11.334 1.00 17.57 113 ARG C O 1
ATOM 3354 N N . GLY C 1 117 ? 62.302 -7.083 -11.563 1.00 16.61 114 GLY C N 1
ATOM 3355 C CA . GLY C 1 117 ? 61.369 -5.950 -11.462 1.00 16.13 114 GLY C CA 1
ATOM 3356 C C . GLY C 1 117 ? 60.081 -6.419 -12.084 1.00 15.73 114 GLY C C 1
ATOM 3357 O O . GLY C 1 117 ? 59.883 -7.643 -12.276 1.00 15.14 114 GLY C O 1
ATOM 3358 N N . THR C 1 118 ? 59.201 -5.463 -12.401 1.00 15.40 115 THR C N 1
ATOM 3359 C CA . THR C 1 118 ? 57.919 -5.770 -13.049 1.00 15.26 115 THR C CA 1
ATOM 3360 C C . THR C 1 118 ? 57.804 -4.850 -14.279 1.00 15.67 115 THR C C 1
ATOM 3361 O O . THR C 1 118 ? 58.349 -3.747 -14.265 1.00 14.79 115 THR C O 1
ATOM 3365 N N . PRO C 1 119 ? 57.087 -5.289 -15.332 1.00 15.20 116 PRO C N 1
ATOM 3366 C CA . PRO C 1 119 ? 56.487 -6.622 -15.388 1.00 15.20 116 PRO C CA 1
ATOM 3367 C C . PRO C 1 119 ? 57.510 -7.713 -15.718 1.00 14.67 116 PRO C C 1
ATOM 3368 O O . PRO C 1 119 ? 58.503 -7.466 -16.413 1.00 15.36 116 PRO C O 1
ATOM 3372 N N . SER C 1 120 ? 57.287 -8.898 -15.171 1.00 14.81 117 SER C N 1
ATOM 3373 C CA . SER C 1 120 ? 58.038 -10.073 -15.572 1.00 15.55 117 SER C CA 1
ATOM 3374 C C . SER C 1 120 ? 57.071 -11.140 -15.996 1.00 16.10 117 SER C C 1
ATOM 3375 O O . SER C 1 120 ? 55.998 -11.292 -15.407 1.00 16.87 117 SER C O 1
ATOM 3378 N N . LEU C 1 121 ? 57.461 -11.895 -17.011 1.00 16.64 118 LEU C N 1
ATOM 3379 C CA . LEU C 1 121 ? 56.630 -12.969 -17.483 1.00 17.50 118 LEU C CA 1
ATOM 3380 C C . LEU C 1 121 ? 57.419 -14.264 -17.335 1.00 17.98 118 LEU C C 1
ATOM 3381 O O . LEU C 1 121 ? 58.572 -14.352 -17.808 1.00 18.51 118 LEU C O 1
ATOM 3386 N N . LEU C 1 122 ? 56.832 -15.237 -16.622 1.00 17.10 119 LEU C N 1
ATOM 3387 C CA . LEU C 1 122 ? 57.503 -16.518 -16.372 1.00 18.40 119 LEU C CA 1
ATOM 3388 C C . LEU C 1 122 ? 56.722 -17.614 -17.061 1.00 17.94 119 LEU C C 1
ATOM 3389 O O . LEU C 1 122 ? 55.482 -17.597 -17.050 1.00 17.84 119 LEU C O 1
ATOM 3394 N N . LEU C 1 123 ? 57.440 -18.564 -17.655 1.00 17.78 120 LEU C N 1
ATOM 3395 C CA . LEU C 1 123 ? 56.848 -19.715 -18.324 1.00 18.55 120 LEU C CA 1
ATOM 3396 C C . LEU C 1 123 ? 57.348 -20.994 -17.704 1.00 18.50 120 LEU C C 1
ATOM 3397 O O . LEU C 1 123 ? 58.567 -21.251 -17.683 1.00 18.59 120 LEU C O 1
ATOM 3402 N N . ILE C 1 124 ? 56.397 -21.796 -17.240 1.00 17.28 121 ILE C N 1
ATOM 3403 C CA . ILE C 1 124 ? 56.650 -23.063 -16.586 1.00 18.43 121 ILE C CA 1
ATOM 3404 C C . ILE C 1 124 ? 56.098 -24.200 -17.446 1.00 18.17 121 ILE C C 1
ATOM 3405 O O . ILE C 1 124 ? 54.937 -24.175 -17.873 1.00 17.82 121 ILE C O 1
ATOM 3410 N N . ASP C 1 125 ? 56.936 -25.196 -17.694 1.00 18.66 122 ASP C N 1
ATOM 3411 C CA . ASP C 1 125 ? 56.553 -26.295 -18.577 1.00 19.00 122 ASP C CA 1
ATOM 3412 C C . ASP C 1 125 ? 55.600 -27.273 -17.886 1.00 19.47 122 ASP C C 1
ATOM 3413 O O . ASP C 1 125 ? 55.346 -27.147 -16.703 1.00 19.63 122 ASP C O 1
ATOM 3418 N N . LYS C 1 126 ? 55.078 -28.248 -18.634 1.00 20.57 123 LYS C N 1
ATOM 3419 C CA . LYS C 1 126 ? 54.147 -29.269 -18.097 1.00 21.02 123 LYS C CA 1
ATOM 3420 C C . LYS C 1 126 ? 54.720 -30.074 -16.926 1.00 21.18 123 LYS C C 1
ATOM 3421 O O . LYS C 1 126 ? 53.979 -30.675 -16.147 1.00 21.20 123 LYS C O 1
ATOM 3427 N N . ALA C 1 127 ? 56.043 -30.107 -16.818 1.00 22.01 124 ALA C N 1
ATOM 3428 C CA . ALA C 1 127 ? 56.699 -30.857 -15.744 1.00 22.54 124 ALA C CA 1
ATOM 3429 C C . ALA C 1 127 ? 56.982 -30.017 -14.493 1.00 22.52 124 ALA C C 1
ATOM 3430 O O . ALA C 1 127 ? 57.537 -30.536 -13.535 1.00 23.38 124 ALA C O 1
ATOM 3432 N N . GLY C 1 128 ? 56.620 -28.728 -14.510 1.00 22.36 125 GLY C N 1
ATOM 3433 C CA . GLY C 1 128 ? 56.830 -27.844 -13.364 1.00 21.39 125 GLY C CA 1
ATOM 3434 C C . GLY C 1 128 ? 58.156 -27.107 -13.369 1.00 21.50 125 GLY C C 1
ATOM 3435 O O . GLY C 1 128 ? 58.515 -26.437 -12.388 1.00 21.66 125 GLY C O 1
ATOM 3436 N N . ASP C 1 129 ? 58.900 -27.199 -14.464 1.00 21.37 126 ASP C N 1
ATOM 3437 C CA . ASP C 1 129 ? 60.172 -26.479 -14.559 1.00 21.26 126 ASP C CA 1
ATOM 3438 C C . ASP C 1 129 ? 60.030 -25.109 -15.192 1.00 20.14 126 ASP C C 1
ATOM 3439 O O . ASP C 1 129 ? 59.291 -24.931 -16.173 1.00 20.12 126 ASP C O 1
ATOM 3444 N N . LEU C 1 130 ? 60.767 -24.144 -14.643 1.00 19.82 127 LEU C N 1
ATOM 3445 C CA . LEU C 1 130 ? 60.873 -22.825 -15.248 1.00 19.23 127 LEU C CA 1
ATOM 3446 C C . LEU C 1 130 ? 61.664 -22.894 -16.557 1.00 19.69 127 LEU C C 1
ATOM 3447 O O . LEU C 1 130 ? 62.778 -23.429 -16.592 1.00 20.16 127 LEU C O 1
ATOM 3452 N N . ARG C 1 131 ? 61.105 -22.328 -17.624 1.00 19.32 128 ARG C N 1
ATOM 3453 C CA . ARG C 1 131 ? 61.692 -22.448 -18.947 1.00 19.75 128 ARG C CA 1
ATOM 3454 C C . ARG C 1 131 ? 61.923 -21.101 -19.624 1.00 20.32 128 ARG C C 1
ATOM 3455 O O . ARG C 1 131 ? 62.713 -21.010 -20.553 1.00 21.02 128 ARG C O 1
ATOM 3463 N N . ALA C 1 132 ? 61.204 -20.063 -19.199 1.00 18.93 129 ALA C N 1
ATOM 3464 C CA . ALA C 1 132 ? 61.520 -18.722 -19.674 1.00 18.80 129 ALA C CA 1
ATOM 3465 C C . ALA C 1 132 ? 61.189 -17.730 -18.587 1.00 18.19 129 ALA C C 1
ATOM 3466 O O . ALA C 1 132 ? 60.311 -17.972 -17.766 1.00 17.14 129 ALA C O 1
ATOM 3468 N N . HIS C 1 133 ? 61.885 -16.603 -18.614 1.00 19.05 130 HIS C N 1
ATOM 3469 C CA . HIS C 1 133 ? 61.740 -15.584 -17.585 1.00 18.61 130 HIS C CA 1
ATOM 3470 C C . HIS C 1 133 ? 62.081 -14.259 -18.267 1.00 19.07 130 HIS C C 1
ATOM 3471 O O . HIS C 1 133 ? 63.253 -13.943 -18.482 1.00 18.36 130 HIS C O 1
ATOM 3478 N N . HIS C 1 134 ? 61.044 -13.507 -18.629 1.00 18.47 131 HIS C N 1
ATOM 3479 C CA . HIS C 1 134 ? 61.190 -12.262 -19.393 1.00 19.43 131 HIS C CA 1
ATOM 3480 C C . HIS C 1 134 ? 60.914 -11.073 -18.520 1.00 19.48 131 HIS C C 1
ATOM 3481 O O . HIS C 1 134 ? 59.910 -11.045 -17.829 1.00 20.56 131 HIS C O 1
ATOM 3488 N N . PHE C 1 135 ? 61.777 -10.071 -18.606 1.00 19.49 132 PHE C N 1
ATOM 3489 C CA . PHE C 1 135 ? 61.626 -8.854 -17.839 1.00 19.92 132 PHE C CA 1
ATOM 3490 C C . PHE C 1 135 ? 61.314 -7.720 -18.807 1.00 19.96 132 PHE C C 1
ATOM 3491 O O . PHE C 1 135 ? 62.061 -7.495 -19.750 1.00 19.94 132 PHE C O 1
ATOM 3499 N N . GLY C 1 136 ? 60.207 -7.003 -18.600 1.00 20.62 133 GLY C N 1
ATOM 3500 C CA . GLY C 1 136 ? 59.872 -5.883 -19.498 1.00 21.58 133 GLY C CA 1
ATOM 3501 C C . GLY C 1 136 ? 59.168 -6.300 -20.788 1.00 22.41 133 GLY C C 1
ATOM 3502 O O . GLY C 1 136 ? 58.260 -7.144 -20.771 1.00 21.99 133 GLY C O 1
ATOM 3503 N N . ASP C 1 137 ? 59.571 -5.695 -21.904 1.00 22.68 134 ASP C N 1
ATOM 3504 C CA . ASP C 1 137 ? 58.845 -5.860 -23.169 1.00 24.10 134 ASP C CA 1
ATOM 3505 C C . ASP C 1 137 ? 59.060 -7.261 -23.718 1.00 23.41 134 ASP C C 1
ATOM 3506 O O . ASP C 1 137 ? 60.163 -7.800 -23.627 1.00 23.45 134 ASP C O 1
ATOM 3511 N N . VAL C 1 138 ? 57.995 -7.868 -24.222 1.00 22.67 135 VAL C N 1
ATOM 3512 C CA . VAL C 1 138 ? 58.085 -9.233 -24.747 1.00 22.62 135 VAL C CA 1
ATOM 3513 C C . VAL C 1 138 ? 57.496 -9.309 -26.158 1.00 21.92 135 VAL C C 1
ATOM 3514 O O . VAL C 1 138 ? 56.367 -8.846 -26.395 1.00 22.23 135 VAL C O 1
ATOM 3518 N N . SER C 1 139 ? 58.266 -9.894 -27.072 1.00 20.71 136 SER C N 1
ATOM 3519 C CA . SER C 1 139 ? 57.795 -10.189 -28.414 1.00 20.33 136 SER C CA 1
ATOM 3520 C C . SER C 1 139 ? 56.673 -11.222 -28.350 1.00 19.62 136 SER C C 1
ATOM 3521 O O . SER C 1 139 ? 56.882 -12.353 -27.903 1.00 18.96 136 SER C O 1
ATOM 3524 N N . GLU C 1 140 ? 55.488 -10.822 -28.804 1.00 18.18 137 GLU C N 1
ATOM 3525 C CA . GLU C 1 140 ? 54.361 -11.747 -28.918 1.00 17.94 137 GLU C CA 1
ATOM 3526 C C . GLU C 1 140 ? 54.635 -12.940 -29.857 1.00 16.24 137 GLU C C 1
ATOM 3527 O O . GLU C 1 140 ? 54.231 -14.076 -29.550 1.00 15.53 137 GLU C O 1
ATOM 3533 N N . LEU C 1 141 ? 55.303 -12.695 -30.986 1.00 15.78 138 LEU C N 1
ATOM 3534 C CA . LEU C 1 141 ? 55.709 -13.811 -31.865 1.00 15.60 138 LEU C CA 1
ATOM 3535 C C . LEU C 1 141 ? 56.605 -14.799 -31.119 1.00 16.07 138 LEU C C 1
ATOM 3536 O O . LEU C 1 141 ? 56.425 -16.025 -31.218 1.00 15.11 138 LEU C O 1
ATOM 3541 N N . LEU C 1 142 ? 57.572 -14.293 -30.367 1.00 16.21 139 LEU C N 1
ATOM 3542 C CA . LEU C 1 142 ? 58.521 -15.234 -29.735 1.00 17.58 139 LEU C CA 1
ATOM 3543 C C . LEU C 1 142 ? 57.907 -15.926 -28.528 1.00 17.68 139 LEU C C 1
ATOM 3544 O O . LEU C 1 142 ? 58.175 -17.110 -28.305 1.00 18.77 139 LEU C O 1
ATOM 3549 N N . LEU C 1 143 ? 57.052 -15.216 -27.786 1.00 17.59 140 LEU C N 1
ATOM 3550 C CA . LEU C 1 143 ? 56.324 -15.837 -26.668 1.00 17.02 140 LEU C CA 1
ATOM 3551 C C . LEU C 1 143 ? 55.353 -16.929 -27.132 1.00 16.84 140 LEU C C 1
ATOM 3552 O O . LEU C 1 143 ? 55.252 -17.993 -26.502 1.00 15.99 140 LEU C O 1
ATOM 3557 N N . GLY C 1 144 ? 54.618 -16.661 -28.214 1.00 16.35 141 GLY C N 1
ATOM 3558 C CA . GLY C 1 144 ? 53.724 -17.665 -28.802 1.00 16.07 141 GLY C CA 1
ATOM 3559 C C . GLY C 1 144 ? 54.506 -18.899 -29.252 1.00 16.26 141 GLY C C 1
ATOM 3560 O O . GLY C 1 144 ? 54.066 -20.031 -29.040 1.00 16.85 141 GLY C O 1
ATOM 3561 N N . ALA C 1 145 ? 55.689 -18.677 -29.835 1.00 15.94 142 ALA C N 1
ATOM 3562 C CA . ALA C 1 145 ? 56.586 -19.770 -30.211 1.00 16.31 142 ALA C CA 1
ATOM 3563 C C . ALA C 1 145 ? 57.031 -20.591 -28.966 1.00 16.70 142 ALA C C 1
ATOM 3564 O O . ALA C 1 145 ? 56.993 -21.840 -28.971 1.00 16.59 142 ALA C O 1
ATOM 3566 N N . GLU C 1 146 ? 57.411 -19.902 -27.890 1.00 16.41 143 GLU C N 1
ATOM 3567 C CA . GLU C 1 146 ? 57.837 -20.612 -26.668 1.00 17.32 143 GLU C CA 1
ATOM 3568 C C . GLU C 1 146 ? 56.704 -21.421 -26.059 1.00 17.32 143 GLU C C 1
ATOM 3569 O O . GLU C 1 146 ? 56.928 -22.583 -25.647 1.00 17.69 143 GLU C O 1
ATOM 3575 N N . ILE C 1 147 ? 55.495 -20.847 -26.028 1.00 16.66 144 ILE C N 1
ATOM 3576 C CA . ILE C 1 147 ? 54.320 -21.566 -25.493 1.00 16.18 144 ILE C CA 1
ATOM 3577 C C . ILE C 1 147 ? 53.998 -22.826 -26.326 1.00 16.25 144 ILE C C 1
ATOM 3578 O O . ILE C 1 147 ? 53.735 -23.916 -25.773 1.00 16.36 144 ILE C O 1
ATOM 3583 N N . ALA C 1 148 ? 54.056 -22.693 -27.645 1.00 16.14 145 ALA C N 1
ATOM 3584 C CA . ALA C 1 148 ? 53.858 -23.858 -28.530 1.00 16.23 145 ALA C CA 1
ATOM 3585 C C . ALA C 1 148 ? 54.890 -24.952 -28.303 1.00 16.55 145 ALA C C 1
ATOM 3586 O O . ALA C 1 148 ? 54.555 -26.120 -28.300 1.00 17.12 145 ALA C O 1
ATOM 3588 N N . THR C 1 149 ? 56.144 -24.575 -28.122 1.00 17.48 146 THR C N 1
ATOM 3589 C CA . THR C 1 149 ? 57.207 -25.547 -27.884 1.00 18.77 146 THR C CA 1
ATOM 3590 C C . THR C 1 149 ? 56.910 -26.373 -26.628 1.00 19.08 146 THR C C 1
ATOM 3591 O O . THR C 1 149 ? 57.035 -27.613 -26.632 1.00 19.46 146 THR C O 1
ATOM 3595 N N . LEU C 1 150 ? 56.501 -25.675 -25.578 1.00 18.65 147 LEU C N 1
ATOM 3596 C CA . LEU C 1 150 ? 56.145 -26.289 -24.297 1.00 18.98 147 LEU C CA 1
ATOM 3597 C C . LEU C 1 150 ? 54.883 -27.149 -24.413 1.00 19.24 147 LEU C C 1
ATOM 3598 O O . LEU C 1 150 ? 54.815 -28.265 -23.847 1.00 19.64 147 LEU C O 1
ATOM 3603 N N . LEU C 1 151 ? 53.893 -26.650 -25.154 1.00 19.22 148 LEU C N 1
ATOM 3604 C CA . LEU C 1 151 ? 52.686 -27.431 -25.443 1.00 20.15 148 LEU C CA 1
ATOM 3605 C C . LEU C 1 151 ? 52.995 -28.662 -26.298 1.00 20.76 148 LEU C C 1
ATOM 3606 O O . LEU C 1 151 ? 52.298 -29.676 -26.197 1.00 21.52 148 LEU C O 1
ATOM 3611 N N . GLY C 1 152 ? 54.047 -28.576 -27.109 1.00 21.27 149 GLY C N 1
ATOM 3612 C CA . GLY C 1 152 ? 54.478 -29.695 -27.965 1.00 22.81 149 GLY C CA 1
ATOM 3613 C C . GLY C 1 152 ? 55.100 -30.867 -27.216 1.00 23.93 149 GLY C C 1
ATOM 3614 O O . GLY C 1 152 ? 55.192 -31.975 -27.752 1.00 23.54 149 GLY C O 1
ATOM 3615 N N . GLU C 1 153 ? 55.525 -30.622 -25.979 1.00 24.86 150 GLU C N 1
ATOM 3616 C CA . GLU C 1 153 ? 56.197 -31.624 -25.154 1.00 26.09 150 GLU C CA 1
ATOM 3617 C C . GLU C 1 153 ? 55.209 -32.619 -24.542 1.00 27.37 150 GLU C C 1
ATOM 3618 O O . GLU C 1 153 ? 54.053 -32.284 -24.271 1.00 27.29 150 GLU C O 1
ATOM 3624 N N . ALA C 1 154 ? 55.686 -33.840 -24.321 1.00 29.02 151 ALA C N 1
ATOM 3625 C CA . ALA C 1 154 ? 54.870 -34.933 -23.806 1.00 30.87 151 ALA C CA 1
ATOM 3626 C C . ALA C 1 154 ? 54.490 -34.640 -22.374 1.00 32.32 151 ALA C C 1
ATOM 3627 O O . ALA C 1 154 ? 55.280 -34.043 -21.627 1.00 33.03 151 ALA C O 1
ATOM 3629 N N . ALA C 1 155 ? 53.275 -35.048 -22.005 1.00 33.81 152 ALA C N 1
ATOM 3630 C CA . ALA C 1 155 ? 52.764 -34.921 -20.642 1.00 35.40 152 ALA C CA 1
ATOM 3631 C C . ALA C 1 155 ? 53.662 -35.705 -19.675 1.00 36.33 152 ALA C C 1
ATOM 3632 O O . ALA C 1 155 ? 54.315 -36.660 -20.088 1.00 36.42 152 ALA C O 1
ATOM 3634 N N . PRO C 1 156 ? 53.724 -35.287 -18.397 1.00 36.95 153 PRO C N 1
ATOM 3635 C CA . PRO C 1 156 ? 54.465 -36.066 -17.394 1.00 37.62 153 PRO C CA 1
ATOM 3636 C C . PRO C 1 156 ? 53.583 -37.151 -16.759 1.00 37.97 153 PRO C C 1
ATOM 3637 O O . PRO C 1 156 ? 52.390 -37.228 -17.074 1.00 38.26 153 PRO C O 1
ATOM 3641 N N . SER C 1 157 ? 54.187 -37.962 -15.885 1.00 38.68 154 SER C N 1
ATOM 3642 C CA . SER C 1 157 ? 53.538 -38.972 -14.999 1.00 38.99 154 SER C CA 1
ATOM 3643 C C . SER C 1 157 ? 54.186 -40.329 -15.175 1.00 38.96 154 SER C C 1
ATOM 3644 O O . SER C 1 157 ? 54.348 -40.786 -16.299 1.00 39.71 154 SER C O 1
ATOM 3646 N N . SER D 1 1 ? 27.909 37.457 -16.859 1.00 42.94 -2 SER D N 1
ATOM 3647 C CA . SER D 1 1 ? 28.304 37.317 -18.283 1.00 42.55 -2 SER D CA 1
ATOM 3648 C C . SER D 1 1 ? 27.543 36.157 -18.959 1.00 42.51 -2 SER D C 1
ATOM 3649 O O . SER D 1 1 ? 26.635 35.550 -18.373 1.00 42.69 -2 SER D O 1
ATOM 3652 N N . ASN D 1 2 ? 27.916 35.925 -20.215 1.00 41.06 -1 ASN D N 1
ATOM 3653 C CA . ASN D 1 2 ? 27.747 34.706 -20.993 1.00 39.81 -1 ASN D CA 1
ATOM 3654 C C . ASN D 1 2 ? 27.766 33.366 -20.226 1.00 37.55 -1 ASN D C 1
ATOM 3655 O O . ASN D 1 2 ? 27.049 32.374 -20.562 1.00 37.61 -1 ASN D O 1
ATOM 3660 N N . ALA D 1 3 ? 28.684 33.323 -19.274 1.00 33.11 0 ALA D N 1
ATOM 3661 C CA . ALA D 1 3 ? 29.250 32.074 -18.815 1.00 29.84 0 ALA D CA 1
ATOM 3662 C C . ALA D 1 3 ? 29.169 32.079 -17.301 1.00 27.06 0 ALA D C 1
ATOM 3663 O O . ALA D 1 3 ? 29.345 33.112 -16.679 1.00 26.32 0 ALA D O 1
ATOM 3673 N N . LYS D 1 5 ? 30.110 31.614 -13.497 1.00 20.09 2 LYS D N 1
ATOM 3674 C CA . LYS D 1 5 ? 31.306 31.673 -12.661 1.00 20.25 2 LYS D CA 1
ATOM 3675 C C . LYS D 1 5 ? 31.690 30.240 -12.186 1.00 18.88 2 LYS D C 1
ATOM 3676 O O . LYS D 1 5 ? 30.852 29.507 -11.664 1.00 18.55 2 LYS D O 1
ATOM 3682 N N . ALA D 1 6 ? 32.944 29.850 -12.368 1.00 18.17 3 ALA D N 1
ATOM 3683 C CA . ALA D 1 6 ? 33.427 28.514 -11.894 1.00 17.98 3 ALA D CA 1
ATOM 3684 C C . ALA D 1 6 ? 33.361 28.409 -10.369 1.00 17.86 3 ALA D C 1
ATOM 3685 O O . ALA D 1 6 ? 33.918 29.255 -9.671 1.00 16.96 3 ALA D O 1
ATOM 3687 N N . PRO D 1 7 ? 32.662 27.393 -9.844 1.00 18.49 4 PRO D N 1
ATOM 3688 C CA . PRO D 1 7 ? 32.572 27.250 -8.388 1.00 19.68 4 PRO D CA 1
ATOM 3689 C C . PRO D 1 7 ? 33.954 27.019 -7.735 1.00 19.41 4 PRO D C 1
ATOM 3690 O O . PRO D 1 7 ? 34.859 26.460 -8.362 1.00 19.58 4 PRO D O 1
ATOM 3694 N N . GLU D 1 8 ? 34.122 27.503 -6.510 1.00 20.15 5 GLU D N 1
ATOM 3695 C CA . GLU D 1 8 ? 35.402 27.367 -5.800 1.00 20.95 5 GLU D CA 1
ATOM 3696 C C . GLU D 1 8 ? 35.730 25.912 -5.669 1.00 19.84 5 GLU D C 1
ATOM 3697 O O . GLU D 1 8 ? 34.817 25.085 -5.429 1.00 19.86 5 GLU D O 1
ATOM 3703 N N . LEU D 1 9 ? 37.014 25.589 -5.789 1.00 18.73 6 LEU D N 1
ATOM 3704 C CA . LEU D 1 9 ? 37.472 24.205 -5.511 1.00 18.88 6 LEU D CA 1
ATOM 3705 C C . LEU D 1 9 ? 37.320 23.848 -4.027 1.00 18.19 6 LEU D C 1
ATOM 3706 O O . LEU D 1 9 ? 37.631 24.660 -3.142 1.00 18.13 6 LEU D O 1
ATOM 3711 N N . GLN D 1 10 ? 36.868 22.628 -3.746 1.00 17.17 7 GLN D N 1
ATOM 3712 C CA . GLN D 1 10 ? 36.822 22.174 -2.356 1.00 16.65 7 GLN D CA 1
ATOM 3713 C C . GLN D 1 10 ? 37.810 21.022 -2.241 1.00 16.28 7 GLN D C 1
ATOM 3714 O O . GLN D 1 10 ? 37.516 19.886 -2.628 1.00 15.50 7 GLN D O 1
ATOM 3720 N N . ILE D 1 11 ? 39.008 21.337 -1.750 1.00 16.56 8 ILE D N 1
ATOM 3721 C CA . ILE D 1 11 ? 40.146 20.400 -1.830 1.00 15.87 8 ILE D CA 1
ATOM 3722 C C . ILE D 1 11 ? 40.549 19.916 -0.443 1.00 16.44 8 ILE D C 1
ATOM 3723 O O . ILE D 1 11 ? 40.758 20.724 0.447 1.00 15.84 8 ILE D O 1
ATOM 3728 N N . GLN D 1 12 ? 40.658 18.594 -0.250 1.00 17.45 9 GLN D N 1
ATOM 3729 C CA . GLN D 1 12 ? 41.072 18.051 1.052 1.00 16.99 9 GLN D CA 1
ATOM 3730 C C . GLN D 1 12 ? 42.581 18.209 1.199 1.00 16.17 9 GLN D C 1
ATOM 3731 O O . GLN D 1 12 ? 43.054 18.520 2.271 1.00 16.49 9 GLN D O 1
ATOM 3737 N N . GLN D 1 13 ? 43.338 17.962 0.122 1.00 15.11 10 GLN D N 1
ATOM 3738 C CA . GLN D 1 13 ? 44.803 17.949 0.200 1.00 14.13 10 GLN D CA 1
ATOM 3739 C C . GLN D 1 13 ? 45.394 18.253 -1.170 1.00 13.72 10 GLN D C 1
ATOM 3740 O O . GLN D 1 13 ? 44.910 17.729 -2.173 1.00 12.66 10 GLN D O 1
ATOM 3746 N N . TRP D 1 14 ? 46.464 19.043 -1.215 1.00 13.47 11 TRP D N 1
ATOM 3747 C CA . TRP D 1 14 ? 47.168 19.278 -2.497 1.00 13.93 11 TRP D CA 1
ATOM 3748 C C . TRP D 1 14 ? 48.486 18.520 -2.549 1.00 13.80 11 TRP D C 1
ATOM 3749 O O . TRP D 1 14 ? 49.242 18.572 -1.590 1.00 13.71 11 TRP D O 1
ATOM 3760 N N . PHE D 1 15 ? 48.764 17.897 -3.688 1.00 13.77 12 PHE D N 1
ATOM 3761 C CA . PHE D 1 15 ? 50.064 17.285 -4.020 1.00 15.29 12 PHE D CA 1
ATOM 3762 C C . PHE D 1 15 ? 50.740 18.153 -5.089 1.00 16.30 12 PHE D C 1
ATOM 3763 O O . PHE D 1 15 ? 50.053 18.857 -5.836 1.00 17.34 12 PHE D O 1
ATOM 3771 N N . ASN D 1 16 ? 52.075 18.166 -5.112 1.00 17.10 13 ASN D N 1
ATOM 3772 C CA . ASN D 1 16 ? 52.853 18.950 -6.086 1.00 18.38 13 ASN D CA 1
ATOM 3773 C C . ASN D 1 16 ? 52.584 20.446 -6.008 1.00 19.03 13 ASN D C 1
ATOM 3774 O O . ASN D 1 16 ? 52.550 21.119 -7.034 1.00 19.28 13 ASN D O 1
ATOM 3779 N N . SER D 1 17 ? 52.337 20.951 -4.807 1.00 19.95 14 SER D N 1
ATOM 3780 C CA . SER D 1 17 ? 52.049 22.384 -4.637 1.00 22.04 14 SER D CA 1
ATOM 3781 C C . SER D 1 17 ? 52.508 22.886 -3.294 1.00 22.21 14 SER D C 1
ATOM 3782 O O . SER D 1 17 ? 52.164 22.330 -2.263 1.00 22.44 14 SER D O 1
ATOM 3785 N N . ALA D 1 18 ? 53.265 23.970 -3.327 1.00 23.97 15 ALA D N 1
ATOM 3786 C CA . ALA D 1 18 ? 53.768 24.626 -2.128 1.00 24.34 15 ALA D CA 1
ATOM 3787 C C . ALA D 1 18 ? 52.634 25.275 -1.340 1.00 24.69 15 ALA D C 1
ATOM 3788 O O . ALA D 1 18 ? 52.719 25.378 -0.124 1.00 25.35 15 ALA D O 1
ATOM 3790 N N . THR D 1 19 ? 51.574 25.710 -2.019 1.00 24.74 16 THR D N 1
ATOM 3791 C CA . THR D 1 19 ? 50.452 26.368 -1.341 1.00 25.22 16 THR D CA 1
ATOM 3792 C C . THR D 1 19 ? 49.127 25.644 -1.583 1.00 25.49 16 THR D C 1
ATOM 3793 O O . THR D 1 19 ? 49.013 24.826 -2.499 1.00 25.59 16 THR D O 1
ATOM 3797 N N A ASP D 1 20 ? 48.137 25.993 -0.766 0.50 25.57 17 ASP D N 1
ATOM 3798 N N B ASP D 1 20 ? 48.118 25.925 -0.769 0.50 25.45 17 ASP D N 1
ATOM 3799 C CA A ASP D 1 20 ? 46.743 25.632 -0.982 0.50 25.73 17 ASP D CA 1
ATOM 3800 C CA B ASP D 1 20 ? 46.789 25.408 -1.077 0.50 25.39 17 ASP D CA 1
ATOM 3801 C C A ASP D 1 20 ? 46.195 26.473 -2.139 0.50 25.58 17 ASP D C 1
ATOM 3802 C C B ASP D 1 20 ? 46.118 26.325 -2.102 0.50 25.45 17 ASP D C 1
ATOM 3803 O O A ASP D 1 20 ? 45.669 27.564 -1.912 0.50 25.64 17 ASP D O 1
ATOM 3804 O O B ASP D 1 20 ? 45.460 27.308 -1.752 0.50 25.44 17 ASP D O 1
ATOM 3813 N N . LEU D 1 21 ? 46.303 25.974 -3.371 1.00 24.93 18 LEU D N 1
ATOM 3814 C CA . LEU D 1 21 ? 45.826 26.736 -4.535 1.00 24.55 18 LEU D CA 1
ATOM 3815 C C . LEU D 1 21 ? 44.311 26.978 -4.590 1.00 24.12 18 LEU D C 1
ATOM 3816 O O . LEU D 1 21 ? 43.544 26.096 -4.240 1.00 23.88 18 LEU D O 1
ATOM 3821 N N . THR D 1 22 ? 43.893 28.157 -5.045 1.00 22.73 19 THR D N 1
ATOM 3822 C CA . THR D 1 22 ? 42.471 28.441 -5.265 1.00 22.59 19 THR D CA 1
ATOM 3823 C C . THR D 1 22 ? 42.306 29.000 -6.677 1.00 22.42 19 THR D C 1
ATOM 3824 O O . THR D 1 22 ? 43.273 29.497 -7.249 1.00 22.31 19 THR D O 1
ATOM 3828 N N . LEU D 1 23 ? 41.099 28.909 -7.246 1.00 22.08 20 LEU D N 1
ATOM 3829 C CA . LEU D 1 23 ? 40.788 29.612 -8.518 1.00 22.72 20 LEU D CA 1
ATOM 3830 C C . LEU D 1 23 ? 41.045 31.123 -8.448 1.00 22.81 20 LEU D C 1
ATOM 3831 O O . LEU D 1 23 ? 41.552 31.721 -9.418 1.00 22.59 20 LEU D O 1
ATOM 3836 N N . ALA D 1 24 ? 40.751 31.724 -7.298 1.00 22.93 21 ALA D N 1
ATOM 3837 C CA . ALA D 1 24 ? 41.068 33.140 -7.097 1.00 23.28 21 ALA D CA 1
ATOM 3838 C C . ALA D 1 24 ? 42.579 33.431 -7.220 1.00 23.37 21 ALA D C 1
ATOM 3839 O O . ALA D 1 24 ? 42.954 34.411 -7.837 1.00 23.76 21 ALA D O 1
ATOM 3841 N N . ASP D 1 25 ? 43.432 32.568 -6.668 1.00 24.35 22 ASP D N 1
ATOM 3842 C CA . ASP D 1 25 ? 44.897 32.644 -6.866 1.00 24.51 22 ASP D CA 1
ATOM 3843 C C . ASP D 1 25 ? 45.315 32.708 -8.327 1.00 24.75 22 ASP D C 1
ATOM 3844 O O . ASP D 1 25 ? 46.362 33.272 -8.648 1.00 25.05 22 ASP D O 1
ATOM 3849 N N . LEU D 1 26 ? 44.533 32.082 -9.202 1.00 23.71 23 LEU D N 1
ATOM 3850 C CA . LEU D 1 26 ? 44.897 31.950 -10.610 1.00 24.19 23 LEU D CA 1
ATOM 3851 C C . LEU D 1 26 ? 44.140 32.902 -11.574 1.00 24.15 23 LEU D C 1
ATOM 3852 O O . LEU D 1 26 ? 44.207 32.755 -12.797 1.00 24.02 23 LEU D O 1
ATOM 3857 N N . ARG D 1 27 ? 43.415 33.857 -11.018 1.00 24.77 24 ARG D N 1
ATOM 3858 C CA . ARG D 1 27 ? 42.734 34.856 -11.835 1.00 25.65 24 ARG D CA 1
ATOM 3859 C C . ARG D 1 27 ? 43.742 35.488 -12.799 1.00 25.64 24 ARG D C 1
ATOM 3860 O O . ARG D 1 27 ? 44.875 35.766 -12.415 1.00 25.74 24 ARG D O 1
ATOM 3868 N N . GLY D 1 28 ? 43.348 35.663 -14.054 1.00 25.42 25 GLY D N 1
ATOM 3869 C CA . GLY D 1 28 ? 44.266 36.168 -15.068 1.00 25.42 25 GLY D CA 1
ATOM 3870 C C . GLY D 1 28 ? 45.023 35.121 -15.876 1.00 25.23 25 GLY D C 1
ATOM 3871 O O . GLY D 1 28 ? 45.717 35.471 -16.823 1.00 25.83 25 GLY D O 1
ATOM 3872 N N . LYS D 1 29 ? 44.929 33.846 -15.486 1.00 24.26 26 LYS D N 1
ATOM 3873 C CA . LYS D 1 29 ? 45.456 32.750 -16.293 1.00 23.86 26 LYS D CA 1
ATOM 3874 C C . LYS D 1 29 ? 44.284 31.914 -16.785 1.00 22.40 26 LYS D C 1
ATOM 3875 O O . LYS D 1 29 ? 43.239 31.855 -16.144 1.00 22.16 26 LYS D O 1
ATOM 3881 N N . VAL D 1 30 ? 44.452 31.273 -17.934 1.00 21.68 27 VAL D N 1
ATOM 3882 C CA . VAL D 1 30 ? 43.488 30.263 -18.380 1.00 20.17 27 VAL D CA 1
ATOM 3883 C C . VAL D 1 30 ? 43.788 29.029 -17.513 1.00 19.82 27 VAL D C 1
ATOM 3884 O O . VAL D 1 30 ? 44.969 28.699 -17.283 1.00 19.70 27 VAL D O 1
ATOM 3888 N N . ILE D 1 31 ? 42.743 28.358 -17.032 1.00 18.68 28 ILE D N 1
ATOM 3889 C CA . ILE D 1 31 ? 42.914 27.202 -16.149 1.00 17.86 28 ILE D CA 1
ATOM 3890 C C . ILE D 1 31 ? 42.345 25.966 -16.814 1.00 18.43 28 ILE D C 1
ATOM 3891 O O . ILE D 1 31 ? 41.214 25.981 -17.305 1.00 18.23 28 ILE D O 1
ATOM 3896 N N . VAL D 1 32 ? 43.154 24.910 -16.852 1.00 18.36 29 VAL D N 1
ATOM 3897 C CA . VAL D 1 32 ? 42.731 23.625 -17.371 1.00 18.80 29 VAL D CA 1
ATOM 3898 C C . VAL D 1 32 ? 42.700 22.669 -16.178 1.00 18.75 29 VAL D C 1
ATOM 3899 O O . VAL D 1 32 ? 43.694 22.545 -15.472 1.00 19.22 29 VAL D O 1
ATOM 3903 N N . ILE D 1 33 ? 41.554 22.040 -15.928 1.00 17.26 30 ILE D N 1
ATOM 3904 C CA . ILE D 1 33 ? 41.452 21.122 -14.817 1.00 16.81 30 ILE D CA 1
ATOM 3905 C C . ILE D 1 33 ? 41.110 19.741 -15.383 1.00 16.99 30 ILE D C 1
ATOM 3906 O O . ILE D 1 33 ? 40.102 19.588 -16.090 1.00 16.32 30 ILE D O 1
ATOM 3911 N N . GLU D 1 34 ? 41.945 18.755 -15.065 1.00 15.89 31 GLU D N 1
ATOM 3912 C CA . GLU D 1 34 ? 41.703 17.365 -15.426 1.00 16.54 31 GLU D CA 1
ATOM 3913 C C . GLU D 1 34 ? 41.201 16.607 -14.202 1.00 16.79 31 GLU D C 1
ATOM 3914 O O . GLU D 1 34 ? 41.948 16.377 -13.237 1.00 16.44 31 GLU D O 1
ATOM 3920 N N . ALA D 1 35 ? 39.915 16.272 -14.223 1.00 16.96 32 ALA D N 1
ATOM 3921 C CA . ALA D 1 35 ? 39.284 15.523 -13.149 1.00 16.00 32 ALA D CA 1
ATOM 3922 C C . ALA D 1 35 ? 39.411 14.030 -13.504 1.00 16.21 32 ALA D C 1
ATOM 3923 O O . ALA D 1 35 ? 39.028 13.596 -14.604 1.00 15.08 32 ALA D O 1
ATOM 3925 N N . PHE D 1 36 ? 39.967 13.258 -12.576 1.00 15.25 33 PHE D N 1
ATOM 3926 C CA . PHE D 1 36 ? 40.338 11.884 -12.886 1.00 14.50 33 PHE D CA 1
ATOM 3927 C C . PHE D 1 36 ? 40.233 11.010 -11.631 1.00 14.22 33 PHE D C 1
ATOM 3928 O O . PHE D 1 36 ? 40.141 11.543 -10.506 1.00 12.79 33 PHE D O 1
ATOM 3936 N N . GLN D 1 37 ? 40.202 9.690 -11.839 1.00 12.90 34 GLN D N 1
ATOM 3937 C CA . GLN D 1 37 ? 40.356 8.713 -10.751 1.00 13.50 34 GLN D CA 1
ATOM 3938 C C . GLN D 1 37 ? 41.549 7.865 -11.140 1.00 13.47 34 GLN D C 1
ATOM 3939 O O . GLN D 1 37 ? 41.675 7.484 -12.312 1.00 13.44 34 GLN D O 1
ATOM 3953 N N . LEU D 1 39 ? 42.406 4.880 -10.719 1.00 14.61 36 LEU D N 1
ATOM 3954 C CA . LEU D 1 39 ? 42.163 3.500 -11.134 1.00 15.45 36 LEU D CA 1
ATOM 3955 C C . LEU D 1 39 ? 41.231 3.413 -12.317 1.00 16.15 36 LEU D C 1
ATOM 3956 O O . LEU D 1 39 ? 40.786 2.317 -12.686 1.00 18.09 36 LEU D O 1
ATOM 3961 N N . CYS D 1 40 ? 40.924 4.558 -12.904 1.00 16.55 37 CYS D N 1
ATOM 3962 C CA . CYS D 1 40 ? 40.066 4.616 -14.074 1.00 17.43 37 CYS D CA 1
ATOM 3963 C C . CYS D 1 40 ? 40.916 4.447 -15.361 1.00 15.72 37 CYS D C 1
ATOM 3964 O O . CYS D 1 40 ? 41.779 5.268 -15.648 1.00 16.39 37 CYS D O 1
ATOM 3967 N N . PRO D 1 41 ? 40.712 3.352 -16.112 1.00 16.49 38 PRO D N 1
ATOM 3968 C CA . PRO D 1 41 ? 41.603 3.044 -17.257 1.00 16.33 38 PRO D CA 1
ATOM 3969 C C . PRO D 1 41 ? 41.698 4.186 -18.271 1.00 16.67 38 PRO D C 1
ATOM 3970 O O . PRO D 1 41 ? 42.797 4.505 -18.746 1.00 16.86 38 PRO D O 1
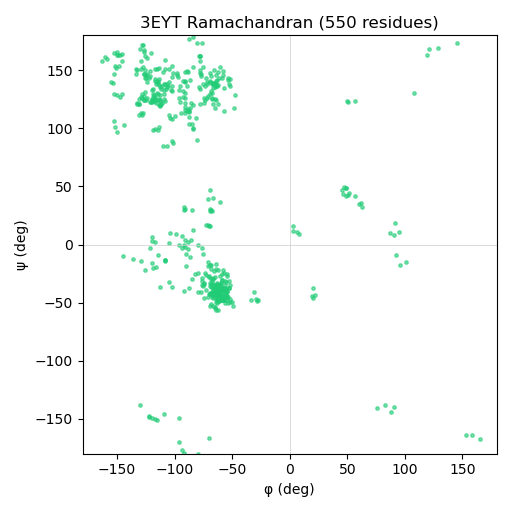ATOM 3974 N N . GLY D 1 42 ? 40.571 4.835 -18.546 1.00 15.99 39 GLY D N 1
ATOM 3975 C CA . GLY D 1 42 ? 40.517 5.938 -19.519 1.00 16.29 39 GLY D CA 1
ATOM 3976 C C . GLY D 1 42 ? 41.265 7.162 -19.023 1.00 16.58 39 GLY D C 1
ATOM 3977 O O . GLY D 1 42 ? 41.868 7.883 -19.810 1.00 16.22 39 GLY D O 1
ATOM 3978 N N . CYS D 1 43 ? 41.207 7.428 -17.715 1.00 17.27 40 CYS D N 1
ATOM 3979 C CA . CYS D 1 43 ? 42.043 8.494 -17.121 1.00 18.02 40 CYS D CA 1
ATOM 3980 C C . CYS D 1 43 ? 43.538 8.250 -17.298 1.00 18.01 40 CYS D C 1
ATOM 3981 O O . CYS D 1 43 ? 44.305 9.165 -17.634 1.00 18.66 40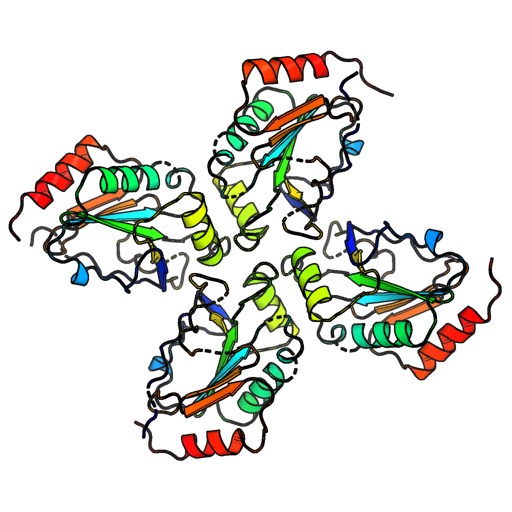 CYS D O 1
ATOM 3984 N N . VAL D 1 44 ? 43.961 7.024 -17.016 1.00 18.78 41 VAL D N 1
ATOM 3985 C CA . VAL D 1 44 ? 45.370 6.673 -17.101 1.00 19.80 41 VAL D CA 1
ATOM 3986 C C . VAL D 1 44 ? 45.851 6.672 -18.562 1.00 19.39 41 VAL D C 1
ATOM 3987 O O . VAL D 1 44 ? 46.906 7.220 -18.865 1.00 19.75 41 VAL D O 1
ATOM 3999 N N . HIS D 1 46 ? 44.205 8.108 -21.370 1.00 19.18 43 HIS D N 1
ATOM 4000 C CA . HIS D 1 46 ? 43.862 9.267 -22.220 1.00 20.17 43 HIS D CA 1
ATOM 4001 C C . HIS D 1 46 ? 43.833 10.588 -21.495 1.00 19.20 43 HIS D C 1
ATOM 4002 O O . HIS D 1 46 ? 44.424 11.556 -21.962 1.00 18.85 43 HIS D O 1
ATOM 4009 N N . GLY D 1 47 ? 43.142 10.635 -20.350 1.00 18.36 44 GLY D N 1
ATOM 4010 C CA . GLY D 1 47 ? 42.911 11.917 -19.651 1.00 17.96 44 GLY D CA 1
ATOM 4011 C C . GLY D 1 47 ? 44.179 12.576 -19.084 1.00 17.69 44 GLY D C 1
ATOM 4012 O O . GLY D 1 47 ? 44.452 13.757 -19.324 1.00 17.08 44 GLY D O 1
ATOM 4013 N N . ILE D 1 48 ? 44.942 11.830 -18.299 1.00 17.38 45 ILE D N 1
ATOM 4014 C CA . ILE D 1 48 ? 46.183 12.372 -17.754 1.00 17.58 45 ILE D CA 1
ATOM 4015 C C . ILE D 1 48 ? 47.220 12.659 -18.845 1.00 17.14 45 ILE D C 1
ATOM 4016 O O . ILE D 1 48 ? 47.854 13.730 -18.804 1.00 17.48 45 ILE D O 1
ATOM 4021 N N . PRO D 1 49 ? 47.401 11.744 -19.824 1.00 16.82 46 PRO D N 1
ATOM 4022 C CA . PRO D 1 49 ? 48.320 12.125 -20.924 1.00 17.42 46 PRO D CA 1
ATOM 4023 C C . PRO D 1 49 ? 47.925 13.428 -21.650 1.00 17.83 46 PRO D C 1
ATOM 4024 O O . PRO D 1 49 ? 48.808 14.233 -22.030 1.00 17.05 46 PRO D O 1
ATOM 4028 N N . LEU D 1 50 ? 46.622 13.642 -21.822 1.00 17.89 47 LEU D N 1
ATOM 4029 C CA . LEU D 1 50 ? 46.135 14.899 -22.413 1.00 19.04 47 LEU D CA 1
ATOM 4030 C C . LEU D 1 50 ? 46.510 16.105 -21.536 1.00 19.45 47 LEU D C 1
ATOM 4031 O O . LEU D 1 50 ? 47.026 17.110 -22.024 1.00 19.52 47 LEU D O 1
ATOM 4036 N N . ALA D 1 51 ? 46.261 16.013 -20.230 1.00 19.16 48 ALA D N 1
ATOM 4037 C CA . ALA D 1 51 ? 46.663 17.104 -19.334 1.00 19.30 48 ALA D CA 1
ATOM 4038 C C . ALA D 1 51 ? 48.173 17.433 -19.438 1.00 18.72 48 ALA D C 1
ATOM 4039 O O . ALA D 1 51 ? 48.582 18.601 -19.485 1.00 18.44 48 ALA D O 1
ATOM 4041 N N . GLN D 1 52 ? 48.987 16.389 -19.484 1.00 18.60 49 GLN D N 1
ATOM 4042 C CA . GLN D 1 52 ? 50.424 16.528 -19.644 1.00 18.85 49 GLN D CA 1
ATOM 4043 C C . GLN D 1 52 ? 50.773 17.164 -21.010 1.00 19.08 49 GLN D C 1
ATOM 4044 O O . GLN D 1 52 ? 51.671 18.010 -21.080 1.00 18.42 49 GLN D O 1
ATOM 4050 N N . LYS D 1 53 ? 50.061 16.765 -22.073 1.00 18.10 50 LYS D N 1
ATOM 4051 C CA . LYS D 1 53 ? 50.248 17.378 -23.411 1.00 18.18 50 LYS D CA 1
ATOM 4052 C C . LYS D 1 53 ? 49.965 18.891 -23.350 1.00 17.84 50 LYS D C 1
ATOM 4053 O O . LYS D 1 53 ? 50.763 19.700 -23.866 1.00 16.52 50 LYS D O 1
ATOM 4059 N N . VAL D 1 54 ? 48.853 19.279 -22.703 1.00 17.71 51 VAL D N 1
ATOM 4060 C CA . VAL D 1 54 ? 48.558 20.723 -22.466 1.00 18.40 51 VAL D CA 1
ATOM 4061 C C . VAL D 1 54 ? 49.665 21.434 -21.687 1.00 18.69 51 VAL D C 1
ATOM 4062 O O . VAL D 1 54 ? 50.100 22.521 -22.084 1.00 19.18 51 VAL D O 1
ATOM 4066 N N . ARG D 1 55 ? 50.119 20.828 -20.580 1.00 18.89 52 ARG D N 1
ATOM 4067 C CA . ARG D 1 55 ? 51.147 21.443 -19.753 1.00 18.62 52 ARG D CA 1
ATOM 4068 C C . ARG D 1 55 ? 52.427 21.668 -20.570 1.00 18.90 52 ARG D C 1
ATOM 4069 O O . ARG D 1 55 ? 53.068 22.698 -20.396 1.00 18.81 52 ARG D O 1
ATOM 4077 N N . ALA D 1 56 ? 52.749 20.728 -21.464 1.00 19.19 53 ALA D N 1
ATOM 4078 C CA . ALA D 1 56 ? 53.958 20.787 -22.322 1.00 20.49 53 ALA D CA 1
ATOM 4079 C C . ALA D 1 56 ? 53.820 21.798 -23.451 1.00 21.13 53 ALA D C 1
ATOM 4080 O O . ALA D 1 56 ? 54.805 22.416 -23.829 1.00 22.06 53 ALA D O 1
ATOM 4082 N N . ALA D 1 57 ? 52.612 21.960 -23.989 1.00 21.09 54 ALA D N 1
ATOM 4083 C CA . ALA D 1 57 ? 52.372 22.871 -25.126 1.00 20.80 54 ALA D CA 1
ATOM 4084 C C . ALA D 1 57 ? 52.247 24.364 -24.781 1.00 21.01 54 ALA D C 1
ATOM 4085 O O . ALA D 1 57 ? 52.448 25.190 -25.644 1.00 21.03 54 ALA D O 1
ATOM 4087 N N . PHE D 1 58 ? 51.859 24.701 -23.549 1.00 21.37 55 PHE D N 1
ATOM 4088 C CA . PHE D 1 58 ? 51.555 26.086 -23.140 1.00 21.47 55 PHE D CA 1
ATOM 4089 C C . PHE D 1 58 ? 52.408 26.521 -21.930 1.00 22.19 55 PHE D C 1
ATOM 4090 O O . PHE D 1 58 ? 52.637 25.723 -21.027 1.00 22.80 55 PHE D O 1
ATOM 4098 N N . PRO D 1 59 ? 52.900 27.777 -21.915 1.00 23.02 56 PRO D N 1
ATOM 4099 C CA . PRO D 1 59 ? 53.782 28.221 -20.814 1.00 23.48 56 PRO D CA 1
ATOM 4100 C C . PRO D 1 59 ? 53.060 28.274 -19.455 1.00 24.45 56 PRO D C 1
ATOM 4101 O O . PRO D 1 59 ? 51.863 28.553 -19.415 1.00 24.42 56 PRO D O 1
ATOM 4105 N N . GLU D 1 60 ? 53.804 28.050 -18.365 1.00 25.67 57 GLU D N 1
ATOM 4106 C CA . GLU D 1 60 ? 53.277 28.103 -16.991 1.00 27.14 57 GLU D CA 1
ATOM 4107 C C . GLU D 1 60 ? 52.635 29.438 -16.667 1.00 26.68 57 GLU D C 1
ATOM 4108 O O . GLU D 1 60 ? 51.669 29.507 -15.916 1.00 26.38 57 GLU D O 1
ATOM 4114 N N A ASP D 1 61 ? 53.192 30.500 -17.246 0.50 26.78 58 ASP D N 1
ATOM 4115 N N B ASP D 1 61 ? 53.163 30.506 -17.250 0.50 26.88 58 ASP D N 1
ATOM 4116 C CA A ASP D 1 61 ? 52.745 31.862 -16.964 0.50 26.74 58 ASP D CA 1
ATOM 4117 C CA B ASP D 1 61 ? 52.690 31.844 -16.918 0.50 26.91 58 ASP D CA 1
ATOM 4118 C C A ASP D 1 61 ? 51.382 32.208 -17.591 0.50 26.41 58 ASP D C 1
ATOM 4119 C C B ASP D 1 61 ? 51.385 32.241 -17.619 0.50 26.50 58 ASP D C 1
ATOM 4120 O O A ASP D 1 61 ? 50.682 33.100 -17.106 0.50 26.65 58 ASP D O 1
ATOM 4121 O O B ASP D 1 61 ? 50.729 33.204 -17.218 0.50 26.72 58 ASP D O 1
ATOM 4130 N N . LYS D 1 62 ? 50.991 31.490 -18.642 1.00 25.86 59 LYS D N 1
ATOM 4131 C CA . LYS D 1 62 ? 49.716 31.763 -19.309 1.00 24.73 59 LYS D CA 1
ATOM 4132 C C . LYS D 1 62 ? 48.596 30.772 -19.004 1.00 23.35 59 LYS D C 1
ATOM 4133 O O . LYS D 1 62 ? 47.426 31.141 -19.015 1.00 23.20 59 LYS D O 1
ATOM 4139 N N . VAL D 1 63 ? 48.959 29.513 -18.763 1.00 22.59 60 VAL D N 1
ATOM 4140 C CA . VAL D 1 63 ? 47.980 28.438 -18.622 1.00 20.56 60 VAL D CA 1
ATOM 4141 C C . VAL D 1 63 ? 48.342 27.639 -17.381 1.00 20.66 60 VAL D C 1
ATOM 4142 O O . VAL D 1 63 ? 49.451 27.106 -17.278 1.00 21.61 60 VAL D O 1
ATOM 4146 N N . ALA D 1 64 ? 47.415 27.581 -16.435 1.00 18.97 61 ALA D N 1
ATOM 4147 C CA . ALA D 1 64 ? 47.552 26.675 -15.295 1.00 18.92 61 ALA D CA 1
ATOM 4148 C C . ALA D 1 64 ? 46.940 25.297 -15.594 1.00 18.54 61 ALA D C 1
ATOM 4149 O O . ALA D 1 64 ? 45.826 25.203 -16.153 1.00 19.26 61 ALA D O 1
ATOM 4151 N N . VAL D 1 65 ? 47.639 24.230 -15.225 1.00 16.67 62 VAL D N 1
ATOM 4152 C CA . VAL D 1 65 ? 47.086 22.883 -15.396 1.00 16.16 62 VAL D CA 1
ATOM 4153 C C . VAL D 1 65 ? 47.023 22.229 -14.039 1.00 16.65 62 VAL D C 1
ATOM 4154 O O . VAL D 1 65 ? 48.054 22.098 -13.360 1.00 17.06 62 VAL D O 1
ATOM 4158 N N . LEU D 1 66 ? 45.823 21.807 -13.660 1.00 16.75 63 LEU D N 1
ATOM 4159 C CA . LEU D 1 66 ? 45.606 21.200 -12.360 1.00 17.95 63 LEU D CA 1
ATOM 4160 C C . LEU D 1 66 ? 44.962 19.844 -12.552 1.00 17.75 63 LEU D C 1
ATOM 4161 O O . LEU D 1 66 ? 44.146 19.656 -13.473 1.00 17.65 63 LEU D O 1
ATOM 4166 N N . GLY D 1 67 ? 45.313 18.917 -11.671 1.00 16.55 64 GLY D N 1
ATOM 4167 C CA . GLY D 1 67 ? 44.587 17.651 -11.583 1.00 16.43 64 GLY D CA 1
ATOM 4168 C C . GLY D 1 67 ? 43.631 17.715 -10.399 1.00 16.37 64 GLY D C 1
ATOM 4169 O O . GLY D 1 67 ? 43.925 18.366 -9.386 1.00 17.66 64 GLY D O 1
ATOM 4170 N N . LEU D 1 68 ? 42.493 17.052 -10.518 1.00 15.91 65 LEU D N 1
ATOM 4171 C CA . LEU D 1 68 ? 41.548 16.969 -9.435 1.00 16.12 65 LEU D CA 1
ATOM 4172 C C . LEU D 1 68 ? 41.179 15.506 -9.292 1.00 15.42 65 LEU D C 1
ATOM 4173 O O . LEU D 1 68 ? 40.570 14.925 -10.194 1.00 15.62 65 LEU D O 1
ATOM 4178 N N . HIS D 1 69 ? 41.590 14.879 -8.191 1.00 14.54 66 HIS D N 1
ATOM 4179 C CA . HIS D 1 69 ? 41.281 13.473 -7.981 1.00 15.27 66 HIS D CA 1
ATOM 4180 C C . HIS D 1 69 ? 39.885 13.357 -7.379 1.00 14.83 66 HIS D C 1
ATOM 4181 O O . HIS D 1 69 ? 39.697 13.610 -6.196 1.00 14.82 66 HIS D O 1
ATOM 4188 N N . THR D 1 70 ? 38.903 13.033 -8.217 1.00 15.82 67 THR D N 1
ATOM 4189 C CA . THR D 1 70 ? 37.493 13.044 -7.820 1.00 15.75 67 THR D CA 1
ATOM 4190 C C . THR D 1 70 ? 37.078 11.601 -7.582 1.00 15.29 67 THR D C 1
ATOM 4191 O O . THR D 1 70 ? 36.642 10.908 -8.502 1.00 15.57 67 THR D O 1
ATOM 4195 N N . VAL D 1 71 ? 37.246 11.124 -6.361 1.00 15.11 68 VAL D N 1
ATOM 4196 C CA . VAL D 1 71 ? 37.000 9.710 -6.095 1.00 14.17 68 VAL D CA 1
ATOM 4197 C C . VAL D 1 71 ? 35.533 9.517 -5.762 1.00 14.10 68 VAL D C 1
ATOM 4198 O O . VAL D 1 71 ? 35.095 9.949 -4.715 1.00 13.40 68 VAL D O 1
ATOM 4202 N N . PHE D 1 72 ? 34.779 8.883 -6.660 1.00 14.67 69 PHE D N 1
ATOM 4203 C CA . PHE D 1 72 ? 33.345 8.664 -6.439 1.00 14.43 69 PHE D CA 1
ATOM 4204 C C . PHE D 1 72 ? 32.921 7.181 -6.407 1.00 14.88 69 PHE D C 1
ATOM 4205 O O . PHE D 1 72 ? 31.727 6.868 -6.262 1.00 14.09 69 PHE D O 1
ATOM 4213 N N . GLU D 1 73 ? 33.887 6.273 -6.524 1.00 14.97 70 GLU D N 1
ATOM 4214 C CA . GLU D 1 73 ? 33.646 4.836 -6.313 1.00 16.22 70 GLU D CA 1
ATOM 4215 C C . GLU D 1 73 ? 34.935 4.192 -5.792 1.00 15.93 70 GLU D C 1
ATOM 4216 O O . GLU D 1 73 ? 36.014 4.812 -5.869 1.00 15.69 70 GLU D O 1
ATOM 4222 N N . HIS D 1 74 ? 34.844 2.972 -5.258 1.00 15.44 71 HIS D N 1
ATOM 4223 C CA . HIS D 1 74 ? 36.037 2.267 -4.707 1.00 16.07 71 HIS D CA 1
ATOM 4224 C C . HIS D 1 74 ? 36.843 3.224 -3.819 1.00 15.46 71 HIS D C 1
ATOM 4225 O O . HIS D 1 74 ? 38.085 3.257 -3.897 1.00 15.19 71 HIS D O 1
ATOM 4232 N N . HIS D 1 75 ? 36.141 3.994 -2.974 1.00 14.89 72 HIS D N 1
ATOM 4233 C CA . HIS D 1 75 ? 36.760 5.087 -2.220 1.00 15.10 72 HIS D CA 1
ATOM 4234 C C . HIS D 1 75 ? 37.959 4.594 -1.424 1.00 15.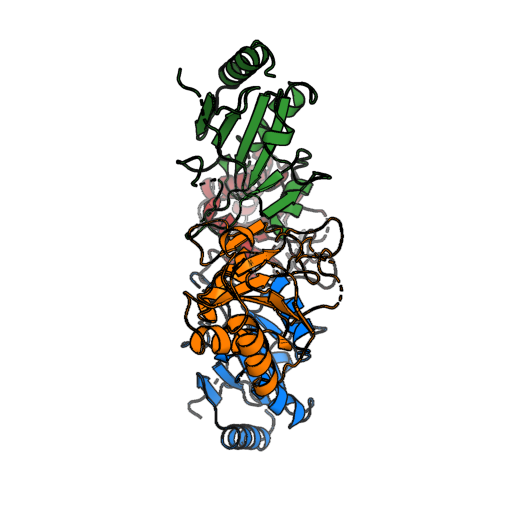39 72 HIS D C 1
ATOM 4235 O O . HIS D 1 75 ? 39.000 5.194 -1.480 1.00 16.00 72 HIS D O 1
ATOM 4242 N N . GLU D 1 76 ? 37.791 3.490 -0.706 1.00 16.16 73 GLU D N 1
ATOM 4243 C CA . GLU D 1 76 ? 38.852 2.921 0.145 1.00 17.21 73 GLU D CA 1
ATOM 4244 C C . GLU D 1 76 ? 40.082 2.450 -0.634 1.00 16.89 73 GLU D C 1
ATOM 4245 O O . GLU D 1 76 ? 41.147 2.267 -0.057 1.00 17.33 73 GLU D O 1
ATOM 4251 N N . ALA D 1 77 ? 39.939 2.287 -1.942 1.00 15.45 74 ALA D N 1
ATOM 4252 C CA . ALA D 1 77 ? 41.014 1.760 -2.800 1.00 15.31 74 ALA D CA 1
ATOM 4253 C C . ALA D 1 77 ? 41.861 2.876 -3.374 1.00 14.41 74 ALA D C 1
ATOM 4254 O O . ALA D 1 77 ? 42.959 2.634 -3.921 1.00 14.15 74 ALA D O 1
ATOM 4264 N N . THR D 1 79 ? 42.681 6.123 -1.805 1.00 13.55 76 THR D N 1
ATOM 4265 C CA . THR D 1 79 ? 42.872 7.250 -0.912 1.00 13.97 76 THR D CA 1
ATOM 4266 C C . THR D 1 79 ? 44.164 7.996 -1.264 1.00 14.07 76 THR D C 1
ATOM 4267 O O . THR D 1 79 ? 44.959 7.538 -2.090 1.00 14.53 76 THR D O 1
ATOM 4271 N N . PRO D 1 80 ? 44.392 9.131 -0.612 1.00 13.87 77 PRO D N 1
ATOM 4272 C CA . PRO D 1 80 ? 45.574 9.895 -0.860 1.00 14.11 77 PRO D CA 1
ATOM 4273 C C . PRO D 1 80 ? 46.865 9.112 -0.601 1.00 14.80 77 PRO D C 1
ATOM 4274 O O . PRO D 1 80 ? 47.865 9.445 -1.200 1.00 15.28 77 PRO D O 1
ATOM 4278 N N . ILE D 1 81 ? 46.818 8.099 0.272 1.00 15.41 78 ILE D N 1
ATOM 4279 C CA . ILE D 1 81 ? 47.933 7.159 0.482 1.00 17.31 78 ILE D CA 1
ATOM 4280 C C . ILE D 1 81 ? 48.331 6.565 -0.894 1.00 16.45 78 ILE D C 1
ATOM 4281 O O . ILE D 1 81 ? 49.497 6.619 -1.270 1.00 16.66 78 ILE D O 1
ATOM 4286 N N . SER D 1 82 ? 47.340 6.061 -1.645 1.00 15.81 79 SER D N 1
ATOM 4287 C CA . SER D 1 82 ? 47.602 5.410 -2.954 1.00 14.70 79 SER D CA 1
ATOM 4288 C C . SER D 1 82 ? 47.909 6.476 -4.031 1.00 14.25 79 SER D C 1
ATOM 4289 O O . SER D 1 82 ? 48.763 6.283 -4.905 1.00 12.87 79 SER D O 1
ATOM 4292 N N . LEU D 1 83 ? 47.238 7.619 -3.948 1.00 14.38 80 LEU D N 1
ATOM 4293 C CA . LEU D 1 83 ? 47.486 8.696 -4.913 1.00 14.08 80 LEU D CA 1
ATOM 4294 C C . LEU D 1 83 ? 48.927 9.197 -4.821 1.00 13.85 80 LEU D C 1
ATOM 4295 O O . LEU D 1 83 ? 49.552 9.426 -5.847 1.00 13.70 80 LEU D O 1
ATOM 4300 N N . LYS D 1 84 ? 49.451 9.379 -3.603 1.00 13.62 81 LYS D N 1
ATOM 4301 C CA . LYS D 1 84 ? 50.854 9.832 -3.466 1.00 13.92 81 LYS D CA 1
ATOM 4302 C C . LYS D 1 84 ? 51.776 8.945 -4.326 1.00 13.82 81 LYS D C 1
ATOM 4303 O O . LYS D 1 84 ? 52.615 9.445 -5.092 1.00 14.44 81 LYS D O 1
ATOM 4309 N N . ALA D 1 85 ? 51.623 7.632 -4.190 1.00 14.10 82 ALA D N 1
ATOM 4310 C CA . ALA D 1 85 ? 52.505 6.674 -4.882 1.00 14.55 82 ALA D CA 1
ATOM 4311 C C . ALA D 1 85 ? 52.256 6.719 -6.394 1.00 14.72 82 ALA D C 1
ATOM 4312 O O . ALA D 1 85 ? 53.195 6.694 -7.202 1.00 15.45 82 ALA D O 1
ATOM 4314 N N . PHE D 1 86 ? 50.986 6.777 -6.779 1.00 13.88 83 PHE D N 1
ATOM 4315 C CA . PHE D 1 86 ? 50.599 6.873 -8.206 1.00 14.14 83 PHE D CA 1
ATOM 4316 C C . PHE D 1 86 ? 51.244 8.075 -8.921 1.00 14.35 83 PHE D C 1
ATOM 4317 O O . PHE D 1 86 ? 51.763 7.952 -10.030 1.00 13.46 83 PHE D O 1
ATOM 4325 N N . LEU D 1 87 ? 51.163 9.249 -8.294 1.00 14.84 84 LEU D N 1
ATOM 4326 C CA . LEU D 1 87 ? 51.764 10.454 -8.862 1.00 15.81 84 LEU D CA 1
ATOM 4327 C C . LEU D 1 87 ? 53.252 10.274 -9.029 1.00 16.25 84 LEU D C 1
ATOM 4328 O O . LEU D 1 87 ? 53.783 10.684 -10.057 1.00 16.93 84 LEU D O 1
ATOM 4333 N N . HIS D 1 88 ? 53.909 9.637 -8.051 1.00 16.78 85 HIS D N 1
ATOM 4334 C CA . HIS D 1 88 ? 55.344 9.367 -8.137 1.00 17.99 85 HIS D CA 1
ATOM 4335 C C . HIS D 1 88 ? 55.645 8.403 -9.290 1.00 18.02 85 HIS D C 1
ATOM 4336 O O . HIS D 1 88 ? 56.454 8.727 -10.159 1.00 17.51 85 HIS D O 1
ATOM 4343 N N . GLU D 1 89 ? 54.974 7.249 -9.308 1.00 18.06 86 GLU D N 1
ATOM 4344 C CA . GLU D 1 89 ? 55.200 6.213 -10.355 1.00 18.55 86 GLU D CA 1
ATOM 4345 C C . GLU D 1 89 ? 54.969 6.785 -11.756 1.00 18.32 86 GLU D C 1
ATOM 4346 O O . GLU D 1 89 ? 55.761 6.532 -12.664 1.00 17.76 86 GLU D O 1
ATOM 4352 N N . TYR D 1 90 ? 53.886 7.538 -11.937 1.00 17.38 87 TYR D N 1
ATOM 4353 C CA . TYR D 1 90 ? 53.594 8.083 -13.251 1.00 18.69 87 TYR D CA 1
ATOM 4354 C C . TYR D 1 90 ? 54.302 9.420 -13.515 1.00 20.07 87 TYR D C 1
ATOM 4355 O O . TYR D 1 90 ? 54.100 10.007 -14.569 1.00 20.11 87 TYR D O 1
ATOM 4364 N N . ARG D 1 91 ? 55.142 9.890 -12.581 1.00 20.45 88 ARG D N 1
ATOM 4365 C CA . ARG D 1 91 ? 55.872 11.164 -12.766 1.00 21.47 88 ARG D CA 1
ATOM 4366 C C . ARG D 1 91 ? 54.964 12.320 -13.207 1.00 20.63 88 ARG D C 1
ATOM 4367 O O . ARG D 1 91 ? 55.242 13.027 -14.179 1.00 21.42 88 ARG D O 1
ATOM 4375 N N . ILE D 1 92 ? 53.845 12.487 -12.506 1.00 20.01 89 ILE D N 1
ATOM 4376 C CA . ILE D 1 92 ? 52.952 13.602 -12.720 1.00 19.65 89 ILE D CA 1
ATOM 4377 C C . ILE D 1 92 ? 53.421 14.697 -11.779 1.00 19.98 89 ILE D C 1
ATOM 4378 O O . ILE D 1 92 ? 53.536 14.472 -10.560 1.00 19.29 89 ILE D O 1
ATOM 4383 N N . LYS D 1 93 ? 53.760 15.861 -12.341 1.00 19.54 90 LYS D N 1
ATOM 4384 C CA . LYS D 1 93 ? 54.393 16.914 -11.543 1.00 20.43 90 LYS D CA 1
ATOM 4385 C C . LYS D 1 93 ? 53.540 18.168 -11.377 1.00 19.34 90 LYS D C 1
ATOM 4386 O O . LYS D 1 93 ? 53.893 19.044 -10.583 1.00 19.27 90 LYS D O 1
ATOM 4392 N N . PHE D 1 94 ? 52.423 18.255 -12.102 1.00 18.88 91 PHE D N 1
ATOM 4393 C CA . PHE D 1 94 ? 51.550 19.413 -11.963 1.00 18.01 91 PHE D CA 1
ATOM 4394 C C . PHE D 1 94 ? 50.712 19.299 -10.689 1.00 17.41 91 PHE D C 1
ATOM 4395 O O . PHE D 1 94 ? 50.584 18.197 -10.133 1.00 16.94 91 PHE D O 1
ATOM 4403 N N . PRO D 1 95 ? 50.217 20.438 -10.166 1.00 17.15 92 PRO D N 1
ATOM 4404 C CA . PRO D 1 95 ? 49.452 20.379 -8.900 1.00 17.22 92 PRO D CA 1
ATOM 4405 C C . PRO D 1 95 ? 48.240 19.445 -8.999 1.00 16.92 92 PRO D C 1
ATOM 4406 O O . PRO D 1 95 ? 47.512 19.502 -9.980 1.00 17.91 92 PRO D O 1
ATOM 4410 N N . VAL D 1 96 ? 48.030 18.587 -7.997 1.00 15.95 93 VAL D N 1
ATOM 4411 C CA . VAL D 1 96 ? 46.889 17.698 -8.014 1.00 14.62 93 VAL D CA 1
ATOM 4412 C C . VAL D 1 96 ? 46.154 17.825 -6.679 1.00 15.09 93 VAL D C 1
ATOM 4413 O O . VAL D 1 96 ? 46.747 17.693 -5.602 1.00 14.83 93 VAL D O 1
ATOM 4417 N N . GLY D 1 97 ? 44.853 18.080 -6.732 1.00 13.73 94 GLY D N 1
ATOM 4418 C CA . GLY D 1 97 ? 44.107 18.256 -5.506 1.00 13.88 94 GLY D CA 1
ATOM 4419 C C . GLY D 1 97 ? 43.181 17.074 -5.283 1.00 14.30 94 GLY D C 1
ATOM 4420 O O . GLY D 1 97 ? 42.512 16.650 -6.209 1.00 15.01 94 GLY D O 1
ATOM 4421 N N . VAL D 1 98 ? 43.167 16.530 -4.074 1.00 13.30 95 VAL D N 1
ATOM 4422 C CA . VAL D 1 98 ? 42.154 15.552 -3.689 1.00 13.47 95 VAL D CA 1
ATOM 4423 C C . VAL D 1 98 ? 40.828 16.274 -3.446 1.00 14.68 95 VAL D C 1
ATOM 4424 O O . VAL D 1 98 ? 40.745 17.192 -2.611 1.00 14.65 95 VAL D O 1
ATOM 4428 N N . ASP D 1 99 ? 39.801 15.879 -4.188 1.00 14.98 96 ASP D N 1
ATOM 4429 C CA . ASP D 1 99 ? 38.491 16.450 -4.028 1.00 15.90 96 ASP D CA 1
ATOM 4430 C C . ASP D 1 99 ? 37.949 16.033 -2.642 1.00 16.39 96 ASP D C 1
ATOM 4431 O O . ASP D 1 99 ? 37.888 14.839 -2.324 1.00 16.34 96 ASP D O 1
ATOM 4436 N N . GLN D 1 100 ? 37.536 17.012 -1.837 1.00 17.31 97 GLN D N 1
ATOM 4437 C CA . GLN D 1 100 ? 36.924 16.785 -0.494 1.00 17.70 97 GLN D CA 1
ATOM 4438 C C . GLN D 1 100 ? 35.808 15.734 -0.508 1.00 17.53 97 GLN D C 1
ATOM 4439 O O . GLN D 1 100 ? 34.780 15.950 -1.175 1.00 17.65 97 GLN D O 1
ATOM 4445 N N . PRO D 1 101 ? 35.989 14.604 0.221 1.00 17.97 98 PRO D N 1
ATOM 4446 C CA . PRO D 1 101 ? 34.912 13.602 0.209 1.00 17.92 98 PRO D CA 1
ATOM 4447 C C . PRO D 1 101 ? 33.546 14.190 0.588 1.00 19.00 98 PRO D C 1
ATOM 4448 O O . PRO D 1 101 ? 33.443 15.098 1.413 1.00 17.39 98 PRO D O 1
ATOM 4452 N N . GLY D 1 102 ? 32.508 13.693 -0.057 1.00 20.37 99 GLY D N 1
ATOM 4453 C CA . GLY D 1 102 ? 31.190 14.248 0.155 1.00 23.76 99 GLY D CA 1
ATOM 4454 C C . GLY D 1 102 ? 30.489 13.405 1.187 1.00 26.12 99 GLY D C 1
ATOM 4455 O O . GLY D 1 102 ? 31.118 12.546 1.836 1.00 26.23 99 GLY D O 1
ATOM 4456 N N . ASP D 1 103 ? 29.195 13.658 1.336 1.00 28.23 100 ASP D N 1
ATOM 4457 C CA . ASP D 1 103 ? 28.362 12.848 2.197 1.00 31.10 100 ASP D CA 1
ATOM 4458 C C . ASP D 1 103 ? 28.065 11.509 1.549 1.00 30.92 100 ASP D C 1
ATOM 4459 O O . ASP D 1 103 ? 28.170 10.471 2.212 1.00 32.62 100 ASP D O 1
ATOM 4464 N N . GLY D 1 104 ? 27.703 11.536 0.267 1.00 30.22 101 GLY D N 1
ATOM 4465 C CA . GLY D 1 104 ? 27.490 10.308 -0.503 1.00 29.21 101 GLY D CA 1
ATOM 4466 C C . GLY D 1 104 ? 28.740 9.920 -1.302 1.00 27.71 101 GLY D C 1
ATOM 4467 O O . GLY D 1 104 ? 29.867 10.230 -0.906 1.00 27.74 101 GLY D O 1
ATOM 4468 N N . ALA D 1 105 ? 28.533 9.278 -2.447 1.00 25.65 102 ALA D N 1
ATOM 4469 C CA . ALA D 1 105 ? 29.647 8.710 -3.198 1.00 24.20 102 ALA D CA 1
ATOM 4470 C C . ALA D 1 105 ? 30.484 9.838 -3.818 1.00 22.65 102 ALA D C 1
ATOM 4471 O O . ALA D 1 105 ? 31.701 9.785 -3.762 1.00 20.89 102 ALA D O 1
ATOM 4481 N N . PRO D 1 107 ? 32.446 13.307 -4.400 1.00 18.39 104 PRO D N 1
ATOM 4482 C CA . PRO D 1 107 ? 33.093 14.324 -3.582 1.00 17.17 104 PRO D CA 1
ATOM 4483 C C . PRO D 1 107 ? 32.554 15.697 -3.971 1.00 17.07 104 PRO D C 1
ATOM 4484 O O . PRO D 1 107 ? 31.816 15.806 -4.973 1.00 16.38 104 PRO D O 1
ATOM 4488 N N . ARG D 1 108 ? 32.913 16.730 -3.193 1.00 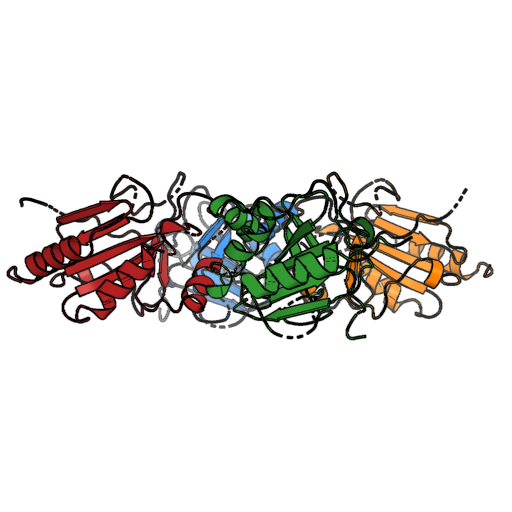16.47 105 ARG D N 1
ATOM 4489 C CA . ARG D 1 108 ? 32.226 18.035 -3.254 1.00 16.10 105 ARG D CA 1
ATOM 4490 C C . ARG D 1 108 ? 32.500 18.900 -4.480 1.00 16.74 105 ARG D C 1
ATOM 4491 O O . ARG D 1 108 ? 31.569 19.548 -4.976 1.00 17.72 105 ARG D O 1
ATOM 4499 N N . THR D 1 109 ? 33.732 18.939 -4.981 1.00 15.96 106 THR D N 1
ATOM 4500 C CA . THR D 1 109 ? 33.978 19.724 -6.201 1.00 16.74 106 THR D CA 1
ATOM 4501 C C . THR D 1 109 ? 33.270 19.072 -7.393 1.00 17.76 106 THR D C 1
ATOM 4502 O O . THR D 1 109 ? 32.626 19.766 -8.186 1.00 17.05 106 THR D O 1
ATOM 4514 N N . ALA D 1 111 ? 30.517 17.257 -7.382 1.00 17.75 108 ALA D N 1
ATOM 4515 C CA . ALA D 1 111 ? 29.089 17.569 -7.256 1.00 17.68 108 ALA D CA 1
ATOM 4516 C C . ALA D 1 111 ? 28.831 19.039 -7.603 1.00 17.70 108 ALA D C 1
ATOM 4517 O O . ALA D 1 111 ? 27.865 19.334 -8.316 1.00 17.72 108 ALA D O 1
ATOM 4519 N N . ALA D 1 112 ? 29.748 19.940 -7.210 1.00 17.03 109 ALA D N 1
ATOM 4520 C CA . ALA D 1 112 ? 29.554 21.395 -7.473 1.00 17.31 109 ALA D CA 1
ATOM 4521 C C . ALA D 1 112 ? 29.607 21.710 -8.946 1.00 16.62 109 ALA D C 1
ATOM 4522 O O . ALA D 1 112 ? 28.962 22.644 -9.410 1.00 16.02 109 ALA D O 1
ATOM 4524 N N . TYR D 1 113 ? 30.373 20.913 -9.687 1.00 16.04 110 TYR D N 1
ATOM 4525 C CA . TYR D 1 113 ? 30.481 21.082 -11.124 1.00 15.56 110 TYR D CA 1
ATOM 4526 C C . TYR D 1 113 ? 29.522 20.149 -11.880 1.00 14.74 110 TYR D C 1
ATOM 4527 O O . TYR D 1 113 ? 29.495 20.168 -13.106 1.00 14.76 110 TYR D O 1
ATOM 4536 N N . GLN D 1 114 ? 28.756 19.326 -11.161 1.00 15.18 111 GLN D N 1
ATOM 4537 C CA . GLN D 1 114 ? 27.828 18.355 -11.805 1.00 15.80 111 GLN D CA 1
ATOM 4538 C C . GLN D 1 114 ? 28.527 17.496 -12.888 1.00 15.81 111 GLN D C 1
ATOM 4539 O O . GLN D 1 114 ? 28.016 17.329 -13.998 1.00 15.62 111 GLN D O 1
ATOM 4553 N N . ARG D 1 116 ? 29.969 14.349 -15.034 1.00 16.23 113 ARG D N 1
ATOM 4554 C CA . ARG D 1 116 ? 29.285 13.127 -15.436 1.00 17.28 113 ARG D CA 1
ATOM 4555 C C . ARG D 1 116 ? 30.081 11.881 -15.066 1.00 17.02 113 ARG D C 1
ATOM 4556 O O . ARG D 1 116 ? 29.560 10.781 -15.134 1.00 17.83 113 ARG D O 1
ATOM 4564 N N . GLY D 1 117 ? 31.350 12.051 -14.717 1.00 17.15 114 GLY D N 1
ATOM 4565 C CA . GLY D 1 117 ? 32.250 10.927 -14.551 1.00 16.79 114 GLY D CA 1
ATOM 4566 C C . GLY D 1 117 ? 33.678 11.366 -14.818 1.00 18.11 114 GLY D C 1
ATOM 4567 O O . GLY D 1 117 ? 33.980 12.580 -14.803 1.00 18.41 114 GLY D O 1
ATOM 4568 N N . THR D 1 118 ? 34.569 10.393 -15.036 1.00 17.52 115 THR D N 1
ATOM 4569 C CA . THR D 1 118 ? 35.979 10.707 -15.261 1.00 17.31 115 THR D CA 1
ATOM 4570 C C . THR D 1 118 ? 36.418 9.900 -16.463 1.00 16.93 115 THR D C 1
ATOM 4571 O O . THR D 1 118 ? 35.909 8.817 -16.660 1.00 15.74 115 THR D O 1
ATOM 4575 N N . PRO D 1 119 ? 37.343 10.436 -17.282 1.00 17.00 116 PRO D N 1
ATOM 4576 C CA . PRO D 1 119 ? 37.927 11.773 -17.132 1.00 17.86 116 PRO D CA 1
ATOM 4577 C C . PRO D 1 119 ? 36.996 12.902 -17.600 1.00 17.25 116 PRO D C 1
ATOM 4578 O O . PRO D 1 119 ? 36.203 12.743 -18.545 1.00 18.01 116 PRO D O 1
ATOM 4582 N N . SER D 1 120 ? 37.065 14.021 -16.898 1.00 17.19 117 SER D N 1
ATOM 4583 C CA . SER D 1 120 ? 36.393 15.246 -17.332 1.00 16.74 117 SER D CA 1
ATOM 4584 C C . SER D 1 120 ? 37.444 16.339 -17.416 1.00 17.30 117 SER D C 1
ATOM 4585 O O . SER D 1 120 ? 38.391 16.312 -16.636 1.00 17.98 117 SER D O 1
ATOM 4588 N N . LEU D 1 121 ? 37.300 17.268 -18.365 1.00 17.54 118 LEU D N 1
ATOM 4589 C CA . LEU D 1 121 ? 38.242 18.359 -18.520 1.00 17.97 118 LEU D CA 1
ATOM 4590 C C . LEU D 1 121 ? 37.481 19.671 -18.474 1.00 19.29 118 LEU D C 1
ATOM 4591 O O . LEU D 1 121 ? 36.562 19.868 -19.261 1.00 19.63 118 LEU D O 1
ATOM 4596 N N . LEU D 1 122 ? 37.870 20.560 -17.561 1.00 19.02 119 LEU D N 1
ATOM 4597 C CA . LEU D 1 122 ? 37.224 21.867 -17.398 1.00 19.99 119 LEU D CA 1
ATOM 4598 C C . LEU D 1 122 ? 38.149 22.970 -17.868 1.00 20.11 119 LEU D C 1
ATOM 4599 O O . LEU D 1 122 ? 39.380 22.935 -17.603 1.00 20.16 119 LEU D O 1
ATOM 4604 N N . LEU D 1 123 ? 37.561 23.935 -18.576 1.00 19.05 120 LEU D N 1
ATOM 4605 C CA . LEU D 1 123 ? 38.289 25.107 -19.020 1.00 20.59 120 LEU D CA 1
ATOM 4606 C C . LEU D 1 123 ? 37.729 26.351 -18.363 1.00 19.56 120 LEU D C 1
ATOM 4607 O O . LEU D 1 123 ? 36.552 26.653 -18.515 1.00 20.72 120 LEU D O 1
ATOM 4612 N N . ILE D 1 124 ? 38.596 27.102 -17.695 1.00 18.95 121 ILE D N 1
ATOM 4613 C CA . ILE D 1 124 ? 38.178 28.325 -17.005 1.00 18.98 121 ILE D CA 1
ATOM 4614 C C . ILE D 1 124 ? 38.926 29.503 -17.604 1.00 19.27 121 ILE D C 1
ATOM 4615 O O . ILE D 1 124 ? 40.136 29.442 -17.780 1.00 18.66 121 ILE D O 1
ATOM 4620 N N . ASP D 1 125 ? 38.207 30.582 -17.910 1.00 20.42 122 ASP D N 1
ATOM 4621 C CA . ASP D 1 125 ? 38.876 31.739 -18.516 1.00 21.49 122 ASP D CA 1
ATOM 4622 C C . ASP D 1 125 ? 39.613 32.619 -17.488 1.00 21.19 122 ASP D C 1
ATOM 4623 O O . ASP D 1 125 ? 39.645 32.311 -16.274 1.00 21.11 122 ASP D O 1
ATOM 4628 N N . LYS D 1 126 ? 40.238 33.685 -17.989 1.00 21.20 123 LYS D N 1
ATOM 4629 C CA . LYS D 1 126 ? 41.067 34.564 -17.191 1.00 21.75 123 LYS D CA 1
ATOM 4630 C C . LYS D 1 126 ? 40.218 35.288 -16.154 1.00 21.84 123 LYS D C 1
ATOM 4631 O O . LYS D 1 126 ? 40.737 35.732 -15.139 1.00 21.93 123 LYS D O 1
ATOM 4637 N N . ALA D 1 127 ? 38.916 35.392 -16.408 1.00 22.02 124 ALA D N 1
ATOM 4638 C CA . ALA D 1 127 ? 38.003 36.057 -15.461 1.00 22.61 124 ALA D CA 1
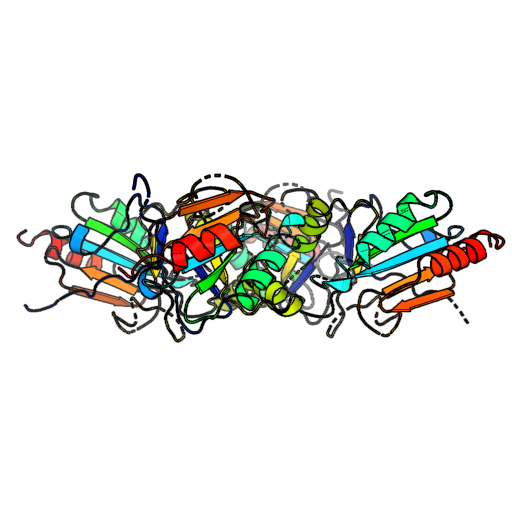ATOM 4639 C C . ALA D 1 127 ? 37.375 35.118 -14.428 1.00 21.81 124 ALA D C 1
ATOM 4640 O O . ALA D 1 127 ? 36.625 35.564 -13.555 1.00 21.71 124 ALA D O 1
ATOM 4642 N N . GLY D 1 128 ? 37.682 33.825 -14.522 1.00 21.52 125 GLY D N 1
ATOM 4643 C CA . GLY D 1 128 ? 37.140 32.841 -13.592 1.00 20.20 125 GLY D CA 1
ATOM 4644 C C . GLY D 1 128 ? 35.790 32.246 -13.959 1.00 20.32 125 GLY D C 1
ATOM 4645 O O . GLY D 1 128 ? 35.159 31.595 -13.139 1.00 20.17 125 GLY D O 1
ATOM 4646 N N . ASP D 1 129 ? 35.312 32.502 -15.173 1.00 19.77 126 ASP D N 1
ATOM 4647 C CA . ASP D 1 129 ? 34.106 31.837 -15.669 1.00 20.53 126 ASP D CA 1
ATOM 4648 C C . ASP D 1 129 ? 34.446 30.492 -16.331 1.00 21.12 126 ASP D C 1
ATOM 4649 O O . ASP D 1 129 ? 35.460 30.373 -17.029 1.00 20.94 126 ASP D O 1
ATOM 4654 N N . LEU D 1 130 ? 33.581 29.502 -16.111 1.00 21.06 127 LEU D N 1
ATOM 4655 C CA . LEU D 1 130 ? 33.715 28.196 -16.739 1.00 21.60 127 LEU D CA 1
ATOM 4656 C C . LEU D 1 130 ? 33.301 28.336 -18.197 1.00 21.03 127 LEU D C 1
ATOM 4657 O O . LEU D 1 130 ? 32.231 28.828 -18.484 1.00 21.48 127 LEU D O 1
ATOM 4662 N N . ARG D 1 131 ? 34.165 27.923 -19.119 1.00 20.72 128 ARG D N 1
ATOM 4663 C CA . ARG D 1 131 ? 33.880 28.100 -20.547 1.00 19.97 128 ARG D CA 1
ATOM 4664 C C . ARG D 1 131 ? 33.730 26.794 -21.322 1.00 20.30 128 ARG D C 1
ATOM 4665 O O . ARG D 1 131 ? 33.184 26.789 -22.425 1.00 20.38 128 ARG D O 1
ATOM 4673 N N . ALA D 1 132 ? 34.237 25.689 -20.773 1.00 20.12 129 ALA D N 1
ATOM 4674 C CA . ALA D 1 132 ? 34.060 24.392 -21.394 1.00 19.13 129 ALA D CA 1
ATOM 4675 C C . ALA D 1 132 ? 34.101 23.292 -20.341 1.00 19.51 129 ALA D C 1
ATOM 4676 O O . ALA D 1 132 ? 34.823 23.383 -19.328 1.00 18.32 129 ALA D O 1
ATOM 4678 N N . HIS D 1 133 ? 33.332 22.245 -20.575 1.00 19.03 130 HIS D N 1
ATOM 4679 C CA . HIS D 1 133 ? 33.277 21.153 -19.634 1.00 19.85 130 HIS D CA 1
ATOM 4680 C C . HIS D 1 133 ? 33.144 19.902 -20.481 1.00 20.13 130 HIS D C 1
ATOM 4681 O O . HIS D 1 133 ? 32.085 19.653 -21.033 1.00 20.65 130 HIS D O 1
ATOM 4688 N N . HIS D 1 134 ? 34.230 19.157 -20.644 1.00 19.97 131 HIS D N 1
ATOM 4689 C CA . HIS D 1 134 ? 34.214 17.962 -21.492 1.00 21.64 131 HIS D CA 1
ATOM 4690 C C . HIS D 1 134 ? 34.273 16.673 -20.706 1.00 21.89 131 HIS D C 1
ATOM 4691 O O . HIS D 1 134 ? 35.068 16.545 -19.764 1.00 22.58 131 HIS D O 1
ATOM 4698 N N . PHE D 1 135 ? 33.477 15.693 -21.118 1.00 22.20 132 PHE D N 1
ATOM 4699 C CA . PHE D 1 135 ? 33.520 14.365 -20.504 1.00 21.72 132 PHE D CA 1
ATOM 4700 C C . PHE D 1 135 ? 34.050 13.322 -21.518 1.00 22.26 132 PHE D C 1
ATOM 4701 O O . PHE D 1 135 ? 33.636 13.318 -22.679 1.00 20.63 132 PHE D O 1
ATOM 4709 N N . GLY D 1 136 ? 34.953 12.444 -21.079 1.00 22.46 133 GLY D N 1
ATOM 4710 C CA . GLY D 1 136 ? 35.491 11.408 -21.959 1.00 22.89 133 GLY D CA 1
ATOM 4711 C C . GLY D 1 136 ? 36.511 11.933 -22.963 1.00 24.31 133 GLY D C 1
ATOM 4712 O O . GLY D 1 136 ? 37.324 12.787 -22.625 1.00 23.11 133 GLY D O 1
ATOM 4713 N N . ASP D 1 137 ? 36.467 11.422 -24.196 1.00 25.48 134 ASP D N 1
ATOM 4714 C CA . ASP D 1 137 ? 37.481 11.770 -25.216 1.00 27.30 134 ASP D CA 1
ATOM 4715 C C . ASP D 1 137 ? 37.399 13.221 -25.682 1.00 26.76 134 ASP D C 1
ATOM 4716 O O . ASP D 1 137 ? 36.324 13.720 -25.979 1.00 28.04 134 ASP D O 1
ATOM 4721 N N . VAL D 1 138 ? 38.538 13.903 -25.720 1.00 26.27 135 VAL D N 1
ATOM 4722 C CA . VAL D 1 138 ? 38.583 15.288 -26.168 1.00 25.56 135 VAL D CA 1
ATOM 4723 C C . VAL D 1 138 ? 39.472 15.408 -27.403 1.00 25.72 135 VAL D C 1
ATOM 4724 O O . VAL D 1 138 ? 40.577 14.867 -27.437 1.00 26.28 135 VAL D O 1
ATOM 4728 N N . SER D 1 139 ? 38.988 16.121 -28.410 1.00 25.25 136 SER D N 1
ATOM 4729 C CA . SER D 1 139 ? 39.792 16.477 -29.579 1.00 24.74 136 SER D CA 1
ATOM 4730 C C . SER D 1 139 ? 40.915 17.448 -29.207 1.00 24.01 136 SER D C 1
ATOM 4731 O O . SER D 1 139 ? 40.645 18.549 -28.705 1.00 23.53 136 SER D O 1
ATOM 4734 N N . GLU D 1 140 ? 42.163 17.046 -29.449 1.00 22.30 137 GLU D N 1
ATOM 4735 C CA . GLU D 1 140 ? 43.286 17.961 -29.212 1.00 21.93 137 GLU D CA 1
ATOM 4736 C C . GLU D 1 140 ? 43.229 19.225 -30.093 1.00 20.45 137 GLU D C 1
ATOM 4737 O O . GLU D 1 140 ? 43.601 20.305 -29.641 1.00 20.35 137 GLU D O 1
ATOM 4743 N N . LEU D 1 141 ? 42.754 19.101 -31.331 1.00 18.98 138 LEU D N 1
ATOM 4744 C CA . LEU D 1 141 ? 42.605 20.272 -32.181 1.00 18.99 138 LEU D CA 1
ATOM 4745 C C . LEU D 1 141 ? 41.628 21.261 -31.563 1.00 19.09 138 LEU D C 1
ATOM 4746 O O . LEU D 1 141 ? 41.921 22.457 -31.481 1.00 17.98 138 LEU D O 1
ATOM 4751 N N . LEU D 1 142 ? 40.474 20.737 -31.147 1.00 19.37 139 LEU D N 1
ATOM 4752 C CA . LEU D 1 142 ? 39.413 21.534 -30.538 1.00 20.63 139 LEU D CA 1
ATOM 4753 C C . LEU D 1 142 ? 39.900 22.169 -29.249 1.00 19.90 139 LEU D C 1
ATOM 4754 O O . LEU D 1 142 ? 39.694 23.371 -29.033 1.00 20.68 139 LEU D O 1
ATOM 4759 N N . LEU D 1 143 ? 40.540 21.366 -28.397 1.00 18.99 140 LEU D N 1
ATOM 4760 C CA . LEU D 1 143 ? 41.062 21.869 -27.127 1.00 19.50 140 LEU D CA 1
ATOM 4761 C C . LEU D 1 143 ? 42.095 22.997 -27.315 1.00 18.84 140 LEU D C 1
ATOM 4762 O O . LEU D 1 143 ? 42.040 24.010 -26.612 1.00 18.04 140 LEU D O 1
ATOM 4767 N N . GLY D 1 144 ? 43.009 22.817 -28.266 1.00 18.20 141 GLY D N 1
ATOM 4768 C CA . GLY D 1 144 ? 43.988 23.835 -28.601 1.00 17.51 141 GLY D CA 1
ATOM 4769 C C . GLY D 1 144 ? 43.309 25.105 -29.078 1.00 17.96 141 GLY D C 1
ATOM 4770 O O . GLY D 1 144 ? 43.693 26.203 -28.692 1.00 17.90 141 GLY D O 1
ATOM 4771 N N . ALA D 1 145 ? 42.283 24.955 -29.912 1.00 17.88 142 ALA D N 1
ATOM 4772 C CA . ALA D 1 145 ? 41.508 26.098 -30.385 1.00 17.58 142 ALA D CA 1
ATOM 4773 C C . ALA D 1 145 ? 40.807 26.869 -29.225 1.00 18.29 142 ALA D C 1
ATOM 4774 O O . ALA D 1 145 ? 40.778 28.116 -29.194 1.00 17.75 142 ALA D O 1
ATOM 4776 N N . GLU D 1 146 ? 40.246 26.114 -28.286 1.00 17.95 143 GLU D N 1
ATOM 4777 C CA . GLU D 1 146 ? 39.515 26.682 -27.156 1.00 18.17 143 GLU D CA 1
ATOM 4778 C C . GLU D 1 146 ? 40.484 27.424 -26.247 1.00 18.31 143 GLU D C 1
ATOM 4779 O O . GLU D 1 146 ? 40.229 28.569 -25.821 1.00 18.60 143 GLU D O 1
ATOM 4785 N N . ILE D 1 147 ? 41.618 26.802 -25.968 1.00 17.71 144 ILE D N 1
ATOM 4786 C CA . ILE D 1 147 ? 42.608 27.459 -25.128 1.00 18.77 144 ILE D CA 1
ATOM 4787 C C . ILE D 1 147 ? 43.124 28.755 -25.750 1.00 18.16 144 ILE D C 1
ATOM 4788 O O . ILE D 1 147 ? 43.285 29.726 -25.039 1.00 17.61 144 ILE D O 1
ATOM 4793 N N . ALA D 1 148 ? 43.385 28.751 -27.062 1.00 18.77 145 ALA D N 1
ATOM 4794 C CA . ALA D 1 148 ? 43.898 29.916 -27.766 1.00 18.81 145 ALA D CA 1
ATOM 4795 C C . ALA D 1 148 ? 42.887 31.045 -27.699 1.00 19.30 145 ALA D C 1
ATOM 4796 O O . ALA D 1 148 ? 43.254 32.196 -27.494 1.00 19.56 145 ALA D O 1
ATOM 4798 N N . THR D 1 149 ? 41.616 30.715 -27.853 1.00 19.49 146 THR D N 1
ATOM 4799 C CA . THR D 1 149 ? 40.552 31.718 -27.784 1.00 20.25 146 THR D CA 1
ATOM 4800 C C . THR D 1 149 ? 40.540 32.418 -26.425 1.00 20.41 146 THR D C 1
ATOM 4801 O O . THR D 1 149 ? 40.542 33.661 -26.348 1.00 20.11 146 THR D O 1
ATOM 4805 N N . LEU D 1 150 ? 40.611 31.621 -25.352 1.00 20.54 147 LEU D N 1
ATOM 4806 C CA . LEU D 1 150 ? 40.618 32.156 -24.009 1.00 20.95 147 LEU D CA 1
ATOM 4807 C C . LEU D 1 150 ? 41.878 32.957 -23.735 1.00 22.04 147 LEU D C 1
ATOM 4808 O O . LEU D 1 150 ? 41.833 33.997 -23.044 1.00 22.26 147 LEU D O 1
ATOM 4813 N N . LEU D 1 151 ? 43.000 32.484 -24.268 1.00 22.59 148 LEU D N 1
ATOM 4814 C CA . LEU D 1 151 ? 44.257 33.198 -24.127 1.00 23.34 148 LEU D CA 1
ATOM 4815 C C . LEU D 1 151 ? 44.197 34.529 -24.896 1.00 25.33 148 LEU D C 1
ATOM 4816 O O . LEU D 1 151 ? 44.829 35.505 -24.488 1.00 26.25 148 LEU D O 1
ATOM 4821 N N . GLY D 1 152 ? 43.396 34.582 -25.966 1.00 26.18 149 GLY D N 1
ATOM 4822 C CA . GLY D 1 152 ? 43.229 35.797 -26.780 1.00 27.21 149 GLY D CA 1
ATOM 4823 C C . GLY D 1 152 ? 42.369 36.915 -26.204 1.00 28.62 149 GLY D C 1
ATOM 4824 O O . GLY D 1 152 ? 42.312 38.024 -26.764 1.00 28.11 149 GLY D O 1
ATOM 4825 N N . GLU D 1 153 ? 41.708 36.646 -25.085 1.00 29.30 150 GLU D N 1
ATOM 4826 C CA . GLU D 1 153 ? 40.852 37.646 -24.448 1.00 30.75 150 GLU D CA 1
ATOM 4827 C C . GLU D 1 153 ? 41.601 38.527 -23.476 1.00 31.30 150 GLU D C 1
ATOM 4828 O O . GLU D 1 153 ? 42.553 38.074 -22.842 1.00 31.33 150 GLU D O 1
ATOM 4834 N N . ALA D 1 154 ? 41.139 39.776 -23.363 1.00 32.58 151 ALA D N 1
ATOM 4835 C CA . ALA D 1 154 ? 41.677 40.784 -22.435 1.00 33.89 151 ALA D CA 1
ATOM 4836 C C . ALA D 1 154 ? 41.786 40.324 -20.981 1.00 34.75 151 ALA D C 1
ATOM 4837 O O . ALA D 1 154 ? 40.932 39.594 -20.493 1.00 34.77 151 ALA D O 1
ATOM 4839 N N . ALA D 1 155 ? 42.859 40.750 -20.313 1.00 36.19 152 ALA D N 1
ATOM 4840 C CA . ALA D 1 155 ? 43.079 40.552 -18.869 1.00 37.04 152 ALA D CA 1
ATOM 4841 C C . ALA D 1 155 ? 41.840 40.086 -18.086 1.00 37.85 152 ALA D C 1
ATOM 4842 O O . ALA D 1 155 ? 41.221 40.862 -17.333 1.00 38.71 152 ALA D O 1
#

Organism: Ruegeria pomeroyi (strain ATCC 700808 / DSM 15171 / DSS-3) (NCBI:txid246200)